Protein AF-0000000075776744 (afdb_homodimer)

Sequence (678 aa):
MLNFLFLLFTVSKISVAIAEDSKHYKISMVSSNDNPDKPAIFNHAESPVWDPRSQSLYFVDVHLQNVHRLDYTSGKIYTKHIGYGQVNVVSLVSGSRRLLVAVRSALYLLDWDVEGDNALRLITTLDEGLPDNVINEGKPDAEGRFWVGTKGYQIFEDVLNDKATLYSIDQNNFRNPVIHLRPISISNGLVWALNNSVMYYIDSPTMKIEAFDFDIQKGEISGRRTIIDISNYGYEDAIPDGMTIDDGGHLWVAIMFGGTVLHIDPDAKLIIHSYKLPTSRVTSVAWGGPNLDELFITTAQDKVKINAEPLEGAIFTIRDTGRRGVSPNYFQFDKANTYMLNFLFLLFTVSKISVAIAEDSKHYKISMVSSNDNPDKPAIFNHAESPVWDPRSQSLYFVDVHLQNVHRLDYTSGKIYTKHIGYGQVNVVSLVSGSRRLLVAVRSALYLLDWDVEGDNALRLITTLDEGLPDNVINEGKPDAEGRFWVGTKGYQIFEDVLNDKATLYSIDQNNFRNPVIHLRPISISNGLVWALNNSVMYYIDSPTMKIEAFDFDIQKGEISGRRTIIDISNYGYEDAIPDGMTIDDGGHLWVAIMFGGTVLHIDPDAKLIIHSYKLPTSRVTSVAWGGPNLDELFITTAQDKVKINAEPLEGAIFTIRDTGRRGVSPNYFQFDKANTY

Foldseek 3Di:
DPPPPPPQQFQLWDWDDDDDDPQDKTKTFQAAPVDSNHFDFAAFKAAWDADLVQQWIWIFRFQQQWIWIQRGRNSDIDIAHEDPHGWAYWFFAPPDPWIWTWGFQFIWTADPPDHYCVRTHTQEGPPPVQRQKGWHDWAADQVQKIKTKIAAHDDQHDTDFFSMFIWIDAQVQSHPTHTADGRAHHWAAWDAFPVRQKIWTFRWVQQFIWIWGADPVVGHTHDIDTLDRCCVVVLVVWTWHYWAAFPVRWIWIWIAQQQWIWTADSVVSDTPDIHHHQDRGWHYWAFGDNQSQKIKTAFHARPPDGCPTVCGRIIMIMGSSPTGHDDGHHNYHPCSVVD/DPPPPPPQQFQLWDWDPDDDDPQDKTKTFQAAPVDSNHFDFAAFKAAWDADLVQQWIWIFRFQQQWIWIQRGRNSDIDIAHEDPHGWAYWFFAPPDPWIWTWGFQFIWTADPPDHYCVRTHTQEGPPPVQRQKGWHDWAADQVQKIKTKIAAHDDQHDTDFFSMFIWIDAQVQSHPIHTADGRAHHWAAWDAFPVRQKIWTFRWVQQFIWIWGADPVVGHTHDIDTLDRCCVVVLVVWTWHYWAAFPVRWIWIWIAQQQWIWTADSVVSDTPDIHHHQDRGWHYWAFGDNQSQKIKTAFHARPVDGCPTVCGRIIMIMGSSPTGHDDGHHRYHPCSVVD

Organism: Galleria mellonella (NCBI:txid7137)

Secondary structure (DSSP, 8-state):
------------EEE------SS--EEEEEBPSS-TTSB-B-SBEEEEEEETTTTEEEEEETTTTEEEEEETTT--EEEEE-SSS-EEEEEEBTT-S-EEEEETTEEEEE-TTS-GGGGEEEEEE-STT-TT-EEEEEEE-TTS-EEEEEE--EETTEE-TT-EEEEEE-TTTTTSPEEEEEEESBEEEEEE-TTSSEEEEEEGGG-EEEEEEEETTTTEEEEEEEEEEGGGGT-TT-EEEEEEE-TTS-EEEEEETTTEEEEEETTTTEEEEEEE-SSSBEEEEEEESTTS-EEEEEEB--SSSTTSSTTTTBEEEEE-SS----PPP-B--TTTTT-/------------EEE------SS--EEEEEBPSS-TTSB-B-SBEEEEEEETTTTEEEEEETTTTEEEEEETTT--EEEEE-SSS-EEEEEEBTT-S-EEEEETTEEEEE-TTS-GGGGEEEEEE-STT-TT-EEEEEEE-TTS-EEEEEE--EETTEE-TT-EEEEEE-TTTTTSPEEEEEEESBEEEEEE-TTSSEEEEEEGGG-EEEEEEEETTTTEEEEEEEEEEGGGGT-TT-EEEEEEE-TTS-EEEEEETTTEEEEEETTTTEEEEEEE-SSSBEEEEEEESTTS-EEEEEEB--SSSTTSSTTTTBEEEEE-SS----PPP-B--TTTTT-

Structure (mmCIF, N/CA/C/O backbone):
data_AF-0000000075776744-model_v1
#
loop_
_entity.id
_entity.type
_entity.pdbx_description
1 polymer 'Regucalcin-like isoform X1'
#
loop_
_atom_site.group_PDB
_atom_site.id
_atom_site.type_symbol
_atom_site.label_atom_id
_atom_site.label_alt_id
_atom_site.label_comp_id
_atom_site.label_asym_id
_atom_site.label_entity_id
_atom_site.label_seq_id
_atom_site.pdbx_PDB_ins_code
_atom_site.Cartn_x
_atom_site.Cartn_y
_atom_site.Cartn_z
_atom_site.occupancy
_atom_site.B_iso_or_equiv
_atom_site.auth_seq_id
_atom_site.auth_comp_id
_atom_site.auth_asym_id
_atom_site.auth_atom_id
_atom_site.pdbx_PDB_model_num
ATOM 1 N N . MET A 1 1 ? -42.594 39.469 -4.859 1 28.34 1 MET A N 1
ATOM 2 C CA . MET A 1 1 ? -41.219 39.812 -4.496 1 28.34 1 MET A CA 1
ATOM 3 C C . MET A 1 1 ? -40.781 39.062 -3.256 1 28.34 1 MET A C 1
ATOM 5 O O . MET A 1 1 ? -41.062 39.469 -2.131 1 28.34 1 MET A O 1
ATOM 9 N N . LEU A 1 2 ? -40.844 37.688 -3.24 1 33.09 2 LEU A N 1
ATOM 10 C CA . LEU A 1 2 ? -40.594 36.75 -2.178 1 33.09 2 LEU A CA 1
ATOM 11 C C . LEU A 1 2 ? -39.125 36.812 -1.729 1 33.09 2 LEU A C 1
ATOM 13 O O . LEU A 1 2 ? -38.219 36.594 -2.527 1 33.09 2 LEU A O 1
ATOM 17 N N . ASN A 1 3 ? -38.812 37.656 -0.712 1 29.34 3 ASN A N 1
ATOM 18 C CA . ASN A 1 3 ? -37.5 37.812 -0.042 1 29.34 3 ASN A CA 1
ATOM 19 C C . ASN A 1 3 ? -37.031 36.469 0.521 1 29.34 3 ASN A C 1
ATOM 21 O O . ASN A 1 3 ? -37.625 35.906 1.425 1 29.34 3 ASN A O 1
ATOM 25 N N . PHE A 1 4 ? -36.406 35.594 -0.255 1 32.25 4 PHE A N 1
ATOM 26 C CA . PHE A 1 4 ? -35.719 34.438 0.233 1 32.25 4 PHE A CA 1
ATOM 27 C C . PHE A 1 4 ? -34.625 34.812 1.23 1 32.25 4 PHE A C 1
ATOM 29 O O . PHE A 1 4 ? -33.688 35.531 0.881 1 32.25 4 PHE A O 1
ATOM 36 N N . LEU A 1 5 ? -34.938 35.031 2.5 1 27.7 5 LEU A N 1
ATOM 37 C CA . LEU A 1 5 ? -33.969 35.094 3.58 1 27.7 5 LEU A CA 1
ATOM 38 C C . LEU A 1 5 ? -33.062 33.875 3.576 1 27.7 5 LEU A C 1
ATOM 40 O O . LEU A 1 5 ? -33.531 32.75 3.787 1 27.7 5 LEU A O 1
ATOM 44 N N . PHE A 1 6 ? -31.984 33.906 2.807 1 30.33 6 PHE A N 1
ATOM 45 C CA . PHE A 1 6 ? -30.891 32.938 2.934 1 30.33 6 PHE A CA 1
ATOM 46 C C . PHE A 1 6 ? -30.406 32.844 4.375 1 30.33 6 PHE A C 1
ATOM 48 O O . PHE A 1 6 ? -29.734 33.781 4.855 1 30.33 6 PHE A O 1
ATOM 55 N N . LEU A 1 7 ? -31.141 32.25 5.266 1 28.7 7 LEU A N 1
ATOM 56 C CA . LEU A 1 7 ? -30.547 31.922 6.555 1 28.7 7 LEU A CA 1
ATOM 57 C C . LEU A 1 7 ? -29.25 31.141 6.363 1 28.7 7 LEU A C 1
ATOM 59 O O . LEU A 1 7 ? -29.25 30.031 5.848 1 28.7 7 LEU A O 1
ATOM 63 N N . LEU A 1 8 ? -28.141 31.844 6.258 1 31.22 8 LEU A N 1
ATOM 64 C CA . LEU A 1 8 ? -26.797 31.297 6.359 1 31.22 8 LEU A CA 1
ATOM 65 C C . LEU A 1 8 ? -26.672 30.359 7.559 1 31.22 8 LEU A C 1
ATOM 67 O O . LEU A 1 8 ? -26.734 30.812 8.711 1 31.22 8 LEU A O 1
ATOM 71 N N . PHE A 1 9 ? -27.109 29.203 7.488 1 36.75 9 PHE A N 1
ATOM 72 C CA . PHE A 1 9 ? -26.938 28.141 8.477 1 36.75 9 PHE A CA 1
ATOM 73 C C . PHE A 1 9 ? -25.469 27.891 8.75 1 36.75 9 PHE A C 1
ATOM 75 O O . PHE A 1 9 ? -24.734 27.438 7.871 1 36.75 9 PHE A O 1
ATOM 82 N N . THR A 1 10 ? -24.812 28.688 9.711 1 36.03 10 THR A N 1
ATOM 83 C CA . THR A 1 10 ? -23.453 28.594 10.258 1 36.03 10 THR A CA 1
ATOM 84 C C . THR A 1 10 ? -23.25 27.266 10.961 1 36.03 10 THR A C 1
ATOM 86 O O . THR A 1 10 ? -24.203 26.641 11.422 1 36.03 10 THR A O 1
ATOM 89 N N . VAL A 1 11 ? -22.188 26.703 10.82 1 45.16 11 VAL A N 1
ATOM 90 C CA . VAL A 1 11 ? -21.672 25.578 11.602 1 45.16 11 VAL A CA 1
ATOM 91 C C . VAL A 1 11 ? -22.062 25.75 13.07 1 45.16 11 VAL A C 1
ATOM 93 O O . VAL A 1 11 ? -21.875 26.828 13.641 1 45.16 11 VAL A O 1
ATOM 96 N N . SER A 1 12 ? -22.938 24.938 13.531 1 42.44 12 SER A N 1
ATOM 97 C CA . SER A 1 12 ? -23.234 24.969 14.961 1 42.44 12 SER A CA 1
ATOM 98 C C . SER A 1 12 ? -21.953 24.938 15.789 1 42.44 12 SER A C 1
ATOM 100 O O . SER A 1 12 ? -21.141 24.016 15.641 1 42.44 12 SER A O 1
ATOM 102 N N . LYS A 1 13 ? -21.469 26.016 16.172 1 51.53 13 LYS A N 1
ATOM 103 C CA . LYS A 1 13 ? -20.297 26.234 17 1 51.53 13 LYS A CA 1
ATOM 104 C C . LYS A 1 13 ? -20.688 26.453 18.469 1 51.53 13 LYS A C 1
ATOM 106 O O . LYS A 1 13 ? -21.688 27.109 18.766 1 51.53 13 LYS A O 1
ATOM 111 N N . ILE A 1 14 ? -20.062 25.594 19.344 1 43.12 14 ILE A N 1
ATOM 112 C CA . ILE A 1 14 ? -20.141 25.859 20.781 1 43.12 14 ILE A CA 1
ATOM 113 C C . ILE A 1 14 ? -19.062 26.875 21.172 1 43.12 14 ILE A C 1
ATOM 115 O O . ILE A 1 14 ? -17.875 26.656 20.922 1 43.12 14 ILE A O 1
ATOM 119 N N . SER A 1 15 ? -19.422 28.016 21.516 1 42.34 15 SER A N 1
ATOM 120 C CA . SER A 1 15 ? -18.484 29.062 21.906 1 42.34 15 SER A CA 1
ATOM 121 C C . SER A 1 15 ? -18.047 28.906 23.359 1 42.34 15 SER A C 1
ATOM 123 O O . SER A 1 15 ? -18.891 28.656 24.234 1 42.34 15 SER A O 1
ATOM 125 N N . VAL A 1 16 ? -16.812 28.547 23.641 1 41.38 16 VAL A N 1
ATOM 126 C CA . VAL A 1 16 ? -16.281 28.672 25 1 41.38 16 VAL A CA 1
ATOM 127 C C . VAL A 1 16 ? -15.516 30 25.125 1 41.38 16 VAL A C 1
ATOM 129 O O . VAL A 1 16 ? -14.609 30.281 24.328 1 41.38 16 VAL A O 1
ATOM 132 N N . ALA A 1 17 ? -16.031 31.016 25.828 1 40.53 17 ALA A N 1
ATOM 133 C CA . ALA A 1 17 ? -15.398 32.312 26.125 1 40.53 17 ALA A CA 1
ATOM 134 C C . ALA A 1 17 ? -14.141 32.094 26.969 1 40.53 17 ALA A C 1
ATOM 136 O O . ALA A 1 17 ? -14.211 31.656 28.109 1 40.53 17 ALA A O 1
ATOM 137 N N . ILE A 1 18 ? -12.938 31.734 26.453 1 40.81 18 ILE A N 1
ATOM 138 C CA . ILE A 1 18 ? -11.719 31.828 27.25 1 40.81 18 ILE A CA 1
ATOM 139 C C . ILE A 1 18 ? -11.352 33.281 27.453 1 40.81 18 ILE A C 1
ATOM 141 O O . ILE A 1 18 ? -11.672 34.156 26.609 1 40.81 18 ILE A O 1
ATOM 145 N N . ALA A 1 19 ? -10.492 33.688 28.531 1 41.38 19 ALA A N 1
ATOM 146 C CA . ALA A 1 19 ? -10.117 34.969 29.109 1 41.38 19 ALA A CA 1
ATOM 147 C C . ALA A 1 19 ? -9.672 35.938 28.031 1 41.38 19 ALA A C 1
ATOM 149 O O . ALA A 1 19 ? -8.836 35.625 27.188 1 41.38 19 ALA A O 1
ATOM 150 N N . GLU A 1 20 ? -10.422 37 27.719 1 38.69 20 GLU A N 1
ATOM 151 C CA . GLU A 1 20 ? -10.406 38.125 26.812 1 38.69 20 GLU A CA 1
ATOM 152 C C . GLU A 1 20 ? -9.117 38.938 26.953 1 38.69 20 GLU A C 1
ATOM 154 O O . GLU A 1 20 ? -8.938 39.688 27.922 1 38.69 20 GLU A O 1
ATOM 159 N N . ASP A 1 21 ? -7.91 38.531 26.812 1 39.97 21 ASP A N 1
ATOM 160 C CA . ASP A 1 21 ? -7.051 39.719 26.625 1 39.97 21 ASP A CA 1
ATOM 161 C C . ASP A 1 21 ? -7.66 40.688 25.609 1 39.97 21 ASP A C 1
ATOM 163 O O . ASP A 1 21 ? -8.578 40.312 24.875 1 39.97 21 ASP A O 1
ATOM 167 N N . SER A 1 22 ? -7.219 42.031 25.438 1 45.44 22 SER A N 1
ATOM 168 C CA . SER A 1 22 ? -7.699 43.188 24.703 1 45.44 22 SER A CA 1
ATOM 169 C C . SER A 1 22 ? -8.148 42.812 23.297 1 45.44 22 SER A C 1
ATOM 171 O O . SER A 1 22 ? -8.891 43.562 22.656 1 45.44 22 SER A O 1
ATOM 173 N N . LYS A 1 23 ? -7.406 42.031 22.531 1 56.03 23 LYS A N 1
ATOM 174 C CA . LYS A 1 23 ? -7.754 41.781 21.125 1 56.03 23 LYS A CA 1
ATOM 175 C C . LYS A 1 23 ? -8.844 40.719 21.016 1 56.03 23 LYS A C 1
ATOM 177 O O . LYS A 1 23 ? -8.758 39.656 21.641 1 56.03 23 LYS A O 1
ATOM 182 N N . HIS A 1 24 ? -10.055 41.062 20.656 1 74 24 HIS A N 1
ATOM 183 C CA . HIS A 1 24 ? -11.352 40.406 20.672 1 74 24 HIS A CA 1
ATOM 184 C C . HIS A 1 24 ? -11.398 39.25 19.672 1 74 24 HIS A C 1
ATOM 186 O O . HIS A 1 24 ? -11.422 39.469 18.469 1 74 24 HIS A O 1
ATOM 192 N N . TYR A 1 25 ? -10.734 38.125 19.875 1 82.94 25 TYR A N 1
ATOM 193 C CA . TYR A 1 25 ? -10.977 36.938 19.047 1 82.94 25 TYR A CA 1
ATOM 194 C C . TYR A 1 25 ? -11.93 35.969 19.75 1 82.94 25 TYR A C 1
ATOM 196 O O . TYR A 1 25 ? -12.219 36.125 20.938 1 82.94 25 TYR A O 1
ATOM 204 N N . LYS A 1 26 ? -12.562 35.125 18.906 1 87.06 26 LYS A N 1
ATOM 205 C CA . LYS A 1 26 ? -13.531 34.125 19.391 1 87.06 26 LYS A CA 1
ATOM 206 C C . LYS A 1 26 ? -13.055 32.719 19.109 1 87.06 26 LYS A C 1
ATOM 208 O O . LYS A 1 26 ? -12.633 32.406 18 1 87.06 26 LYS A O 1
ATOM 213 N N . ILE A 1 27 ? -13.031 31.891 20.156 1 87.94 27 ILE A N 1
ATOM 214 C CA . ILE A 1 27 ? -12.711 30.469 20.016 1 87.94 27 ILE A CA 1
ATOM 215 C C . ILE A 1 27 ? -13.992 29.641 20.109 1 87.94 27 ILE A C 1
ATOM 217 O O . ILE A 1 27 ? -14.812 29.859 21.016 1 87.94 27 ILE A O 1
ATOM 221 N N . SER A 1 28 ? -14.234 28.781 19.125 1 90.19 28 SER A N 1
ATOM 222 C CA . SER A 1 28 ? -15.359 27.859 19.109 1 90.19 28 SER A CA 1
ATOM 223 C C . SER A 1 28 ? -14.898 26.453 18.75 1 90.19 28 SER A C 1
ATOM 225 O O . SER A 1 28 ? -13.711 26.219 18.531 1 90.19 28 SER A O 1
ATOM 227 N N . MET A 1 29 ? -15.844 25.531 18.875 1 91.06 29 MET A N 1
ATOM 228 C CA . MET A 1 29 ? -15.578 24.141 18.516 1 91.06 29 MET A CA 1
ATOM 229 C C . MET A 1 29 ? -16.609 23.625 17.516 1 91.06 29 MET A C 1
ATOM 231 O O . MET A 1 29 ? -17.75 24.094 17.5 1 91.06 29 MET A O 1
ATOM 235 N N . VAL A 1 30 ? -16.188 22.688 16.766 1 90.69 30 VAL A N 1
ATOM 236 C CA . VAL A 1 30 ? -17.094 22.016 15.844 1 90.69 30 VAL A CA 1
ATOM 237 C C . VAL A 1 30 ? -18 21.047 16.609 1 90.69 30 VAL A C 1
ATOM 239 O O . VAL A 1 30 ? -17.516 20.281 17.453 1 90.69 30 VAL A O 1
ATOM 242 N N . SER A 1 31 ? -19.266 21.047 16.281 1 87.12 31 SER A N 1
ATOM 243 C CA . SER A 1 31 ? -20.234 20.219 16.984 1 87.12 31 SER A CA 1
ATOM 244 C C . SER A 1 31 ? -20.281 18.812 16.406 1 87.12 31 SER A C 1
ATOM 246 O O . SER A 1 31 ? -19.969 18.609 15.234 1 87.12 31 SER A O 1
ATOM 248 N N . SER A 1 32 ? -20.766 17.922 17.25 1 88.31 32 SER A N 1
ATOM 249 C CA . SER A 1 32 ? -20.938 16.531 16.812 1 88.31 32 SER A CA 1
ATOM 250 C C . SER A 1 32 ? -22.219 16.391 15.984 1 88.31 32 SER A C 1
ATOM 252 O O . SER A 1 32 ? -23.172 17.156 16.156 1 88.31 32 SER A O 1
ATOM 254 N N . ASN A 1 33 ? -22.188 15.445 15.078 1 87.62 33 ASN A N 1
ATOM 255 C CA . ASN A 1 33 ? -23.359 15.156 14.273 1 87.62 33 ASN A CA 1
ATOM 256 C C . ASN A 1 33 ? -24.562 14.773 15.148 1 87.62 33 ASN A C 1
ATOM 258 O O . ASN A 1 33 ? -25.688 15.172 14.875 1 87.62 33 ASN A O 1
ATOM 262 N N . ASP A 1 34 ? -24.234 14.008 16.156 1 87.75 34 ASP A N 1
ATOM 263 C CA . ASP A 1 34 ? -25.281 13.375 16.969 1 87.75 34 ASP A CA 1
ATOM 264 C C . ASP A 1 34 ? -25.875 14.367 17.969 1 87.75 34 ASP A C 1
ATOM 266 O O . ASP A 1 34 ? -27.031 14.25 18.344 1 87.75 34 ASP A O 1
ATOM 270 N N . ASN A 1 35 ? -25 15.25 18.531 1 87.12 35 ASN A N 1
ATOM 271 C CA . ASN A 1 35 ? -25.422 16.203 19.547 1 87.12 35 ASN A CA 1
ATOM 272 C C . ASN A 1 35 ? -24.812 17.578 19.297 1 87.12 35 ASN A C 1
ATOM 274 O O . ASN A 1 35 ? -23.656 17.828 19.656 1 87.12 35 ASN A O 1
ATOM 278 N N . PRO A 1 36 ? -25.578 18.438 18.875 1 86.25 36 PRO A N 1
ATOM 279 C CA . PRO A 1 36 ? -25.062 19.766 18.516 1 86.25 36 PRO A CA 1
ATOM 280 C C . PRO A 1 36 ? -24.531 20.531 19.719 1 86.25 36 PRO A C 1
ATOM 282 O O . PRO A 1 36 ? -23.812 21.516 19.562 1 86.25 36 PRO A O 1
ATOM 285 N N . ASP A 1 37 ? -24.812 20.094 20.891 1 88.88 37 ASP A N 1
ATOM 286 C CA . ASP A 1 37 ? -24.375 20.797 22.078 1 88.88 37 ASP A CA 1
ATOM 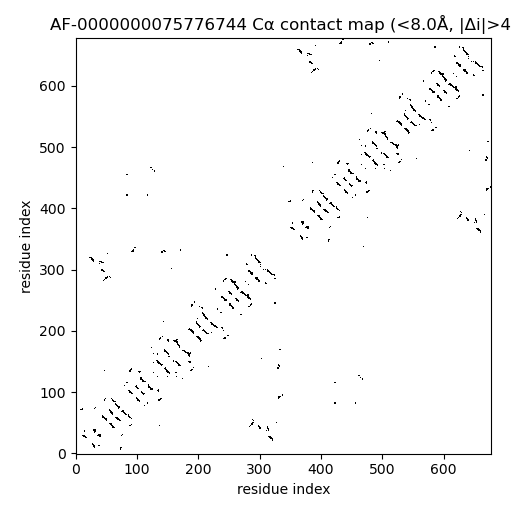287 C C . ASP A 1 37 ? -23.047 20.25 22.594 1 88.88 37 ASP A C 1
ATOM 289 O O . ASP A 1 37 ? -22.531 20.719 23.609 1 88.88 37 ASP A O 1
ATOM 293 N N . LYS A 1 38 ? -22.547 19.328 21.906 1 92.5 38 LYS A N 1
ATOM 294 C CA . LYS A 1 38 ? -21.266 18.734 22.281 1 92.5 38 LYS A CA 1
ATOM 295 C C . LYS A 1 38 ? -20.266 18.828 21.141 1 92.5 38 LYS A C 1
ATOM 297 O O . LYS A 1 38 ? -20.641 18.734 19.969 1 92.5 38 LYS A O 1
ATOM 302 N N . PRO A 1 39 ? -19.078 18.984 21.516 1 94.94 39 PRO A N 1
ATOM 303 C CA . PRO A 1 39 ? -18.062 19 20.453 1 94.94 39 PRO A CA 1
ATOM 304 C C . PRO A 1 39 ? -17.844 17.641 19.828 1 94.94 39 PRO A C 1
ATOM 306 O O . PRO A 1 39 ? -17.969 16.609 20.484 1 94.94 39 PRO A O 1
ATOM 309 N N . ALA A 1 40 ? -17.578 17.641 18.531 1 96.69 40 ALA A N 1
ATOM 310 C CA . ALA A 1 40 ? -17.047 16.438 17.906 1 96.69 40 ALA A CA 1
ATOM 311 C C . ALA A 1 40 ? -15.641 16.125 18.391 1 96.69 40 ALA A C 1
ATOM 313 O O . ALA A 1 40 ? -14.773 17 18.391 1 96.69 40 ALA A O 1
ATOM 314 N N . ILE A 1 41 ? -15.414 14.914 18.797 1 95.81 41 ILE A N 1
ATOM 315 C CA . ILE A 1 41 ? -14.125 14.539 19.359 1 95.81 41 ILE A CA 1
ATOM 316 C C . ILE A 1 41 ? -13.477 13.453 18.516 1 95.81 41 ILE A C 1
ATOM 318 O O . ILE A 1 41 ? -14.133 12.5 18.094 1 95.81 41 ILE A O 1
ATOM 322 N N . PHE A 1 42 ? -12.242 13.648 18.281 1 96.94 42 PHE A N 1
ATOM 323 C CA . PHE A 1 42 ? -11.438 12.719 17.484 1 96.94 42 PHE A CA 1
ATOM 324 C C . PHE A 1 42 ? -10.227 12.242 18.281 1 96.94 42 PHE A C 1
ATOM 326 O O . PHE A 1 42 ? -9.891 12.812 19.312 1 96.94 42 PHE A O 1
ATOM 333 N N . ASN A 1 43 ? -9.672 11.195 17.797 1 96.69 43 ASN A N 1
ATOM 334 C CA . ASN A 1 43 ? -8.523 10.625 18.5 1 96.69 43 ASN A CA 1
ATOM 335 C C . ASN A 1 43 ? -7.25 11.43 18.25 1 96.69 43 ASN A C 1
ATOM 337 O O . ASN A 1 43 ? -6.609 11.906 19.172 1 96.69 43 ASN A O 1
ATOM 341 N N . HIS A 1 44 ? -6.906 11.57 17.062 1 97.38 44 HIS A N 1
ATOM 342 C CA . HIS A 1 44 ? -5.738 12.328 16.641 1 97.38 44 HIS A CA 1
ATOM 343 C C . HIS A 1 44 ? -5.992 13.031 15.312 1 97.38 44 HIS A C 1
ATOM 345 O O . HIS A 1 44 ? -5.547 12.562 14.258 1 97.38 44 HIS A O 1
ATOM 351 N N . ALA A 1 45 ? -6.562 14.211 15.367 1 98.62 45 ALA A N 1
ATOM 352 C CA . ALA A 1 45 ? -6.895 14.945 14.156 1 98.62 45 ALA A CA 1
ATOM 353 C C . ALA A 1 45 ? -5.676 15.695 13.617 1 98.62 45 ALA A C 1
ATOM 355 O O . ALA A 1 45 ? -4.902 16.266 14.391 1 98.62 45 ALA A O 1
ATOM 356 N N . GLU A 1 46 ? -5.496 15.617 12.297 1 98.5 46 GLU A N 1
ATOM 357 C CA . GLU A 1 46 ? -4.367 16.25 11.609 1 98.5 46 GLU A CA 1
ATOM 358 C C . GLU A 1 46 ? -4.762 16.703 10.211 1 98.5 46 GLU A C 1
ATOM 360 O O . GLU A 1 46 ? -5.867 16.422 9.742 1 98.5 46 GLU A O 1
ATOM 365 N N . SER A 1 47 ? -3.943 17.422 9.609 1 98.81 47 SER A N 1
ATOM 366 C CA . SER A 1 47 ? -3.938 17.75 8.188 1 98.81 47 SER A CA 1
ATOM 367 C C . SER A 1 47 ? -5.23 18.438 7.773 1 98.81 47 SER A C 1
ATOM 369 O O . SER A 1 47 ? -5.895 18.016 6.824 1 98.81 47 SER A O 1
ATOM 371 N N . PRO A 1 48 ? -5.648 19.438 8.492 1 98.88 48 PRO A N 1
ATOM 372 C CA . PRO A 1 48 ? -6.789 20.203 7.992 1 98.88 48 PRO A CA 1
ATOM 373 C C . PRO A 1 48 ? -6.488 20.922 6.676 1 98.88 48 PRO A C 1
ATOM 375 O O . PRO A 1 48 ? -5.418 21.516 6.523 1 98.88 48 PRO A O 1
ATOM 378 N N . VAL A 1 49 ? -7.426 20.844 5.77 1 98.81 49 VAL A N 1
ATOM 379 C CA . VAL A 1 49 ? -7.336 21.547 4.492 1 98.81 49 VAL A CA 1
ATOM 380 C C . VAL A 1 49 ? -8.719 22.031 4.074 1 98.81 49 VAL A C 1
ATOM 382 O O . VAL A 1 49 ? -9.688 21.266 4.09 1 98.81 49 VAL A O 1
ATOM 385 N N . TRP A 1 50 ? -8.812 23.266 3.729 1 98.75 50 TRP A N 1
ATOM 386 C CA . TRP A 1 50 ? -10.07 23.875 3.301 1 98.75 50 TRP A CA 1
ATOM 387 C C . TRP A 1 50 ? -10.242 23.766 1.791 1 98.75 50 TRP A C 1
ATOM 389 O O . TRP A 1 50 ? -9.352 24.125 1.026 1 98.75 50 TRP A O 1
ATOM 399 N N . ASP A 1 51 ? -11.297 23.266 1.392 1 98.62 51 ASP A N 1
ATOM 400 C CA . ASP A 1 51 ? -11.672 23.25 -0.021 1 98.62 51 ASP A CA 1
ATOM 401 C C . ASP A 1 51 ? -12.703 24.328 -0.331 1 98.62 51 ASP A C 1
ATOM 403 O O . ASP A 1 51 ? -13.883 24.172 -0.034 1 98.62 51 ASP A O 1
ATOM 407 N N . PRO A 1 52 ? -12.266 25.359 -0.984 1 97.75 52 PRO A N 1
ATOM 408 C CA . PRO A 1 52 ? -13.211 26.438 -1.267 1 97.75 52 PRO A CA 1
ATOM 409 C C . PRO A 1 52 ? -14.297 26.031 -2.262 1 97.75 52 PRO A C 1
ATOM 411 O O . PRO A 1 52 ? -15.367 26.641 -2.299 1 97.75 52 PRO A O 1
ATOM 414 N N . ARG A 1 53 ? -14.031 25.016 -3.064 1 96.31 53 ARG A N 1
ATOM 415 C CA . ARG A 1 53 ? -15 24.578 -4.07 1 96.31 53 ARG A CA 1
ATOM 416 C C . ARG A 1 53 ? -16.219 23.938 -3.42 1 96.31 53 ARG A C 1
ATOM 418 O O . ARG A 1 53 ? -17.359 24.203 -3.812 1 96.31 53 ARG A O 1
ATOM 425 N N . SER A 1 54 ? -15.961 23.141 -2.422 1 96.38 54 SER A N 1
ATOM 426 C CA . SER A 1 54 ? -17.047 22.438 -1.763 1 96.38 54 SER A CA 1
ATOM 427 C C . SER A 1 54 ? -17.422 23.109 -0.44 1 96.38 54 SER A C 1
ATOM 429 O O . SER A 1 54 ? -18.344 22.672 0.242 1 96.38 54 SER A O 1
ATOM 431 N N . GLN A 1 55 ? -16.688 24.156 -0.068 1 97.75 55 GLN A N 1
ATOM 432 C CA . GLN A 1 55 ? -16.891 24.812 1.222 1 97.75 55 GLN A CA 1
ATOM 433 C C . GLN A 1 55 ? -16.859 23.797 2.361 1 97.75 55 GLN A C 1
ATOM 435 O O . GLN A 1 55 ? -17.812 23.734 3.156 1 97.75 55 GLN A O 1
ATOM 440 N N . SER A 1 56 ? -15.766 23.109 2.377 1 98.38 56 SER A N 1
ATOM 441 C CA . SER A 1 56 ? -15.617 22.031 3.34 1 98.38 56 SER A CA 1
ATOM 442 C C . SER A 1 56 ? -14.203 21.984 3.912 1 98.38 56 SER A C 1
ATOM 444 O O . SER A 1 56 ? -13.25 22.391 3.252 1 98.38 56 SER A O 1
ATOM 446 N N . LEU A 1 57 ? -14.164 21.516 5.125 1 98.75 57 LEU A N 1
ATOM 447 C CA . LEU A 1 57 ? -12.883 21.203 5.738 1 98.75 57 LEU A CA 1
ATOM 448 C C . LEU A 1 57 ? -12.609 19.703 5.695 1 98.75 57 LEU A C 1
ATOM 450 O O . LEU A 1 57 ? -13.406 18.922 6.195 1 98.75 57 LEU A O 1
ATOM 454 N N . TYR A 1 58 ? -11.531 19.328 5.074 1 98.88 58 TYR A N 1
ATOM 455 C CA . TYR A 1 58 ? -11.039 17.969 5.191 1 98.88 58 TYR A CA 1
ATOM 456 C C . TYR A 1 58 ? -10 17.859 6.297 1 98.88 58 TYR A C 1
ATOM 458 O O . TYR A 1 58 ? -9.234 18.797 6.531 1 98.88 58 TYR A O 1
ATOM 466 N N . PHE A 1 59 ? -9.992 16.75 6.953 1 98.94 59 PHE A N 1
ATOM 467 C CA . PHE A 1 59 ? -8.961 16.406 7.922 1 98.94 59 PHE A CA 1
ATOM 468 C C . PHE A 1 59 ? -8.93 14.906 8.172 1 98.94 59 PHE A C 1
ATOM 470 O O . PHE A 1 59 ? -9.781 14.172 7.66 1 98.94 59 PHE A O 1
ATOM 477 N N . VAL A 1 60 ? -7.922 14.453 8.914 1 98.88 60 VAL A N 1
ATOM 478 C CA . VAL A 1 60 ? -7.797 13.016 9.141 1 98.88 60 VAL A CA 1
ATOM 479 C C . VAL A 1 60 ? -7.844 12.719 10.641 1 98.88 60 VAL A C 1
ATOM 481 O O . VAL A 1 60 ? -7.68 13.625 11.461 1 98.88 60 VAL A O 1
ATOM 484 N N . ASP A 1 61 ? -8.219 11.586 10.992 1 98.69 61 ASP A N 1
ATOM 485 C CA . ASP A 1 61 ? -7.996 10.961 12.289 1 98.69 61 ASP A CA 1
ATOM 486 C C . ASP A 1 61 ? -6.984 9.82 12.188 1 98.69 61 ASP A C 1
ATOM 488 O O . ASP A 1 61 ? -7.34 8.703 11.805 1 98.69 61 ASP A O 1
ATOM 492 N N . VAL A 1 62 ? -5.797 10.086 12.523 1 97.69 62 VAL A N 1
ATOM 493 C CA . VAL A 1 62 ? -4.621 9.32 12.125 1 97.69 62 VAL A CA 1
ATOM 494 C C . VAL A 1 62 ? -4.762 7.875 12.602 1 97.69 62 VAL A C 1
ATOM 496 O O . VAL A 1 62 ? -4.77 6.941 11.797 1 97.69 62 VAL A O 1
ATOM 499 N N . HIS A 1 63 ? -5.035 7.664 13.875 1 94.56 63 HIS A N 1
ATOM 500 C CA . HIS A 1 63 ? -4.996 6.336 14.477 1 94.56 63 HIS A CA 1
ATOM 501 C C . HIS A 1 63 ? -6.266 5.551 14.164 1 94.56 63 HIS A C 1
ATOM 503 O O . HIS A 1 63 ? -6.234 4.32 14.07 1 94.56 63 HIS A O 1
ATOM 509 N N . LEU A 1 64 ? -7.32 6.332 13.992 1 97.19 64 LEU A N 1
ATOM 510 C CA . LEU A 1 64 ? -8.578 5.66 13.664 1 97.19 64 LEU A CA 1
ATOM 511 C C . LEU A 1 64 ? -8.695 5.441 12.164 1 97.19 64 LEU A C 1
ATOM 513 O O . LEU A 1 64 ? -9.664 4.836 11.695 1 97.19 64 LEU A O 1
ATOM 517 N N . GLN A 1 65 ? -7.777 5.945 11.438 1 98 65 GLN A N 1
ATOM 518 C CA . GLN A 1 65 ? -7.629 5.672 10.008 1 98 65 GLN A CA 1
ATOM 519 C C . GLN A 1 65 ? -8.82 6.207 9.219 1 98 65 GLN A C 1
ATOM 521 O O . GLN A 1 65 ? -9.398 5.492 8.398 1 98 65 GLN A O 1
ATOM 526 N N . ASN A 1 66 ? -9.125 7.453 9.5 1 98.69 66 ASN A N 1
ATOM 527 C CA . ASN A 1 66 ? -10.273 8.078 8.852 1 98.69 66 ASN A CA 1
ATOM 528 C C . ASN A 1 66 ? -9.883 9.375 8.141 1 98.69 66 ASN A C 1
ATOM 530 O O . ASN A 1 66 ? -9.047 10.125 8.641 1 98.69 66 ASN A O 1
ATOM 534 N N . VAL A 1 67 ? -10.531 9.617 7.027 1 98.88 67 VAL A N 1
ATOM 535 C CA . VAL A 1 67 ? -10.617 10.938 6.414 1 98.88 67 VAL A CA 1
ATOM 536 C C . VAL A 1 67 ? -12 11.539 6.668 1 98.88 67 VAL A C 1
ATOM 538 O O . VAL A 1 67 ? -13.016 10.875 6.445 1 98.88 67 VAL A O 1
ATOM 541 N N . HIS A 1 68 ? -12 12.766 7.145 1 98.81 68 HIS A N 1
ATOM 542 C CA . HIS A 1 68 ? -13.258 13.43 7.449 1 98.81 68 HIS A CA 1
ATOM 543 C C . HIS A 1 68 ? -13.469 14.641 6.543 1 98.81 68 HIS A C 1
ATOM 545 O O . HIS A 1 68 ? -12.5 15.281 6.121 1 98.81 68 HIS A O 1
ATOM 551 N N . ARG A 1 69 ? -14.688 14.875 6.293 1 98.69 69 ARG A N 1
ATOM 552 C CA . ARG A 1 69 ? -15.125 16.078 5.598 1 98.69 69 ARG A CA 1
ATOM 553 C C . ARG A 1 69 ? -16.219 16.797 6.387 1 98.69 69 ARG A C 1
ATOM 555 O O . ARG A 1 69 ? -17.297 16.25 6.605 1 98.69 69 ARG A O 1
ATOM 562 N N . LEU A 1 70 ? -15.922 17.922 6.852 1 98.44 70 LEU A N 1
ATOM 563 C CA . LEU A 1 70 ? -16.906 18.812 7.488 1 98.44 70 LEU A CA 1
ATOM 564 C C . LEU A 1 70 ? -17.547 19.734 6.469 1 98.44 70 LEU A C 1
ATOM 566 O O . LEU A 1 70 ? -16.859 20.578 5.875 1 98.44 70 LEU A O 1
ATOM 570 N N . ASP A 1 71 ? -18.781 19.562 6.277 1 97.69 71 ASP A N 1
ATOM 571 C CA . ASP A 1 71 ? -19.547 20.5 5.453 1 97.69 71 ASP A CA 1
ATOM 572 C C . ASP A 1 71 ? -19.844 21.797 6.219 1 97.69 71 ASP A C 1
ATOM 574 O O . ASP A 1 71 ? -20.531 21.766 7.23 1 97.69 71 ASP A O 1
ATOM 578 N N . TYR A 1 72 ? -19.328 22.828 5.699 1 96.62 72 TYR A N 1
ATOM 579 C CA . TYR A 1 72 ? -19.359 24.078 6.445 1 96.62 72 TYR A CA 1
ATOM 580 C C . TYR A 1 72 ? -20.797 24.578 6.613 1 96.62 72 TYR A C 1
ATOM 582 O O . TYR A 1 72 ? -21.141 25.141 7.652 1 96.62 72 TYR A O 1
ATOM 590 N N . THR A 1 73 ? -21.625 24.391 5.688 1 94.5 73 THR A N 1
ATOM 591 C CA . THR A 1 73 ? -22.984 24.922 5.68 1 94.5 73 THR A CA 1
ATOM 592 C C . THR A 1 73 ? -23.891 24.109 6.617 1 94.5 73 THR A C 1
ATOM 594 O O . THR A 1 73 ? -24.547 24.672 7.488 1 94.5 73 THR A O 1
ATOM 597 N N . SER A 1 74 ? -23.812 22.812 6.52 1 94.25 74 SER A N 1
ATOM 598 C CA . SER A 1 74 ? -24.719 21.969 7.289 1 94.25 74 SER A CA 1
ATOM 599 C C . SER A 1 74 ? -24.125 21.609 8.648 1 94.25 74 SER A C 1
ATOM 601 O O . SER A 1 74 ? -24.859 21.203 9.562 1 94.25 74 SER A O 1
ATOM 603 N N . GLY A 1 75 ? -22.828 21.688 8.695 1 94.56 75 GLY A N 1
ATOM 604 C CA . GLY A 1 75 ? -22.156 21.25 9.906 1 94.56 75 GLY A CA 1
ATOM 605 C C . GLY A 1 75 ? -21.984 19.75 10 1 94.56 75 GLY A C 1
ATOM 606 O O . GLY A 1 75 ? -21.438 19.234 10.969 1 94.56 75 GLY A O 1
ATOM 607 N N . LYS A 1 76 ? -22.375 19.078 9.039 1 96.62 76 LYS A N 1
ATOM 608 C CA . LYS A 1 76 ? -22.297 17.625 9.055 1 96.62 76 LYS A CA 1
ATOM 609 C C . LYS A 1 76 ? -20.875 17.141 8.781 1 96.62 76 LYS A C 1
ATOM 611 O O . LYS A 1 76 ? -20.172 17.703 7.934 1 96.62 76 LYS A O 1
ATOM 616 N N . ILE A 1 77 ? -20.484 16.094 9.5 1 98.25 77 ILE A N 1
ATOM 617 C CA . ILE A 1 77 ? -19.172 15.477 9.312 1 98.25 77 ILE A CA 1
ATOM 618 C C . ILE A 1 77 ? -19.344 14.117 8.648 1 98.25 77 ILE A C 1
ATOM 620 O O . ILE A 1 77 ? -20 13.227 9.195 1 98.25 77 ILE A O 1
ATOM 624 N N . TYR A 1 78 ? -18.766 13.984 7.496 1 98.12 78 TYR A N 1
ATOM 625 C CA . TYR A 1 78 ? -18.703 12.711 6.789 1 98.12 78 TYR A CA 1
ATOM 626 C C . TYR A 1 78 ? -17.375 12.016 7.027 1 98.12 78 TYR A C 1
ATOM 628 O O . TYR A 1 78 ? -16.344 12.664 7.246 1 98.12 78 TYR A O 1
ATOM 636 N N . THR A 1 79 ? -17.422 10.656 7 1 98.31 79 THR A N 1
ATOM 637 C CA . THR A 1 79 ? -16.219 9.891 7.332 1 98.31 79 THR A CA 1
ATOM 638 C C . THR A 1 79 ? -15.961 8.82 6.277 1 98.31 79 THR A C 1
ATOM 640 O O . THR A 1 79 ? -16.891 8.148 5.82 1 98.31 79 THR A O 1
ATOM 643 N N . LYS A 1 80 ? -14.766 8.734 5.844 1 98.31 80 LYS A N 1
ATOM 644 C CA . LYS A 1 80 ? -14.242 7.645 5.023 1 98.31 80 LYS A CA 1
ATOM 645 C C . LYS A 1 80 ? -13.164 6.867 5.77 1 98.31 80 LYS A C 1
ATOM 647 O O . LYS A 1 80 ? -12.094 7.402 6.062 1 98.31 80 LYS A O 1
ATOM 652 N N . HIS A 1 81 ? -13.406 5.613 6.039 1 98.06 81 HIS A N 1
ATOM 653 C CA . HIS A 1 81 ? -12.445 4.773 6.746 1 98.06 81 HIS A CA 1
ATOM 654 C C . HIS A 1 81 ? -11.469 4.121 5.77 1 98.06 81 HIS A C 1
ATOM 656 O O . HIS A 1 81 ? -11.875 3.658 4.699 1 98.06 81 HIS A O 1
ATOM 662 N N . ILE A 1 82 ? -10.266 4.027 6.117 1 97.81 82 ILE A N 1
ATOM 663 C CA . ILE A 1 82 ? -9.219 3.322 5.395 1 97.81 82 ILE A CA 1
ATOM 664 C C . ILE A 1 82 ? -8.766 2.107 6.199 1 97.81 82 ILE A C 1
ATOM 666 O O . ILE A 1 82 ? -8.297 2.246 7.332 1 97.81 82 ILE A O 1
ATOM 670 N N . GLY A 1 83 ? -8.773 0.963 5.688 1 96.12 83 GLY A N 1
ATOM 671 C CA . GLY A 1 83 ? -8.438 -0.261 6.398 1 96.12 83 GLY A CA 1
ATOM 672 C C . GLY A 1 83 ? -6.945 -0.533 6.441 1 96.12 83 GLY A C 1
ATOM 673 O O . GLY A 1 83 ? -6.441 -1.086 7.422 1 96.12 83 GLY A O 1
ATOM 674 N N . TYR A 1 84 ? -6.215 -0.13 5.535 1 97.81 84 TYR A N 1
ATOM 675 C CA . TYR A 1 84 ? -4.832 -0.52 5.281 1 97.81 84 TYR A CA 1
ATOM 676 C C . TYR A 1 84 ? -3.91 -0 6.379 1 97.81 84 TYR A C 1
ATOM 678 O O . TYR A 1 84 ? -2.969 -0.686 6.781 1 97.81 84 TYR A O 1
ATOM 686 N N . GLY A 1 85 ? -4.219 1.275 6.816 1 97.19 85 GLY A N 1
ATOM 687 C CA . GLY A 1 85 ? -3.342 1.838 7.832 1 97.19 85 GLY A CA 1
ATOM 688 C C . GLY A 1 85 ? -3.652 3.289 8.148 1 97.19 85 GLY A C 1
ATOM 689 O O . GLY A 1 85 ? -4.672 3.822 7.707 1 97.19 85 GLY A O 1
ATOM 690 N N . GLN A 1 86 ? -2.709 3.848 8.891 1 96.69 86 GLN A N 1
ATOM 691 C CA . GLN A 1 86 ? -2.891 5.215 9.367 1 96.69 86 GLN A CA 1
ATOM 692 C C . GLN A 1 86 ? -2.932 6.203 8.203 1 96.69 86 GLN A C 1
ATOM 694 O O . GLN A 1 86 ? -2.166 6.07 7.246 1 96.69 86 GLN A O 1
ATOM 699 N N . VAL A 1 87 ? -3.76 7.137 8.305 1 98.44 87 VAL A N 1
ATOM 700 C CA . VAL A 1 87 ? -3.883 8.234 7.352 1 98.44 87 VAL A CA 1
ATOM 701 C C . VAL A 1 87 ? -3.455 9.547 8.008 1 98.44 87 VAL A C 1
ATOM 703 O O . VAL A 1 87 ? -4.098 10.008 8.953 1 98.44 87 VAL A O 1
ATOM 706 N N . ASN A 1 88 ? -2.447 10.148 7.445 1 98.56 88 ASN A N 1
ATOM 707 C CA . ASN A 1 88 ? -1.885 11.289 8.148 1 98.56 88 ASN A CA 1
ATOM 708 C C . ASN A 1 88 ? -2.072 12.586 7.363 1 98.56 88 ASN A C 1
ATOM 710 O O . ASN A 1 88 ? -1.937 13.68 7.914 1 98.56 88 ASN A O 1
ATOM 714 N N . VAL A 1 89 ? -2.311 12.453 6.078 1 98.81 89 VAL A N 1
ATOM 715 C CA . VAL A 1 89 ? -2.363 13.625 5.219 1 98.81 89 VAL A CA 1
ATOM 716 C C . VAL A 1 89 ? -3.574 13.539 4.289 1 98.81 89 VAL A C 1
ATOM 718 O O . VAL A 1 89 ? -3.881 12.469 3.764 1 98.81 89 VAL A O 1
ATOM 721 N N . VAL A 1 90 ? -4.246 14.578 4.094 1 98.94 90 VAL A N 1
ATOM 722 C CA . VAL A 1 90 ? -5.219 14.766 3.02 1 98.94 90 VAL A CA 1
ATOM 723 C C . VAL A 1 90 ? -4.965 16.109 2.324 1 98.94 90 VAL A C 1
ATOM 725 O O . VAL A 1 90 ? -4.656 17.094 2.979 1 98.94 90 VAL A O 1
ATOM 728 N N . SER A 1 91 ? -5.078 16.125 1.034 1 98.88 91 SER A N 1
ATOM 729 C CA . SER A 1 91 ? -4.844 17.328 0.237 1 98.88 91 SER A CA 1
ATOM 730 C C . SER A 1 91 ? -5.746 17.359 -0.991 1 98.88 91 SER A C 1
ATOM 732 O O . SER A 1 91 ? -6.316 16.344 -1.377 1 98.88 91 SER A O 1
ATOM 734 N N . LEU A 1 92 ? -5.859 18.516 -1.554 1 98.88 92 LEU A N 1
ATOM 735 C CA . LEU A 1 92 ? -6.715 18.734 -2.717 1 98.88 92 LEU A CA 1
ATOM 736 C C . LEU A 1 92 ? -5.945 18.484 -4.008 1 98.88 92 LEU A C 1
ATOM 738 O O . LEU A 1 92 ? -4.73 18.703 -4.062 1 98.88 92 LEU A O 1
ATOM 742 N N . VAL A 1 93 ? -6.672 18.062 -5.02 1 98.88 93 VAL A N 1
ATOM 743 C CA . VAL A 1 93 ? -6.113 17.812 -6.344 1 98.88 93 VAL A CA 1
ATOM 744 C C . VAL A 1 93 ? -6.762 18.75 -7.363 1 98.88 93 VAL A C 1
ATOM 746 O O . VAL A 1 93 ? -7.988 18.859 -7.414 1 98.88 93 VAL A O 1
ATOM 749 N N . SER A 1 94 ? -5.887 19.375 -8.141 1 98.38 94 SER A N 1
ATOM 750 C CA . SER A 1 94 ? -6.375 20.344 -9.125 1 98.38 94 SER A CA 1
ATOM 751 C C . SER A 1 94 ? -7.262 19.672 -10.164 1 98.38 94 SER A C 1
ATOM 753 O O . SER A 1 94 ? -6.883 18.656 -10.75 1 98.38 94 SER A O 1
ATOM 755 N N . GLY A 1 95 ? -8.438 20.234 -10.344 1 97.19 95 GLY A N 1
ATOM 756 C CA . GLY A 1 95 ? -9.312 19.781 -11.414 1 97.19 95 GLY A CA 1
ATOM 757 C C . GLY A 1 95 ? -9.945 18.438 -11.141 1 97.19 95 GLY A C 1
ATOM 758 O O . GLY A 1 95 ? -10.453 17.781 -12.055 1 97.19 95 GLY A O 1
ATOM 759 N N . SER A 1 96 ? -9.922 17.984 -9.969 1 98.19 96 SER A N 1
ATOM 760 C CA . SER A 1 96 ? -10.469 16.672 -9.641 1 98.19 96 SER A CA 1
ATOM 761 C C . SER A 1 96 ? -11.211 16.688 -8.312 1 98.19 96 SER A C 1
ATOM 763 O O . SER A 1 96 ? -10.898 17.5 -7.434 1 98.19 96 SER A O 1
ATOM 765 N N . ARG A 1 97 ? -12.148 15.789 -8.172 1 96.06 97 ARG A N 1
ATOM 766 C CA . ARG A 1 97 ? -12.828 15.602 -6.891 1 96.06 97 ARG A CA 1
ATOM 767 C C . ARG A 1 97 ? -12.102 14.57 -6.031 1 96.06 97 ARG A C 1
ATOM 769 O O . ARG A 1 97 ? -12.43 14.398 -4.855 1 96.06 97 ARG A O 1
ATOM 776 N N . ARG A 1 98 ? -11.203 13.867 -6.668 1 98.44 98 ARG A N 1
ATOM 777 C CA . ARG A 1 98 ? -10.375 12.969 -5.871 1 98.44 98 ARG A CA 1
ATOM 778 C C . ARG A 1 98 ? -9.445 13.758 -4.953 1 98.44 98 ARG A C 1
ATOM 780 O O . ARG A 1 98 ? -9.07 14.891 -5.266 1 98.44 98 ARG A O 1
ATOM 787 N N . LEU A 1 99 ? -9.125 13.156 -3.887 1 98.88 99 LEU A N 1
ATOM 788 C CA . LEU A 1 99 ? -8.188 13.727 -2.926 1 98.88 99 LEU A CA 1
ATOM 789 C C . LEU A 1 99 ? -6.84 13.016 -2.986 1 98.88 99 LEU A C 1
ATOM 791 O O . LEU A 1 99 ? -6.746 11.898 -3.49 1 98.88 99 LEU A O 1
ATOM 795 N N . LEU A 1 100 ? -5.812 13.703 -2.625 1 98.94 100 LEU A N 1
ATOM 796 C CA . LEU A 1 100 ? -4.535 13.062 -2.324 1 98.94 100 LEU A CA 1
ATOM 797 C C . LEU A 1 100 ? -4.43 12.727 -0.84 1 98.94 100 LEU A C 1
ATOM 799 O O . LEU A 1 100 ? -4.66 13.586 0.013 1 98.94 100 LEU A O 1
ATOM 803 N N . VAL A 1 101 ? -4.125 11.477 -0.501 1 98.94 101 VAL A N 1
ATOM 804 C CA . VAL A 1 101 ? -4.004 11.094 0.9 1 98.94 101 VAL A CA 1
ATOM 805 C C . VAL A 1 101 ? -2.717 10.297 1.11 1 98.94 101 VAL A C 1
ATOM 807 O O . VAL A 1 101 ? -2.201 9.68 0.176 1 98.94 101 VAL A O 1
ATOM 810 N N . ALA A 1 102 ? -2.215 10.414 2.266 1 98.88 102 ALA A N 1
ATOM 811 C CA . ALA A 1 102 ? -1.087 9.586 2.674 1 98.88 102 ALA A CA 1
ATOM 812 C C . ALA A 1 102 ? -1.542 8.461 3.602 1 98.88 102 ALA A C 1
ATOM 814 O O . ALA A 1 102 ? -2.158 8.711 4.641 1 98.88 102 ALA A O 1
ATOM 815 N N . VAL A 1 103 ? -1.323 7.27 3.248 1 98.62 103 VAL A N 1
ATOM 816 C CA . VAL A 1 103 ? -1.556 6.082 4.062 1 98.62 103 VAL A CA 1
ATOM 817 C C . VAL A 1 103 ? -0.235 5.359 4.309 1 98.62 103 VAL A C 1
ATOM 819 O O . VAL A 1 103 ? 0.441 4.949 3.361 1 98.62 103 VAL A O 1
ATOM 822 N N . ARG A 1 104 ? 0.096 5.262 5.617 1 98.19 104 ARG A N 1
ATOM 823 C CA . ARG A 1 104 ? 1.432 4.777 5.949 1 98.19 104 ARG A CA 1
ATOM 824 C C . ARG A 1 104 ? 2.506 5.602 5.25 1 98.19 104 ARG A C 1
ATOM 826 O O . ARG A 1 104 ? 2.551 6.824 5.398 1 98.19 104 ARG A O 1
ATOM 833 N N . SER A 1 105 ? 3.381 5.027 4.488 1 98.06 105 SER A N 1
ATOM 834 C CA . SER A 1 105 ? 4.438 5.773 3.809 1 98.06 105 SER A CA 1
ATOM 835 C C . SER A 1 105 ? 4.184 5.844 2.307 1 98.06 105 SER A C 1
ATOM 837 O O . SER A 1 105 ? 5.117 5.738 1.51 1 98.06 105 SER A O 1
ATOM 839 N N . ALA A 1 106 ? 2.924 6.047 1.963 1 98.62 106 ALA A N 1
ATOM 840 C CA . ALA A 1 106 ? 2.562 6.082 0.548 1 98.62 106 ALA A CA 1
ATOM 841 C C . ALA A 1 106 ? 1.514 7.156 0.277 1 98.62 106 ALA A C 1
ATOM 843 O O . ALA A 1 106 ? 0.732 7.508 1.163 1 98.62 106 ALA A O 1
ATOM 844 N N . LEU A 1 107 ? 1.55 7.645 -0.976 1 98.81 107 LEU A N 1
ATOM 845 C CA . LEU A 1 107 ? 0.546 8.594 -1.44 1 98.81 107 LEU A CA 1
ATOM 846 C C . LEU A 1 107 ? -0.449 7.922 -2.379 1 98.81 107 LEU A C 1
ATOM 848 O O . LEU A 1 107 ? -0.059 7.129 -3.24 1 98.81 107 LEU A O 1
ATOM 852 N N . TYR A 1 108 ? -1.699 8.266 -2.168 1 98.81 108 TYR A N 1
ATOM 853 C CA . TYR A 1 108 ? -2.791 7.723 -2.967 1 98.81 108 TYR A CA 1
ATOM 854 C C . TYR A 1 108 ? -3.715 8.828 -3.455 1 98.81 108 TYR A C 1
ATOM 856 O O . TYR A 1 108 ? -3.91 9.836 -2.762 1 98.81 108 TYR A O 1
ATOM 864 N N . LEU A 1 109 ? -4.277 8.586 -4.625 1 98.81 109 LEU A N 1
ATOM 865 C CA . LEU A 1 109 ? -5.547 9.25 -4.891 1 98.81 109 LEU A CA 1
ATOM 866 C C . LEU A 1 109 ? -6.695 8.531 -4.191 1 98.81 109 LEU A C 1
ATOM 868 O O . LEU A 1 109 ? -6.73 7.301 -4.156 1 98.81 109 LEU A O 1
ATOM 872 N N . LEU A 1 110 ? -7.605 9.258 -3.662 1 98.81 110 LEU A N 1
ATOM 873 C CA . LEU A 1 110 ? -8.766 8.719 -2.959 1 98.81 110 LEU A CA 1
ATOM 874 C C . LEU A 1 110 ? -10.062 9.18 -3.617 1 98.81 110 LEU A C 1
ATOM 876 O O . LEU A 1 110 ? -10.297 10.383 -3.75 1 98.81 110 LEU A O 1
ATOM 880 N N . ASP A 1 111 ? -10.836 8.266 -4.008 1 98.19 111 ASP A N 1
ATOM 881 C CA . ASP A 1 111 ? -12.188 8.539 -4.496 1 98.19 111 ASP A CA 1
ATOM 882 C C . ASP A 1 111 ? -13.211 8.414 -3.375 1 98.19 111 ASP A C 1
ATOM 884 O O . ASP A 1 111 ? -13.531 7.309 -2.939 1 98.19 111 ASP A O 1
ATOM 888 N N . TRP A 1 112 ? -13.758 9.477 -3.035 1 96.94 112 TRP A N 1
ATOM 889 C CA . TRP A 1 112 ? -14.656 9.531 -1.884 1 96.94 112 TRP A CA 1
ATOM 890 C C . TRP A 1 112 ? -15.867 8.625 -2.086 1 96.94 112 TRP A C 1
ATOM 892 O O . TRP A 1 112 ? -16.406 8.07 -1.122 1 96.94 112 TRP A O 1
ATOM 902 N N . ASP A 1 113 ? -16.25 8.367 -3.266 1 95.75 113 ASP A N 1
ATOM 903 C CA . ASP A 1 113 ? -17.516 7.695 -3.557 1 95.75 113 ASP A CA 1
ATOM 904 C C . ASP A 1 113 ? -17.312 6.188 -3.689 1 95.75 113 ASP A C 1
ATOM 906 O O . ASP A 1 113 ? -18.281 5.434 -3.801 1 95.75 113 ASP A O 1
ATOM 910 N N . VAL A 1 114 ? -16.094 5.762 -3.717 1 96.44 114 VAL A N 1
ATOM 911 C CA . VAL A 1 114 ? -15.797 4.336 -3.834 1 96.44 114 VAL A CA 1
ATOM 912 C C . VAL A 1 114 ? -15.641 3.727 -2.445 1 96.44 114 VAL A C 1
ATOM 914 O O . VAL A 1 114 ? -15.008 4.32 -1.567 1 96.44 114 VAL A O 1
ATOM 917 N N . GLU A 1 115 ? -16.156 2.586 -2.232 1 93.56 115 GLU A N 1
ATOM 918 C CA . GLU A 1 115 ? -16.203 1.973 -0.91 1 93.56 115 GLU A CA 1
ATOM 919 C C . GLU A 1 115 ? -14.859 1.383 -0.517 1 93.56 115 GLU A C 1
ATOM 921 O O . GLU A 1 115 ? -14.172 0.779 -1.346 1 93.56 115 GLU A O 1
ATOM 926 N N . GLY A 1 116 ? -14.547 1.569 0.72 1 93.5 116 GLY A N 1
ATOM 927 C CA . GLY A 1 116 ? -13.391 0.903 1.306 1 93.5 116 GLY A CA 1
ATOM 928 C C . GLY A 1 116 ? -12.086 1.269 0.63 1 93.5 116 GLY A C 1
ATOM 929 O O . GLY A 1 116 ? -11.945 2.365 0.086 1 93.5 116 GLY A O 1
ATOM 930 N N . ASP A 1 117 ? -11.164 0.352 0.75 1 97.12 117 ASP A N 1
ATOM 931 C CA . ASP A 1 117 ? -9.82 0.637 0.255 1 97.12 117 ASP A CA 1
ATOM 932 C C . ASP A 1 117 ? -9.758 0.504 -1.265 1 97.12 117 ASP A C 1
ATOM 934 O O . ASP A 1 117 ? -8.75 0.864 -1.882 1 97.12 117 ASP A O 1
ATOM 938 N N . ASN A 1 118 ? -10.867 0.05 -1.926 1 95.31 118 ASN A N 1
ATOM 939 C CA . ASN A 1 118 ? -10.961 0.134 -3.379 1 95.31 118 ASN A CA 1
ATOM 940 C C . ASN A 1 118 ? -10.883 1.58 -3.863 1 95.31 118 ASN A C 1
ATOM 942 O O . ASN A 1 118 ? -10.617 1.832 -5.039 1 95.31 118 ASN A O 1
ATOM 946 N N . ALA A 1 119 ? -11.094 2.473 -2.951 1 97.62 119 ALA A N 1
ATOM 947 C CA . ALA A 1 119 ? -11.07 3.902 -3.248 1 97.62 119 ALA A CA 1
ATOM 948 C C . ALA A 1 119 ? -9.641 4.402 -3.414 1 97.62 119 ALA A C 1
ATOM 950 O O . ALA A 1 119 ? -9.414 5.516 -3.896 1 97.62 119 ALA A O 1
ATOM 951 N N . LEU A 1 120 ? -8.672 3.631 -2.971 1 98.44 120 LEU A N 1
ATOM 952 C CA . LEU A 1 120 ? -7.277 4.059 -2.969 1 98.44 120 LEU A CA 1
ATOM 953 C C . LEU A 1 120 ? -6.594 3.689 -4.281 1 98.44 120 LEU A C 1
ATOM 955 O O . LEU A 1 120 ? -6.605 2.525 -4.684 1 98.44 120 LEU A O 1
ATOM 959 N N . ARG A 1 121 ? -6.02 4.621 -4.926 1 98.38 121 ARG A N 1
ATOM 960 C CA . ARG A 1 121 ? -5.199 4.41 -6.113 1 98.38 121 ARG A CA 1
ATOM 961 C C . ARG A 1 121 ? -3.768 4.879 -5.883 1 98.38 121 ARG A C 1
ATOM 963 O O . ARG A 1 121 ? -3.516 6.078 -5.738 1 98.38 121 ARG A O 1
ATOM 970 N N . LEU A 1 122 ? -2.795 3.982 -5.867 1 98.5 122 LEU A N 1
ATOM 971 C CA . LEU A 1 122 ? -1.419 4.246 -5.461 1 98.5 122 LEU A CA 1
ATOM 972 C C . LEU A 1 122 ? -0.724 5.164 -6.461 1 98.5 122 LEU A C 1
ATOM 974 O O . LEU A 1 122 ? -0.777 4.926 -7.672 1 98.5 122 LEU A O 1
ATOM 978 N N . ILE A 1 123 ? -0.11 6.156 -5.965 1 98.44 123 ILE A N 1
ATOM 979 C CA . ILE A 1 123 ? 0.729 7.035 -6.773 1 98.44 123 ILE A CA 1
ATOM 980 C C . ILE A 1 123 ? 2.197 6.652 -6.598 1 98.44 123 ILE A C 1
ATOM 982 O O . ILE A 1 123 ? 2.881 6.328 -7.57 1 98.44 123 ILE A O 1
ATOM 986 N N . THR A 1 124 ? 2.629 6.617 -5.301 1 97.94 124 THR A N 1
ATOM 987 C CA . THR A 1 124 ? 4.031 6.32 -5.031 1 97.94 124 THR A CA 1
ATOM 988 C C . THR A 1 124 ? 4.227 5.91 -3.572 1 97.94 124 THR A C 1
ATOM 990 O O . THR A 1 124 ? 3.35 6.137 -2.736 1 97.94 124 THR A O 1
ATOM 993 N N . THR A 1 125 ? 5.32 5.285 -3.271 1 98.06 125 THR A N 1
ATOM 994 C CA . THR A 1 125 ? 5.754 4.969 -1.914 1 98.06 125 THR A CA 1
ATOM 995 C C . THR A 1 125 ? 7.035 5.719 -1.566 1 98.06 125 THR A C 1
ATOM 997 O O . THR A 1 125 ? 7.809 6.082 -2.455 1 98.06 125 THR A O 1
ATOM 1000 N N . LEU A 1 126 ? 7.191 5.961 -0.305 1 97.88 126 LEU A N 1
ATOM 1001 C CA . LEU A 1 126 ? 8.383 6.625 0.211 1 97.88 126 LEU A CA 1
ATOM 1002 C C . LEU A 1 126 ? 9.086 5.754 1.241 1 97.88 126 LEU A C 1
ATOM 1004 O O . LEU A 1 126 ? 8.469 4.867 1.837 1 97.88 126 LEU A O 1
ATOM 1008 N N . ASP A 1 127 ? 10.406 6.035 1.434 1 96.69 127 ASP A N 1
ATOM 1009 C CA . ASP A 1 127 ? 11.227 5.391 2.455 1 96.69 127 ASP A CA 1
ATOM 1010 C C . ASP A 1 127 ? 11.18 3.871 2.322 1 96.69 127 ASP A C 1
ATOM 1012 O O . ASP A 1 127 ? 10.984 3.16 3.311 1 96.69 127 ASP A O 1
ATOM 1016 N N . GLU A 1 128 ? 11.242 3.387 1.105 1 92.62 128 GLU A N 1
ATOM 1017 C CA . GLU A 1 128 ? 11.297 1.939 0.912 1 92.62 128 GLU A CA 1
ATOM 1018 C C . GLU A 1 128 ? 12.453 1.318 1.68 1 92.62 128 GLU A C 1
ATOM 1020 O O . GLU A 1 128 ? 13.578 1.826 1.635 1 92.62 128 GLU A O 1
ATOM 1025 N N . GLY A 1 129 ? 12.172 0.267 2.387 1 94.38 129 GLY A N 1
ATOM 1026 C CA . GLY A 1 129 ? 13.156 -0.363 3.25 1 94.38 129 GLY A CA 1
ATOM 1027 C C . GLY A 1 129 ? 12.984 -0.003 4.715 1 94.38 129 GLY A C 1
ATOM 1028 O O . GLY A 1 129 ? 13.617 -0.606 5.586 1 94.38 129 GLY A O 1
ATOM 1029 N N . LEU A 1 130 ? 12.141 0.963 4.957 1 95.06 130 LEU A N 1
ATOM 1030 C CA . LEU A 1 130 ? 11.789 1.379 6.312 1 95.06 130 LEU A CA 1
ATOM 1031 C C . LEU A 1 130 ? 10.281 1.268 6.539 1 95.06 130 LEU A C 1
ATOM 1033 O O . LEU A 1 130 ? 9.578 2.279 6.574 1 95.06 130 LEU A O 1
ATOM 1037 N N . PRO A 1 131 ? 9.789 0.095 6.832 1 94.69 131 PRO A N 1
ATOM 1038 C CA . PRO A 1 131 ? 8.344 -0.159 6.797 1 94.69 131 PRO A CA 1
ATOM 1039 C C . PRO A 1 131 ? 7.605 0.487 7.965 1 94.69 131 PRO A C 1
ATOM 1041 O O . PRO A 1 131 ? 6.375 0.563 7.953 1 94.69 131 PRO A O 1
ATOM 1044 N N . ASP A 1 132 ? 8.336 0.933 8.961 1 95.69 132 ASP A N 1
ATOM 1045 C CA . ASP A 1 132 ? 7.672 1.537 10.109 1 95.69 132 ASP A CA 1
ATOM 1046 C C . ASP A 1 132 ? 7.551 3.049 9.938 1 95.69 132 ASP A C 1
ATOM 1048 O O . ASP A 1 132 ? 6.883 3.717 10.734 1 95.69 132 ASP A O 1
ATOM 1052 N N . ASN A 1 133 ? 8.227 3.607 8.961 1 97.81 133 ASN A N 1
ATOM 1053 C CA . ASN A 1 133 ? 8.039 5.027 8.672 1 97.81 133 ASN A CA 1
ATOM 1054 C C . ASN A 1 133 ? 6.637 5.309 8.141 1 97.81 133 ASN A C 1
ATOM 1056 O O . ASN A 1 133 ? 6.016 4.445 7.52 1 97.81 133 ASN A O 1
ATOM 1060 N N . VAL A 1 134 ? 6.172 6.469 8.406 1 98.25 134 VAL A N 1
ATOM 1061 C CA . VAL A 1 134 ? 4.918 6.945 7.836 1 98.25 134 VAL A CA 1
ATOM 1062 C C . VAL A 1 134 ? 5.098 8.359 7.293 1 98.25 134 VAL A C 1
ATOM 1064 O O . VAL A 1 134 ? 6.004 9.086 7.715 1 98.25 134 VAL A O 1
ATOM 1067 N N . ILE A 1 135 ? 4.305 8.711 6.34 1 98.69 135 ILE A N 1
ATOM 1068 C CA . ILE A 1 135 ? 4.211 10.109 5.953 1 98.69 135 ILE A CA 1
ATOM 1069 C C . ILE A 1 135 ? 3.504 10.906 7.047 1 98.69 135 ILE A C 1
ATOM 1071 O O . ILE A 1 135 ? 2.43 10.516 7.512 1 98.69 135 ILE A O 1
ATOM 1075 N N . ASN A 1 136 ? 4.082 11.961 7.41 1 98.69 136 ASN A N 1
ATOM 1076 C CA . ASN A 1 136 ? 3.543 12.703 8.547 1 98.69 136 ASN A CA 1
ATOM 1077 C C . ASN A 1 136 ? 2.875 14 8.102 1 98.69 136 ASN A C 1
ATOM 1079 O O . ASN A 1 136 ? 1.926 14.461 8.734 1 98.69 136 ASN A O 1
ATOM 1083 N N . GLU A 1 137 ? 3.383 14.578 7.086 1 98.56 137 GLU A N 1
ATOM 1084 C CA . GLU A 1 137 ? 2.904 15.883 6.637 1 98.56 137 GLU A CA 1
ATOM 1085 C C . GLU A 1 137 ? 3.137 16.062 5.137 1 98.56 137 GLU A C 1
ATOM 1087 O O . GLU A 1 137 ? 4.035 15.445 4.562 1 98.56 137 GLU A O 1
ATOM 1092 N N . GLY A 1 138 ? 2.332 16.922 4.551 1 98.81 138 GLY A N 1
ATOM 1093 C CA . GLY A 1 138 ? 2.545 17.281 3.16 1 98.81 138 GLY A CA 1
ATOM 1094 C C . GLY A 1 138 ? 1.683 18.438 2.707 1 98.81 138 GLY A C 1
ATOM 1095 O O . GLY A 1 138 ? 0.636 18.719 3.299 1 98.81 138 GLY A O 1
ATOM 1096 N N . LYS A 1 139 ? 2.119 19.078 1.713 1 98.81 139 LYS A N 1
ATOM 1097 C CA . LYS A 1 139 ? 1.429 20.234 1.168 1 98.81 139 LYS A CA 1
ATOM 1098 C C . LYS A 1 139 ? 1.875 20.531 -0.263 1 98.81 139 LYS A C 1
ATOM 1100 O O . LYS A 1 139 ? 3.062 20.422 -0.579 1 98.81 139 LYS A O 1
ATOM 1105 N N . PRO A 1 140 ? 0.976 20.922 -1.123 1 98.88 140 PRO A N 1
ATOM 1106 C CA . PRO A 1 140 ? 1.381 21.312 -2.479 1 98.88 140 PRO A CA 1
ATOM 1107 C C . PRO A 1 140 ? 1.946 22.719 -2.547 1 98.88 140 PRO A C 1
ATOM 1109 O O . PRO A 1 140 ? 1.474 23.609 -1.839 1 98.88 140 PRO A O 1
ATOM 1112 N N . ASP A 1 141 ? 2.92 22.922 -3.434 1 98.81 141 ASP A N 1
ATOM 1113 C CA . ASP A 1 141 ? 3.365 24.281 -3.719 1 98.81 141 ASP A CA 1
ATOM 1114 C C . ASP A 1 141 ? 2.539 24.906 -4.84 1 98.81 141 ASP A C 1
ATOM 1116 O O . ASP A 1 141 ? 1.597 24.281 -5.344 1 98.81 141 ASP A O 1
ATOM 1120 N N . ALA A 1 142 ? 2.916 26.078 -5.195 1 98.69 142 ALA A N 1
ATOM 1121 C CA . ALA A 1 142 ? 2.09 26.844 -6.117 1 98.69 142 ALA A CA 1
ATOM 1122 C C . ALA A 1 142 ? 2.184 26.297 -7.535 1 98.69 142 ALA A C 1
ATOM 1124 O O . ALA A 1 142 ? 1.35 26.609 -8.391 1 98.69 142 ALA A O 1
ATOM 1125 N N . GLU A 1 143 ? 3.205 25.5 -7.805 1 98.44 143 GLU A N 1
ATOM 1126 C CA . GLU A 1 143 ? 3.367 24.906 -9.133 1 98.44 143 GLU A CA 1
ATOM 1127 C C . GLU A 1 143 ? 2.723 23.531 -9.211 1 98.44 143 GLU A C 1
ATOM 1129 O O . GLU A 1 143 ? 2.789 22.859 -10.25 1 98.44 143 GLU A O 1
ATOM 1134 N N . GLY A 1 144 ? 2.184 23.094 -8.125 1 98.69 144 GLY A N 1
ATOM 1135 C CA . GLY A 1 144 ? 1.435 21.844 -8.148 1 98.69 144 GLY A CA 1
ATOM 1136 C C . GLY A 1 144 ? 2.248 20.656 -7.691 1 98.69 144 GLY A C 1
ATOM 1137 O O . GLY A 1 144 ? 1.769 19.516 -7.73 1 98.69 144 GLY A O 1
ATOM 1138 N N . ARG A 1 145 ? 3.479 20.859 -7.293 1 98.81 145 ARG A N 1
ATOM 1139 C CA . ARG A 1 145 ? 4.254 19.781 -6.668 1 98.81 145 ARG A CA 1
ATOM 1140 C C . ARG A 1 145 ? 3.719 19.469 -5.277 1 98.81 145 ARG A C 1
ATOM 1142 O O . ARG A 1 145 ? 3.219 20.359 -4.578 1 98.81 145 ARG A O 1
ATOM 1149 N N . PHE A 1 146 ? 3.852 18.25 -4.953 1 98.94 146 PHE A N 1
ATOM 1150 C CA . PHE A 1 146 ? 3.502 17.875 -3.586 1 98.94 146 PHE A CA 1
ATOM 1151 C C . PHE A 1 146 ? 4.754 17.625 -2.758 1 98.94 146 PHE A C 1
ATOM 1153 O O . PHE A 1 146 ? 5.527 16.703 -3.057 1 98.94 146 PHE A O 1
ATOM 1160 N N . TRP A 1 147 ? 4.953 18.438 -1.785 1 98.94 147 TRP A N 1
ATOM 1161 C CA . TRP A 1 147 ? 6.016 18.25 -0.802 1 98.94 147 TRP A CA 1
ATOM 1162 C C . TRP A 1 147 ? 5.527 17.391 0.361 1 98.94 147 TRP A C 1
ATOM 1164 O O . TRP A 1 147 ? 4.441 17.625 0.895 1 98.94 147 TRP A O 1
ATOM 1174 N N . VAL A 1 148 ? 6.328 16.422 0.722 1 98.88 148 VAL A N 1
ATOM 1175 C CA . VAL A 1 148 ? 5.84 15.422 1.666 1 98.88 148 VAL A CA 1
ATOM 1176 C C . VAL A 1 148 ? 6.992 14.938 2.543 1 98.88 148 VAL A C 1
ATOM 1178 O O . VAL A 1 148 ? 8.07 14.609 2.039 1 98.88 148 VAL A O 1
ATOM 1181 N N . GLY A 1 149 ? 6.742 14.953 3.846 1 98.88 149 GLY A N 1
ATOM 1182 C CA . GLY A 1 149 ? 7.758 14.531 4.797 1 98.88 149 GLY A CA 1
ATOM 1183 C C . GLY A 1 149 ? 7.332 13.352 5.648 1 98.88 149 GLY A C 1
ATOM 1184 O O . GLY A 1 149 ? 6.16 13.242 6.016 1 98.88 149 GLY A O 1
ATOM 1185 N N . THR A 1 150 ? 8.344 12.508 6.016 1 98.75 150 THR A N 1
ATOM 1186 C CA . THR A 1 150 ? 8.07 11.289 6.77 1 98.75 150 THR A CA 1
ATOM 1187 C C . THR A 1 150 ? 8.5 11.445 8.227 1 98.75 150 THR A C 1
ATOM 1189 O O . THR A 1 150 ? 8.992 12.5 8.625 1 98.75 150 THR A O 1
ATOM 1192 N N . LYS A 1 151 ? 8.156 10.508 9.031 1 98.12 151 LYS A N 1
ATOM 1193 C CA . LYS A 1 151 ? 8.648 10.336 10.398 1 98.12 151 LYS A CA 1
ATOM 1194 C C . LYS A 1 151 ? 9 8.883 10.688 1 98.12 151 LYS A C 1
ATOM 1196 O O . LYS A 1 151 ? 8.398 7.969 10.109 1 98.12 151 LYS A O 1
ATOM 1201 N N . GLY A 1 152 ? 9.938 8.719 11.547 1 95.19 152 GLY A N 1
ATOM 1202 C CA . GLY A 1 152 ? 10.391 7.379 11.891 1 95.19 152 GLY A CA 1
ATOM 1203 C C . GLY A 1 152 ? 9.453 6.652 12.836 1 95.19 152 GLY A C 1
ATOM 1204 O O . GLY A 1 152 ? 8.406 7.188 13.211 1 95.19 152 GLY A O 1
ATOM 1205 N N . TYR A 1 153 ? 9.898 5.52 13.18 1 93.81 153 TYR A N 1
ATOM 1206 C CA . TYR A 1 153 ? 9.117 4.648 14.047 1 93.81 153 TYR A CA 1
ATOM 1207 C C . TYR A 1 153 ? 8.82 5.324 15.383 1 93.81 153 TYR A C 1
ATOM 1209 O O . TYR A 1 153 ? 9.711 5.922 15.992 1 93.81 153 TYR A O 1
ATOM 1217 N N . GLN A 1 154 ? 7.559 5.188 15.719 1 91.25 154 GLN A N 1
ATOM 1218 C CA . GLN A 1 154 ? 7.105 5.824 16.953 1 91.25 154 GLN A CA 1
ATOM 1219 C C . GLN A 1 154 ? 6.656 4.785 17.984 1 91.25 154 GLN A C 1
ATOM 1221 O O . GLN A 1 154 ? 5.895 3.875 17.656 1 91.25 154 GLN A O 1
ATOM 1226 N N . ILE A 1 155 ? 7.129 4.891 19.156 1 86.38 155 ILE A N 1
ATOM 1227 C CA . ILE A 1 155 ? 6.672 4.129 20.328 1 86.38 155 ILE A CA 1
ATOM 1228 C C . ILE A 1 155 ? 6.098 5.078 21.375 1 86.38 155 ILE A C 1
ATOM 1230 O O . ILE A 1 155 ? 6.836 5.852 21.984 1 86.38 155 ILE A O 1
ATOM 1234 N N . PHE A 1 156 ? 4.859 5.098 21.516 1 81.44 156 PHE A N 1
ATOM 1235 C CA . PHE A 1 156 ? 4.16 6.051 22.359 1 81.44 156 PHE A CA 1
ATOM 1236 C C . PHE A 1 156 ? 4.406 7.48 21.891 1 81.44 156 PHE A C 1
ATOM 1238 O O . PHE A 1 156 ? 4.035 7.844 20.766 1 81.44 156 PHE A O 1
ATOM 1245 N N . GLU A 1 157 ? 5.168 8.18 22.703 1 81.31 157 GLU A N 1
ATOM 1246 C CA . GLU A 1 157 ? 5.387 9.57 22.328 1 81.31 157 GLU A CA 1
ATOM 1247 C C . GLU A 1 157 ? 6.789 9.773 21.766 1 81.31 157 GLU A C 1
ATOM 1249 O O . GLU A 1 157 ? 7.133 10.867 21.312 1 81.31 157 GLU A O 1
ATOM 1254 N N . ASP A 1 158 ? 7.48 8.68 21.625 1 88.56 158 ASP A N 1
ATOM 1255 C CA . ASP A 1 158 ? 8.867 8.781 21.188 1 88.56 158 ASP A CA 1
ATOM 1256 C C . ASP A 1 158 ? 9.016 8.344 19.734 1 88.56 158 ASP A C 1
ATOM 1258 O O . ASP A 1 158 ? 8.516 7.289 19.344 1 88.56 158 ASP A O 1
ATOM 1262 N N . VAL A 1 159 ? 9.664 9.219 19.016 1 93.94 159 VAL A N 1
ATOM 1263 C CA . VAL A 1 159 ? 9.961 8.93 17.609 1 93.94 159 VAL A CA 1
ATOM 1264 C C . VAL A 1 159 ? 11.469 8.758 17.438 1 93.94 159 VAL A C 1
ATOM 1266 O O . VAL A 1 159 ? 12.258 9.547 17.953 1 93.94 159 VAL A O 1
ATOM 1269 N N . LEU A 1 160 ? 11.867 7.691 16.703 1 93.94 160 LEU A N 1
ATOM 1270 C CA . LEU A 1 160 ? 13.281 7.5 16.406 1 93.94 160 LEU A CA 1
ATOM 1271 C C . LEU A 1 160 ? 13.82 8.656 15.578 1 93.94 160 LEU A C 1
ATOM 1273 O O . LEU A 1 160 ? 13.289 8.961 14.508 1 93.94 160 LEU A O 1
ATOM 1277 N N . ASN A 1 161 ? 14.914 9.234 16 1 95.38 161 ASN A N 1
ATOM 1278 C CA . ASN A 1 161 ? 15.453 10.422 15.352 1 95.38 161 ASN A CA 1
ATOM 1279 C C . ASN A 1 161 ? 16.203 10.07 14.07 1 95.38 161 ASN A C 1
ATOM 1281 O O . ASN A 1 161 ? 16.75 8.969 13.945 1 95.38 161 ASN A O 1
ATOM 1285 N N . ASP A 1 162 ? 16.156 10.938 13.156 1 97 162 ASP A N 1
ATOM 1286 C CA . ASP A 1 162 ? 17.031 10.961 11.977 1 97 162 ASP A CA 1
ATOM 1287 C C . ASP A 1 162 ? 16.734 9.773 11.062 1 97 162 ASP A C 1
ATOM 1289 O O . ASP A 1 162 ? 17.656 9.188 10.484 1 97 162 ASP A O 1
ATOM 1293 N N . LYS A 1 163 ? 15.461 9.422 10.984 1 97.19 163 LYS A N 1
ATOM 1294 C CA . LYS A 1 163 ? 15.086 8.297 10.141 1 97.19 163 LYS A CA 1
ATOM 1295 C C . LYS A 1 163 ? 14.117 8.727 9.039 1 97.19 163 LYS A C 1
ATOM 1297 O O . LYS A 1 163 ? 13.617 7.891 8.289 1 97.19 163 LYS A O 1
ATOM 1302 N N . ALA A 1 164 ? 13.93 10.016 8.945 1 98.38 164 ALA A N 1
ATOM 1303 C CA . ALA A 1 164 ? 12.906 10.516 8.031 1 98.38 164 ALA A CA 1
ATOM 1304 C C . ALA A 1 164 ? 13.516 11.367 6.926 1 98.38 164 ALA A C 1
ATOM 1306 O O . ALA A 1 164 ? 14.734 11.57 6.891 1 98.38 164 ALA A O 1
ATOM 1307 N N . THR A 1 165 ? 12.711 11.688 5.977 1 98.69 165 THR A N 1
ATOM 1308 C CA . THR A 1 165 ? 13.133 12.414 4.785 1 98.69 165 THR A CA 1
ATOM 1309 C C . THR A 1 165 ? 12.039 13.359 4.309 1 98.69 165 THR A C 1
ATOM 1311 O O . THR A 1 165 ? 10.852 13.055 4.438 1 98.69 165 THR A O 1
ATOM 1314 N N . LEU A 1 166 ? 12.422 14.523 3.818 1 98.88 166 LEU A N 1
ATOM 1315 C CA . LEU A 1 166 ? 11.523 15.414 3.092 1 98.88 166 LEU A CA 1
ATOM 1316 C C . LEU A 1 166 ? 11.664 15.219 1.586 1 98.88 166 LEU A C 1
ATOM 1318 O O . LEU A 1 166 ? 12.758 15.375 1.038 1 98.88 166 LEU A O 1
ATOM 1322 N N . TYR A 1 167 ? 10.523 14.93 0.932 1 98.88 167 TYR A N 1
ATOM 1323 C CA . TYR A 1 167 ? 10.477 14.672 -0.503 1 98.88 167 TYR A CA 1
ATOM 1324 C C . TYR A 1 167 ? 9.594 15.688 -1.212 1 98.88 167 TYR A C 1
ATOM 1326 O O . TYR A 1 167 ? 8.859 16.438 -0.565 1 98.88 167 TYR A O 1
ATOM 1334 N N . SER A 1 168 ? 9.727 15.719 -2.502 1 98.88 168 SER A N 1
ATOM 1335 C CA . SER A 1 168 ? 8.672 16.25 -3.355 1 98.88 168 SER A CA 1
ATOM 1336 C C . SER A 1 168 ? 8.422 15.352 -4.559 1 98.88 168 SER A C 1
ATOM 1338 O O . SER A 1 168 ? 9.312 14.609 -4.98 1 98.88 168 SER A O 1
ATOM 1340 N N . ILE A 1 169 ? 7.168 15.391 -5.016 1 98.62 169 ILE A N 1
ATOM 1341 C CA . ILE A 1 169 ? 6.797 14.719 -6.258 1 98.62 169 ILE A CA 1
ATOM 1342 C C . ILE A 1 169 ? 5.977 15.656 -7.133 1 98.62 169 ILE A C 1
ATOM 1344 O O . ILE A 1 169 ? 5.402 16.625 -6.641 1 98.62 169 ILE A O 1
ATOM 1348 N N . ASP A 1 170 ? 5.918 15.391 -8.414 1 98.12 170 ASP A N 1
ATOM 1349 C CA . ASP A 1 170 ? 4.984 15.992 -9.359 1 98.12 170 ASP A CA 1
ATOM 1350 C C . ASP A 1 170 ? 4.465 14.961 -10.352 1 98.12 170 ASP A C 1
ATOM 1352 O O . ASP A 1 170 ? 4.773 13.773 -10.234 1 98.12 170 ASP A O 1
ATOM 1356 N N . GLN A 1 171 ? 3.611 15.398 -11.242 1 96.75 171 GLN A N 1
ATOM 1357 C CA . GLN A 1 171 ? 2.939 14.453 -12.133 1 96.75 171 GLN A CA 1
ATOM 1358 C C . GLN A 1 171 ? 3.926 13.812 -13.102 1 96.75 171 GLN A C 1
ATOM 1360 O O . GLN A 1 171 ? 3.639 12.766 -13.688 1 96.75 171 GLN A O 1
ATOM 1365 N N . ASN A 1 172 ? 5.133 14.359 -13.203 1 95.75 172 ASN A N 1
ATOM 1366 C CA . ASN A 1 172 ? 6.105 13.844 -14.164 1 95.75 172 ASN A CA 1
ATOM 1367 C C . ASN A 1 172 ? 7.148 12.961 -13.484 1 95.75 172 ASN A C 1
ATOM 1369 O O . ASN A 1 172 ? 7.832 12.18 -14.148 1 95.75 172 ASN A O 1
ATOM 1373 N N . ASN A 1 173 ? 7.227 13.055 -12.18 1 95.31 173 ASN A N 1
ATOM 1374 C CA . ASN A 1 173 ? 8.32 12.336 -11.531 1 95.31 173 ASN A CA 1
ATOM 1375 C C . ASN A 1 173 ? 7.832 11.547 -10.32 1 95.31 173 ASN A C 1
ATOM 1377 O O . ASN A 1 173 ? 8.633 11.172 -9.461 1 95.31 173 ASN A O 1
ATOM 1381 N N . PHE A 1 174 ? 6.598 11.312 -10.18 1 95.62 174 PHE A N 1
ATOM 1382 C CA . PHE A 1 174 ? 6.035 10.703 -8.984 1 95.62 174 PHE A CA 1
ATOM 1383 C C . PHE A 1 174 ? 6.598 9.305 -8.773 1 95.62 174 PHE A C 1
ATOM 1385 O O . PHE A 1 174 ? 6.527 8.75 -7.676 1 95.62 174 PHE A O 1
ATOM 1392 N N . ARG A 1 175 ? 7.234 8.68 -9.711 1 93.38 175 ARG A N 1
ATOM 1393 C CA . ARG A 1 175 ? 7.84 7.359 -9.586 1 93.38 175 ARG A CA 1
ATOM 1394 C C . ARG A 1 175 ? 9.242 7.457 -8.984 1 93.38 175 ARG A C 1
ATOM 1396 O O . ARG A 1 175 ? 9.828 6.449 -8.586 1 93.38 175 ARG A O 1
ATOM 1403 N N . ASN A 1 176 ? 9.758 8.656 -9.047 1 94.94 176 ASN A N 1
ATOM 1404 C CA . ASN A 1 176 ? 11.086 8.945 -8.516 1 94.94 176 ASN A CA 1
ATOM 1405 C C . ASN A 1 176 ? 11.078 10.188 -7.633 1 94.94 176 ASN A C 1
ATOM 1407 O O . ASN A 1 176 ? 11.648 11.219 -8 1 94.94 176 ASN A O 1
ATOM 1411 N N . PRO A 1 177 ? 10.555 10.062 -6.445 1 97.75 177 PRO A N 1
ATOM 1412 C CA . PRO A 1 177 ? 10.461 11.227 -5.559 1 97.75 177 PRO A CA 1
ATOM 1413 C C . PRO A 1 177 ? 11.805 11.898 -5.32 1 97.75 177 PRO A C 1
ATOM 1415 O O . PRO A 1 177 ? 12.828 11.219 -5.18 1 97.75 177 PRO A O 1
ATOM 1418 N N . VAL A 1 178 ? 11.82 13.211 -5.262 1 98.5 178 VAL A N 1
ATOM 1419 C CA . VAL A 1 178 ? 13.039 13.992 -5.086 1 98.5 178 VAL A CA 1
ATOM 1420 C C . VAL A 1 178 ? 13.312 14.203 -3.598 1 98.5 178 VAL A C 1
ATOM 1422 O O . VAL A 1 178 ? 12.422 14.609 -2.848 1 98.5 178 VAL A O 1
ATOM 1425 N N . ILE A 1 179 ? 14.508 13.938 -3.184 1 98.56 179 ILE A N 1
ATOM 1426 C CA . ILE A 1 179 ? 14.914 14.141 -1.799 1 98.56 179 ILE A CA 1
ATOM 1427 C C . ILE A 1 179 ? 15.43 15.57 -1.62 1 98.56 179 ILE A C 1
ATOM 1429 O O . ILE A 1 179 ? 16.312 16.016 -2.363 1 98.56 179 ILE A O 1
ATOM 1433 N N . HIS A 1 180 ? 14.945 16.219 -0.608 1 98.81 180 HIS A N 1
ATOM 1434 C CA . HIS A 1 180 ? 15.375 17.594 -0.36 1 98.81 180 HIS A CA 1
ATOM 1435 C C . HIS A 1 180 ? 16.172 17.688 0.937 1 98.81 180 HIS A C 1
ATOM 1437 O O . HIS A 1 180 ? 17.125 18.453 1.02 1 98.81 180 HIS A O 1
ATOM 1443 N N . LEU A 1 181 ? 15.695 17.016 2.004 1 98.5 181 LEU A N 1
ATOM 1444 C CA . LEU A 1 181 ? 16.344 17.031 3.309 1 98.5 181 LEU A CA 1
ATOM 1445 C C . LEU A 1 181 ? 16.406 15.617 3.896 1 98.5 181 LEU A C 1
ATOM 1447 O O . LEU A 1 181 ? 15.398 14.922 3.965 1 98.5 181 LEU A O 1
ATOM 1451 N N . ARG A 1 182 ? 17.531 15.219 4.297 1 97.06 182 ARG A N 1
ATOM 1452 C CA . ARG A 1 182 ? 17.797 14.008 5.059 1 97.06 182 ARG A CA 1
ATOM 1453 C C . ARG A 1 182 ? 19.188 14.047 5.695 1 97.06 182 ARG A C 1
ATOM 1455 O O . ARG A 1 182 ? 20.125 14.602 5.117 1 97.06 182 ARG A O 1
ATOM 1462 N N . PRO A 1 183 ? 19.219 13.617 6.93 1 96.62 183 PRO A N 1
ATOM 1463 C CA . PRO A 1 183 ? 18.125 13.031 7.727 1 96.62 183 PRO A CA 1
ATOM 1464 C C . PRO A 1 183 ? 17.297 14.086 8.453 1 96.62 183 PRO A C 1
ATOM 1466 O O . PRO A 1 183 ? 17.781 15.188 8.727 1 96.62 183 PRO A O 1
ATOM 1469 N N . ILE A 1 184 ? 16.125 13.844 8.633 1 97.56 184 ILE A N 1
ATOM 1470 C CA . ILE A 1 184 ? 15.25 14.57 9.562 1 97.56 184 ILE A CA 1
ATOM 1471 C C . ILE A 1 184 ? 14.539 13.578 10.477 1 97.56 184 ILE A C 1
ATOM 1473 O O . ILE A 1 184 ? 14.742 12.367 10.375 1 97.56 184 ILE A O 1
ATOM 1477 N N . SER A 1 185 ? 13.75 14.148 11.453 1 97.38 185 SER A N 1
ATOM 1478 C CA . SER A 1 185 ? 13.18 13.258 12.453 1 97.38 185 SER A CA 1
ATOM 1479 C C . SER A 1 185 ? 11.656 13.195 12.336 1 97.38 185 SER A C 1
ATOM 1481 O O . SER A 1 185 ? 11.094 12.125 12.094 1 97.38 185 SER A O 1
ATOM 1483 N N . ILE A 1 186 ? 11.008 14.242 12.523 1 98.25 186 ILE A N 1
ATOM 1484 C CA . ILE A 1 186 ? 9.555 14.344 12.391 1 98.25 186 ILE A CA 1
ATOM 1485 C C . ILE A 1 186 ? 9.211 15.508 11.461 1 98.25 186 ILE A C 1
ATOM 1487 O O . ILE A 1 186 ? 9.078 16.656 11.914 1 98.25 186 ILE A O 1
ATOM 1491 N N . SER A 1 187 ? 9.109 15.156 10.195 1 98.69 187 SER A N 1
ATOM 1492 C CA . SER A 1 187 ? 8.711 16.188 9.25 1 98.69 187 SER A CA 1
ATOM 1493 C C . SER A 1 187 ? 7.301 16.703 9.531 1 98.69 187 SER A C 1
ATOM 1495 O O . SER A 1 187 ? 6.352 15.914 9.586 1 98.69 187 SER A O 1
ATOM 1497 N N . ASN A 1 188 ? 7.168 17.938 9.672 1 98.38 188 ASN A N 1
ATOM 1498 C CA . ASN A 1 188 ? 5.867 18.516 10.016 1 98.38 188 ASN A CA 1
ATOM 1499 C C . ASN A 1 188 ? 5.562 19.75 9.18 1 98.38 188 ASN A C 1
ATOM 1501 O O . ASN A 1 188 ? 5.691 19.734 7.957 1 98.38 188 ASN A O 1
ATOM 1505 N N . GLY A 1 189 ? 5.109 20.828 9.727 1 98.62 189 GLY A N 1
ATOM 1506 C CA . GLY A 1 189 ? 4.543 21.969 9.031 1 98.62 189 GLY A CA 1
ATOM 1507 C C . GLY A 1 189 ? 5.449 22.516 7.938 1 98.62 189 GLY A C 1
ATOM 1508 O O . GLY A 1 189 ? 6.664 22.625 8.133 1 98.62 189 GLY A O 1
ATOM 1509 N N . LEU A 1 190 ? 4.859 22.828 6.84 1 98.5 190 LEU A N 1
ATOM 1510 C CA . LEU A 1 190 ? 5.555 23.562 5.777 1 98.5 190 LEU A CA 1
ATOM 1511 C C . LEU A 1 190 ? 4.598 24.484 5.039 1 98.5 190 LEU A C 1
ATOM 1513 O O . LEU A 1 190 ? 3.418 24.172 4.871 1 98.5 190 LEU A O 1
ATOM 1517 N N . VAL A 1 191 ? 5.051 25.578 4.652 1 98.81 191 VAL A N 1
ATOM 1518 C CA . VAL A 1 191 ? 4.32 26.578 3.871 1 98.81 191 VAL A CA 1
ATOM 1519 C C . VAL A 1 191 ? 5.301 27.469 3.119 1 98.81 191 VAL A C 1
ATOM 1521 O O . VAL A 1 191 ? 6.5 27.469 3.414 1 98.81 191 VAL A O 1
ATOM 1524 N N . TRP A 1 192 ? 4.797 28.188 2.18 1 98.88 192 TRP A N 1
ATOM 1525 C CA . TRP A 1 192 ? 5.625 29.078 1.376 1 98.88 192 TRP A CA 1
ATOM 1526 C C . TRP A 1 192 ? 5.219 30.531 1.595 1 98.88 192 TRP A C 1
ATOM 1528 O O . TRP A 1 192 ? 4.047 30.828 1.843 1 98.88 192 TRP A O 1
ATOM 1538 N N . ALA A 1 193 ? 6.211 31.375 1.455 1 98.81 193 ALA A N 1
ATOM 1539 C CA . ALA A 1 193 ? 5.906 32.812 1.427 1 98.81 193 ALA A CA 1
ATOM 1540 C C . ALA A 1 193 ? 4.949 33.125 0.286 1 98.81 193 ALA A C 1
ATOM 1542 O O . ALA A 1 193 ? 4.875 32.406 -0.705 1 98.81 193 ALA A O 1
ATOM 1543 N N . LEU A 1 194 ? 4.266 34.25 0.427 1 98.5 194 LEU A N 1
ATOM 1544 C CA . LEU A 1 194 ? 3.23 34.625 -0.527 1 98.5 194 LEU A CA 1
ATOM 1545 C C . LEU A 1 194 ? 3.814 34.781 -1.926 1 98.5 194 LEU A C 1
ATOM 1547 O O . LEU A 1 194 ? 3.139 34.531 -2.922 1 98.5 194 LEU A O 1
ATOM 1551 N N . ASN A 1 195 ? 5.066 35.25 -2.025 1 98.25 195 ASN A N 1
ATOM 1552 C CA . ASN A 1 195 ? 5.707 35.438 -3.322 1 98.25 195 ASN A CA 1
ATOM 1553 C C . ASN A 1 195 ? 6.461 34.188 -3.77 1 98.25 195 ASN A C 1
ATOM 1555 O O . ASN A 1 195 ? 7.176 34.219 -4.773 1 98.25 195 ASN A O 1
ATOM 1559 N N . ASN A 1 196 ? 6.461 33.125 -2.941 1 98.62 196 ASN A N 1
ATOM 1560 C CA . ASN A 1 196 ? 7.023 31.828 -3.23 1 98.62 196 ASN A CA 1
ATOM 1561 C C . ASN A 1 196 ? 8.547 31.859 -3.25 1 98.62 196 ASN A C 1
ATOM 1563 O O . ASN A 1 196 ? 9.188 31.047 -3.926 1 98.62 196 ASN A O 1
ATOM 1567 N N . SER A 1 197 ? 9.141 32.75 -2.58 1 98.62 197 SER A N 1
ATOM 1568 C CA . SER A 1 197 ? 10.594 32.875 -2.588 1 98.62 197 SER A CA 1
ATOM 1569 C C . SER A 1 197 ? 11.211 32.156 -1.386 1 98.62 197 SER A C 1
ATOM 1571 O O . SER A 1 197 ? 12.422 31.922 -1.347 1 98.62 197 SER A O 1
ATOM 1573 N N . VAL A 1 198 ? 10.375 31.875 -0.41 1 98.88 198 VAL A N 1
ATOM 1574 C CA . VAL A 1 198 ? 10.836 31.234 0.822 1 98.88 198 VAL A CA 1
ATOM 1575 C C . VAL A 1 198 ? 9.93 30.062 1.166 1 98.88 198 VAL A C 1
ATOM 1577 O O . VAL A 1 198 ? 8.711 30.156 1.047 1 98.88 198 VAL A O 1
ATOM 1580 N N . MET A 1 199 ? 10.516 28.938 1.567 1 98.94 199 MET A N 1
ATOM 1581 C CA . MET A 1 199 ? 9.797 27.844 2.197 1 98.94 199 MET A CA 1
ATOM 1582 C C . MET A 1 199 ? 10.07 27.797 3.699 1 98.94 199 MET A C 1
ATOM 1584 O O . MET A 1 199 ? 11.219 27.797 4.125 1 98.94 199 MET A O 1
ATOM 1588 N N . TYR A 1 200 ? 9.062 27.859 4.461 1 98.94 200 TYR A N 1
ATOM 1589 C CA . TYR A 1 200 ? 9.156 27.641 5.898 1 98.94 200 TYR A CA 1
ATOM 1590 C C . TYR A 1 200 ? 8.906 26.172 6.246 1 98.94 200 TYR A C 1
ATOM 1592 O O . TYR A 1 200 ? 8.055 25.516 5.633 1 98.94 200 TYR A O 1
ATOM 1600 N N . TYR A 1 201 ? 9.672 25.672 7.246 1 98.94 201 TYR A N 1
ATOM 1601 C CA . TYR A 1 201 ? 9.648 24.234 7.48 1 98.94 201 TYR A CA 1
ATOM 1602 C C . TYR A 1 201 ? 9.93 23.922 8.938 1 98.94 201 TYR A C 1
ATOM 1604 O O . TYR A 1 201 ? 10.742 24.594 9.586 1 98.94 201 TYR A O 1
ATOM 1612 N N . ILE A 1 202 ? 9.273 22.875 9.383 1 98.88 202 ILE A N 1
ATOM 1613 C CA . ILE A 1 202 ? 9.438 22.438 10.766 1 98.88 202 ILE A CA 1
ATOM 1614 C C . ILE A 1 202 ? 9.859 20.969 10.797 1 98.88 202 ILE A C 1
ATOM 1616 O O . ILE A 1 202 ? 9.188 20.109 10.211 1 98.88 202 ILE A O 1
ATOM 1620 N N . ASP A 1 203 ? 10.938 20.641 11.375 1 98.75 203 ASP A N 1
ATOM 1621 C CA . ASP A 1 203 ? 11.289 19.344 11.938 1 98.75 203 ASP A CA 1
ATOM 1622 C C . ASP A 1 203 ? 11.117 19.328 13.461 1 98.75 203 ASP A C 1
ATOM 1624 O O . ASP A 1 203 ? 11.977 19.828 14.188 1 98.75 203 ASP A O 1
ATOM 1628 N N . SER A 1 204 ? 10.125 18.766 13.953 1 98.19 204 SER A N 1
ATOM 1629 C CA . SER A 1 204 ? 9.492 19.078 15.227 1 98.19 204 SER A CA 1
ATOM 1630 C C . SER A 1 204 ? 10.5 19 16.375 1 98.19 204 SER A C 1
ATOM 1632 O O . SER A 1 204 ? 10.555 19.891 17.234 1 98.19 204 SER A O 1
ATOM 1634 N N . PRO A 1 205 ? 11.32 17.953 16.422 1 97.25 205 PRO A N 1
ATOM 1635 C CA . PRO A 1 205 ? 12.172 17.828 17.609 1 97.25 205 PRO A CA 1
ATOM 1636 C C . PRO A 1 205 ? 13.242 18.906 17.688 1 97.25 205 PRO A C 1
ATOM 1638 O O . PRO A 1 205 ? 13.883 19.078 18.734 1 97.25 205 PRO A O 1
ATOM 1641 N N . THR A 1 206 ? 13.477 19.625 16.594 1 97.75 206 THR A N 1
ATOM 1642 C CA . THR A 1 206 ? 14.438 20.734 16.625 1 97.75 206 THR A CA 1
ATOM 1643 C C . THR A 1 206 ? 13.875 21.922 17.391 1 97.75 206 THR A C 1
ATOM 1645 O O . THR A 1 206 ? 14.625 22.828 17.781 1 97.75 206 THR A O 1
ATOM 1648 N N . MET A 1 207 ? 12.523 22.031 17.484 1 98.56 207 MET A N 1
ATOM 1649 C CA . MET A 1 207 ? 11.789 23.094 18.172 1 98.56 207 MET A CA 1
ATOM 1650 C C . MET A 1 207 ? 11.922 24.422 17.422 1 98.56 207 MET A C 1
ATOM 1652 O O . MET A 1 207 ? 11.695 25.484 17.984 1 98.56 207 MET A O 1
ATOM 1656 N N . LYS A 1 208 ? 12.328 24.297 16.203 1 98.69 208 LYS A N 1
ATOM 1657 C CA . LYS A 1 208 ? 12.609 25.5 15.414 1 98.69 208 LYS A CA 1
ATOM 1658 C C . LYS A 1 208 ? 11.672 25.594 14.211 1 98.69 208 LYS A C 1
ATOM 1660 O O . LYS A 1 208 ? 11.273 24.578 13.641 1 98.69 208 LYS A O 1
ATOM 1665 N N . ILE A 1 209 ? 11.352 26.781 13.859 1 98.81 209 ILE A N 1
ATOM 1666 C CA . ILE A 1 209 ? 10.812 27.125 12.539 1 98.81 209 ILE A CA 1
ATOM 1667 C C . ILE A 1 209 ? 11.945 27.609 11.641 1 98.81 209 ILE A C 1
ATOM 1669 O O . ILE A 1 209 ? 12.594 28.609 11.93 1 98.81 209 ILE A O 1
ATOM 1673 N N . GLU A 1 210 ? 12.125 26.859 10.57 1 98.88 210 GLU A N 1
ATOM 1674 C CA . GLU A 1 210 ? 13.219 27.141 9.648 1 98.88 210 GLU A CA 1
ATOM 1675 C C . GLU A 1 210 ? 12.703 27.781 8.367 1 98.88 210 GLU A C 1
ATOM 1677 O O . GLU A 1 210 ? 11.523 27.656 8.023 1 98.88 210 GLU A O 1
ATOM 1682 N N . ALA A 1 211 ? 13.625 28.484 7.707 1 98.88 211 ALA A N 1
ATOM 1683 C CA . ALA A 1 211 ? 13.359 29.031 6.379 1 98.88 211 ALA A CA 1
ATOM 1684 C C . ALA A 1 211 ? 14.422 28.594 5.379 1 98.88 211 ALA A C 1
ATOM 1686 O O . ALA A 1 211 ? 15.594 28.469 5.73 1 98.88 211 ALA A O 1
ATOM 1687 N N . PHE A 1 212 ? 14.016 28.422 4.203 1 98.94 212 PHE A N 1
ATOM 1688 C CA . PHE A 1 212 ? 14.875 28.156 3.053 1 98.94 212 PHE A CA 1
ATOM 1689 C C . PHE A 1 212 ? 14.555 29.109 1.904 1 98.94 212 PHE A C 1
ATOM 1691 O O . PHE A 1 212 ? 13.391 29.422 1.657 1 98.94 212 PHE A O 1
ATOM 1698 N N . ASP A 1 213 ? 15.609 29.547 1.182 1 98.88 213 ASP A N 1
ATOM 1699 C CA . ASP A 1 213 ? 15.328 30.078 -0.147 1 98.88 213 ASP A CA 1
ATOM 1700 C C . ASP A 1 213 ? 14.68 29.016 -1.039 1 98.88 213 ASP A C 1
ATOM 1702 O O . ASP A 1 213 ? 15.086 27.859 -1.033 1 98.88 213 ASP A O 1
ATOM 1706 N N . PHE A 1 214 ? 13.641 29.469 -1.782 1 98.88 214 PHE A N 1
ATOM 1707 C CA . PHE A 1 214 ? 12.883 28.531 -2.59 1 98.88 214 PHE A CA 1
ATOM 1708 C C . PHE A 1 214 ? 12.883 28.938 -4.055 1 98.88 214 PHE A C 1
ATOM 1710 O O . PHE A 1 214 ? 12.492 30.062 -4.387 1 98.88 214 PHE A O 1
ATOM 1717 N N . ASP A 1 215 ? 13.367 28.094 -4.91 1 98.81 215 ASP A N 1
ATOM 1718 C CA . ASP A 1 215 ? 13.234 28.25 -6.355 1 98.81 215 ASP A CA 1
ATOM 1719 C C . ASP A 1 215 ? 11.977 27.547 -6.871 1 98.81 215 ASP A C 1
ATOM 1721 O O . ASP A 1 215 ? 11.969 26.344 -7.078 1 98.81 215 ASP A O 1
ATOM 1725 N N . ILE A 1 216 ? 10.953 28.266 -7.098 1 98.12 216 ILE A N 1
ATOM 1726 C CA . ILE A 1 216 ? 9.641 27.703 -7.414 1 98.12 216 ILE A CA 1
ATOM 1727 C C . ILE A 1 216 ? 9.688 27.016 -8.773 1 98.12 216 ILE A C 1
ATOM 1729 O O . ILE A 1 216 ? 8.945 26.047 -9.016 1 98.12 216 ILE A O 1
ATOM 1733 N N . GLN A 1 217 ? 10.516 27.453 -9.664 1 97.75 217 GLN A N 1
ATOM 1734 C CA . GLN A 1 217 ? 10.602 26.844 -10.992 1 97.75 217 GLN A CA 1
ATOM 1735 C C . GLN A 1 217 ? 11.289 25.484 -10.93 1 97.75 217 GLN A C 1
ATOM 1737 O O . GLN A 1 217 ? 10.82 24.516 -11.531 1 97.75 217 GLN A O 1
ATOM 1742 N N . LYS A 1 218 ? 12.305 25.391 -10.117 1 97.81 218 LYS A N 1
ATOM 1743 C CA . LYS A 1 218 ? 13.086 24.156 -10.047 1 97.81 218 LYS A CA 1
ATOM 1744 C C . LYS A 1 218 ? 12.57 23.25 -8.93 1 97.81 218 LYS A C 1
ATOM 1746 O O . LYS A 1 218 ? 12.883 22.062 -8.906 1 97.81 218 LYS A O 1
ATOM 1751 N N . GLY A 1 219 ? 11.844 23.812 -7.984 1 98.38 219 GLY A N 1
ATOM 1752 C CA . GLY A 1 219 ? 11.43 23.062 -6.812 1 98.38 219 GLY A CA 1
ATOM 1753 C C . GLY A 1 219 ? 12.578 22.719 -5.879 1 98.38 219 GLY A C 1
ATOM 1754 O O . GLY A 1 219 ? 12.656 21.609 -5.363 1 98.38 219 GLY A O 1
ATOM 1755 N N . GLU A 1 220 ? 13.461 23.656 -5.68 1 98.69 220 GLU A N 1
ATOM 1756 C CA . GLU A 1 220 ? 14.656 23.406 -4.875 1 98.69 220 GLU A CA 1
ATOM 1757 C C . GLU A 1 220 ? 14.742 24.391 -3.707 1 98.69 220 GLU A C 1
ATOM 1759 O O . GLU A 1 220 ? 14.219 25.5 -3.783 1 98.69 220 GLU A O 1
ATOM 1764 N N . ILE A 1 221 ? 15.383 23.953 -2.676 1 98.88 221 ILE A N 1
ATOM 1765 C CA . ILE A 1 221 ? 15.555 24.797 -1.503 1 98.88 221 ILE A CA 1
ATOM 1766 C C . ILE A 1 221 ? 17.047 24.969 -1.205 1 98.88 221 ILE A C 1
ATOM 1768 O O . ILE A 1 221 ? 17.844 24.094 -1.498 1 98.88 221 ILE A O 1
ATOM 1772 N N . SER A 1 222 ? 17.391 26.125 -0.671 1 98.69 222 SER A N 1
ATOM 1773 C CA . SER A 1 222 ? 18.75 26.453 -0.231 1 98.69 222 SER A CA 1
ATOM 1774 C C . SER A 1 222 ? 18.734 27.516 0.855 1 98.69 222 SER A C 1
ATOM 1776 O O . SER A 1 222 ? 17.672 28.016 1.235 1 98.69 222 SER A O 1
ATOM 1778 N N . GLY A 1 223 ? 19.797 27.734 1.516 1 98.5 223 GLY A N 1
ATOM 1779 C CA . GLY A 1 223 ? 19.953 28.844 2.439 1 98.5 223 GLY A CA 1
ATOM 1780 C C . GLY A 1 223 ? 19.156 28.672 3.725 1 98.5 223 GLY A C 1
ATOM 1781 O O . GLY A 1 223 ? 18.406 29.562 4.129 1 98.5 223 GLY A O 1
ATOM 1782 N N . ARG A 1 224 ? 19.344 27.656 4.379 1 98.44 224 ARG A N 1
ATOM 1783 C CA . ARG A 1 224 ? 18.641 27.375 5.625 1 98.44 224 ARG A CA 1
ATOM 1784 C C . ARG A 1 224 ? 18.953 28.438 6.676 1 98.44 224 ARG A C 1
ATOM 1786 O O . ARG A 1 224 ? 20.109 28.844 6.828 1 98.44 224 ARG A O 1
ATOM 1793 N N . ARG A 1 225 ? 17.953 28.906 7.371 1 98.62 225 ARG A N 1
ATOM 1794 C CA . ARG A 1 225 ? 18.125 29.812 8.5 1 98.62 225 ARG A CA 1
ATOM 1795 C C . ARG A 1 225 ? 16.984 29.656 9.508 1 98.62 225 ARG A C 1
ATOM 1797 O O . ARG A 1 225 ? 15.844 29.359 9.117 1 98.62 225 ARG A O 1
ATOM 1804 N N . THR A 1 226 ? 17.266 29.875 10.758 1 98.62 226 THR A N 1
ATOM 1805 C CA . THR A 1 226 ? 16.266 29.766 11.82 1 98.62 226 THR A CA 1
ATOM 1806 C C . THR A 1 226 ? 15.461 31.062 11.938 1 98.62 226 THR A C 1
ATOM 1808 O O . THR A 1 226 ? 16.031 32.156 12.047 1 98.62 226 THR A O 1
ATOM 1811 N N . ILE A 1 227 ? 14.195 30.953 11.938 1 98.31 227 ILE A N 1
ATOM 1812 C CA . ILE A 1 227 ? 13.297 32.094 12.133 1 98.31 227 ILE A CA 1
ATOM 1813 C C . ILE A 1 227 ? 12.961 32.219 13.617 1 98.31 227 ILE A C 1
ATOM 1815 O O . ILE A 1 227 ? 13.125 33.312 14.195 1 98.31 227 ILE A O 1
ATOM 1819 N N . ILE A 1 228 ? 12.516 31.156 14.188 1 98.19 228 ILE A N 1
ATOM 1820 C CA . ILE A 1 228 ? 12.133 31.125 15.594 1 98.19 228 ILE A CA 1
ATOM 1821 C C . ILE A 1 228 ? 12.586 29.812 16.234 1 98.19 228 ILE A C 1
ATOM 1823 O O . ILE A 1 228 ? 12.445 28.75 15.625 1 98.19 228 ILE A O 1
ATOM 1827 N N . ASP A 1 229 ? 13.125 29.859 17.375 1 98.62 229 ASP A N 1
ATOM 1828 C CA . ASP A 1 229 ? 13.289 28.75 18.297 1 98.62 229 ASP A CA 1
ATOM 1829 C C . ASP A 1 229 ? 12.305 28.859 19.469 1 98.62 229 ASP A C 1
ATOM 1831 O O . ASP A 1 229 ? 12.469 29.688 20.344 1 98.62 229 ASP A O 1
ATOM 1835 N N . ILE A 1 230 ? 11.391 28 19.531 1 98.25 230 ILE A N 1
ATOM 1836 C CA . ILE A 1 230 ? 10.266 28.188 20.438 1 98.25 230 ILE A CA 1
ATOM 1837 C C . ILE A 1 230 ? 10.711 27.906 21.875 1 98.25 230 ILE A C 1
ATOM 1839 O O . ILE A 1 230 ? 10.023 28.281 22.828 1 98.25 230 ILE A O 1
ATOM 1843 N N . SER A 1 231 ? 11.781 27.172 22.031 1 97.31 231 SER A N 1
ATOM 1844 C CA . SER A 1 231 ? 12.273 26.891 23.375 1 97.31 231 SER A CA 1
ATOM 1845 C C . SER A 1 231 ? 12.664 28.172 24.094 1 97.31 231 SER A C 1
ATOM 1847 O O . SER A 1 231 ? 12.742 28.203 25.328 1 97.31 231 SER A O 1
ATOM 1849 N N . ASN A 1 232 ? 12.898 29.203 23.359 1 96.75 232 ASN A N 1
ATOM 1850 C CA . ASN A 1 232 ? 13.266 30.5 23.938 1 96.75 232 ASN A CA 1
ATOM 1851 C C . ASN A 1 232 ? 12.031 31.281 24.375 1 96.75 232 ASN A C 1
ATOM 1853 O O . ASN A 1 232 ? 12.156 32.375 24.922 1 96.75 232 ASN A O 1
ATOM 1857 N N . TYR A 1 233 ? 10.93 30.766 24.156 1 96 233 TYR A N 1
ATOM 1858 C CA . TYR A 1 233 ? 9.695 31.5 24.438 1 96 233 TYR A CA 1
ATOM 1859 C C . TYR A 1 233 ? 8.82 30.734 25.422 1 96 233 TYR A C 1
ATOM 1861 O O . TYR A 1 233 ? 7.594 30.906 25.422 1 96 233 TYR A O 1
ATOM 1869 N N . GLY A 1 234 ? 9.383 29.781 26.156 1 95.56 234 GLY A N 1
ATOM 1870 C CA . GLY A 1 234 ? 8.672 29.094 27.234 1 95.56 234 GLY A CA 1
ATOM 1871 C C . GLY A 1 234 ? 8.055 27.781 26.781 1 95.56 234 GLY A C 1
ATOM 1872 O O . GLY A 1 234 ? 7.234 27.219 27.5 1 95.56 234 GLY A O 1
ATOM 1873 N N . TYR A 1 235 ? 8.445 27.328 25.641 1 97.44 235 TYR A N 1
ATOM 1874 C CA . TYR A 1 235 ? 7.887 26.078 25.109 1 97.44 235 TYR A CA 1
ATOM 1875 C C . TYR A 1 235 ? 8.938 24.969 25.109 1 97.44 235 TYR A C 1
ATOM 1877 O O . TYR A 1 235 ? 9.016 24.203 24.141 1 97.44 235 TYR A O 1
ATOM 1885 N N . GLU A 1 236 ? 9.703 24.812 26.094 1 95.56 236 GLU A N 1
ATOM 1886 C CA . GLU A 1 236 ? 10.828 23.875 26.156 1 95.56 236 GLU A CA 1
ATOM 1887 C C . GLU A 1 236 ? 10.352 22.438 26.188 1 95.56 236 GLU A C 1
ATOM 1889 O O . GLU A 1 236 ? 11.102 21.516 25.859 1 95.56 236 GLU A O 1
ATOM 1894 N N . ASP A 1 237 ? 9.172 22.203 26.609 1 95.69 237 ASP A N 1
ATOM 1895 C CA . ASP A 1 237 ? 8.641 20.844 26.688 1 95.69 237 ASP A CA 1
ATOM 1896 C C . ASP A 1 237 ? 7.633 20.562 25.578 1 95.69 237 ASP A C 1
ATOM 1898 O O . ASP A 1 237 ? 6.895 19.578 25.641 1 95.69 237 ASP A O 1
ATOM 1902 N N . ALA A 1 238 ? 7.539 21.453 24.625 1 97.81 238 ALA A N 1
ATOM 1903 C CA . ALA A 1 238 ? 6.598 21.344 23.5 1 97.81 238 ALA A CA 1
ATOM 1904 C C . ALA A 1 238 ? 7.336 21.234 22.172 1 97.81 238 ALA A C 1
ATOM 1906 O O . ALA A 1 238 ? 8.57 21.25 22.141 1 97.81 238 ALA A O 1
ATOM 1907 N N . ILE A 1 239 ? 6.641 20.953 21.109 1 98 239 ILE A N 1
ATOM 1908 C CA . ILE A 1 239 ? 7.219 20.922 19.766 1 98 239 ILE A CA 1
ATOM 1909 C C . ILE A 1 239 ? 6.281 21.609 18.781 1 98 239 ILE A C 1
ATOM 1911 O O . ILE A 1 239 ? 5.059 21.516 18.922 1 98 239 ILE A O 1
ATOM 1915 N N . PRO A 1 240 ? 6.891 22.359 17.844 1 98.81 240 PRO A N 1
ATOM 1916 C CA . PRO A 1 240 ? 6.039 22.859 16.766 1 98.81 240 PRO A CA 1
ATOM 1917 C C . PRO A 1 240 ? 5.531 21.75 15.852 1 98.81 240 PRO A C 1
ATOM 1919 O O . PRO A 1 240 ? 6.25 20.797 15.578 1 98.81 240 PRO A O 1
ATOM 1922 N N . ASP A 1 241 ? 4.332 21.859 15.391 1 98.56 241 ASP A N 1
ATOM 1923 C CA . ASP A 1 241 ? 3.646 20.844 14.609 1 98.56 241 ASP A CA 1
ATOM 1924 C C . ASP A 1 241 ? 3.129 21.406 13.289 1 98.56 241 ASP A C 1
ATOM 1926 O O . ASP A 1 241 ? 3.91 21.891 12.469 1 98.56 241 ASP A O 1
ATOM 1930 N N . GLY A 1 242 ? 1.834 21.5 12.992 1 98.81 242 GLY A N 1
ATOM 1931 C CA . GLY A 1 242 ? 1.294 22.016 11.75 1 98.81 242 GLY A CA 1
ATOM 1932 C C . GLY A 1 242 ? 1.46 23.516 11.609 1 98.81 242 GLY A C 1
ATOM 1933 O O . GLY A 1 242 ? 1.514 24.234 12.609 1 98.81 242 GLY A O 1
ATOM 1934 N N . MET A 1 243 ? 1.399 24 10.367 1 98.88 243 MET A N 1
ATOM 1935 C CA . MET A 1 243 ? 1.658 25.406 10.086 1 98.88 243 MET A CA 1
ATOM 1936 C C . MET A 1 243 ? 0.875 25.875 8.867 1 98.88 243 MET A C 1
ATOM 1938 O O . MET A 1 243 ? 0.656 25.094 7.934 1 98.88 243 MET A O 1
ATOM 1942 N N . THR A 1 244 ? 0.428 27.078 8.898 1 98.88 244 THR A N 1
ATOM 1943 C CA . THR A 1 244 ? -0.167 27.734 7.742 1 98.88 244 THR A CA 1
ATOM 1944 C C . THR A 1 244 ? 0.26 29.203 7.684 1 98.88 244 THR A C 1
ATOM 1946 O O . THR A 1 244 ? 1.068 29.656 8.5 1 98.88 244 THR A O 1
ATOM 1949 N N . ILE A 1 245 ? -0.207 29.953 6.703 1 98.88 245 ILE A N 1
ATOM 1950 C CA . ILE A 1 245 ? 0.205 31.328 6.477 1 98.88 245 ILE A CA 1
ATOM 1951 C C . ILE A 1 245 ? -1.024 32.188 6.223 1 98.88 245 ILE A C 1
ATOM 1953 O O . ILE A 1 245 ? -2.023 31.734 5.672 1 98.88 245 ILE A O 1
ATOM 1957 N N . ASP A 1 246 ? -0.998 33.438 6.66 1 98.75 246 ASP A N 1
ATOM 1958 C CA . ASP A 1 246 ? -2.098 34.344 6.379 1 98.75 246 ASP A CA 1
ATOM 1959 C C . ASP A 1 246 ? -1.76 35.281 5.211 1 98.75 246 ASP A C 1
ATOM 1961 O O . ASP A 1 246 ? -0.668 35.188 4.645 1 98.75 246 ASP A O 1
ATOM 1965 N N . ASP A 1 247 ? -2.709 36.062 4.812 1 98.25 247 ASP A N 1
ATOM 1966 C CA . ASP A 1 247 ? -2.57 36.906 3.611 1 98.25 247 ASP A CA 1
ATOM 1967 C C . ASP A 1 247 ? -1.633 38.062 3.857 1 98.25 247 ASP A C 1
ATOM 1969 O O . ASP A 1 247 ? -1.35 38.844 2.943 1 98.25 247 ASP A O 1
ATOM 1973 N N . GLY A 1 248 ? -1.147 38.25 5.055 1 98.12 248 GLY A N 1
ATOM 1974 C CA . GLY A 1 248 ? -0.114 39.219 5.375 1 98.12 248 GLY A CA 1
ATOM 1975 C C . GLY A 1 248 ? 1.282 38.625 5.375 1 98.12 248 GLY A C 1
ATOM 1976 O O . GLY A 1 248 ? 2.264 39.344 5.605 1 98.12 248 GLY A O 1
ATOM 1977 N N . GLY A 1 249 ? 1.368 37.375 5.203 1 98.69 249 GLY A N 1
ATOM 1978 C CA . GLY A 1 249 ? 2.654 36.719 5.145 1 98.69 249 GLY A CA 1
ATOM 1979 C C . GLY A 1 249 ? 3.125 36.219 6.5 1 98.69 249 GLY A C 1
ATOM 1980 O O . GLY A 1 249 ? 4.289 35.844 6.66 1 98.69 249 GLY A O 1
ATOM 1981 N N . HIS A 1 250 ? 2.266 36.219 7.441 1 98.88 250 HIS A N 1
ATOM 1982 C CA . HIS A 1 250 ? 2.635 35.75 8.766 1 98.88 250 HIS A CA 1
ATOM 1983 C C . HIS A 1 250 ? 2.34 34.25 8.914 1 98.88 250 HIS A C 1
ATOM 1985 O O . HIS A 1 250 ? 1.441 33.719 8.258 1 98.88 250 HIS A O 1
ATOM 1991 N N . LEU A 1 251 ? 3.082 33.656 9.805 1 98.88 251 LEU A N 1
ATOM 1992 C CA . LEU A 1 251 ? 2.955 32.219 10.039 1 98.88 251 LEU A CA 1
ATOM 1993 C C . LEU A 1 251 ? 2.064 31.938 11.25 1 98.88 251 LEU A C 1
ATOM 1995 O O . LEU A 1 251 ? 2.121 32.656 12.242 1 98.88 251 LEU A O 1
ATOM 1999 N N . TRP A 1 252 ? 1.29 30.922 11.141 1 98.94 252 TRP A N 1
ATOM 2000 C CA . TRP A 1 252 ? 0.492 30.375 12.234 1 98.94 252 TRP A CA 1
ATOM 2001 C C . TRP A 1 252 ? 0.869 28.938 12.516 1 98.94 252 TRP A C 1
ATOM 2003 O O . TRP A 1 252 ? 0.757 28.078 11.633 1 98.94 252 TRP A O 1
ATOM 2013 N N . VAL A 1 253 ? 1.323 28.656 13.742 1 98.94 253 VAL A N 1
ATOM 2014 C CA . VAL A 1 253 ? 1.958 27.375 14.039 1 98.94 253 VAL A CA 1
ATOM 2015 C C . VAL A 1 253 ? 1.281 26.719 15.242 1 98.94 253 VAL A C 1
ATOM 2017 O O . VAL A 1 253 ? 1.153 27.344 16.297 1 98.94 253 VAL A O 1
ATOM 2020 N N . ALA A 1 254 ? 0.863 25.516 15.07 1 98.94 254 ALA A N 1
ATOM 2021 C CA . ALA A 1 254 ? 0.367 24.703 16.188 1 98.94 254 ALA A CA 1
ATOM 2022 C C . ALA A 1 254 ? 1.516 24.219 17.062 1 98.94 254 ALA A C 1
ATOM 2024 O O . ALA A 1 254 ? 2.523 23.719 16.562 1 98.94 254 ALA A O 1
ATOM 2025 N N . ILE A 1 255 ? 1.333 24.328 18.344 1 98.75 255 ILE A N 1
ATOM 2026 C CA . ILE A 1 255 ? 2.354 23.875 19.281 1 98.75 255 ILE A CA 1
ATOM 2027 C C . ILE A 1 255 ? 1.84 22.656 20.062 1 98.75 255 ILE A C 1
ATOM 2029 O O . ILE A 1 255 ? 1.083 22.812 21.031 1 98.75 255 ILE A O 1
ATOM 2033 N N . MET A 1 256 ? 2.311 21.484 19.703 1 97.69 256 MET A N 1
ATOM 2034 C CA . MET A 1 256 ? 1.986 20.234 20.375 1 97.69 256 MET A CA 1
ATOM 2035 C C . MET A 1 256 ? 2.557 20.219 21.781 1 97.69 256 MET A C 1
ATOM 2037 O O . MET A 1 256 ? 3.719 20.562 22 1 97.69 256 MET A O 1
ATOM 2041 N N . PHE A 1 257 ? 1.768 19.859 22.75 1 96.19 257 PHE A N 1
ATOM 2042 C CA . PHE A 1 257 ? 2.086 19.781 24.172 1 96.19 257 PHE A CA 1
ATOM 2043 C C . PHE A 1 257 ? 2.15 21.172 24.797 1 96.19 257 PHE A C 1
ATOM 2045 O O . PHE A 1 257 ? 2.361 21.312 26 1 96.19 257 PHE A O 1
ATOM 2052 N N . GLY A 1 258 ? 1.927 22.188 24.016 1 96.88 258 GLY A N 1
ATOM 2053 C CA . GLY A 1 258 ? 1.952 23.562 24.5 1 96.88 258 GLY A CA 1
ATOM 2054 C C . GLY A 1 258 ? 0.574 24.188 24.578 1 96.88 258 GLY A C 1
ATOM 2055 O O . GLY A 1 258 ? 0.402 25.25 25.188 1 96.88 258 GLY A O 1
ATOM 2056 N N . GLY A 1 259 ? -0.365 23.578 23.922 1 97.19 259 GLY A N 1
ATOM 2057 C CA . GLY A 1 259 ? -1.741 24.047 23.969 1 97.19 259 GLY A CA 1
ATOM 2058 C C . GLY A 1 259 ? -1.925 25.438 23.375 1 97.19 259 GLY A C 1
ATOM 2059 O O . GLY A 1 259 ? -2.658 26.266 23.922 1 97.19 259 GLY A O 1
ATOM 2060 N N . THR A 1 260 ? -1.236 25.703 22.328 1 97.62 260 THR A N 1
ATOM 2061 C CA . THR A 1 260 ? -1.21 27.078 21.828 1 97.62 260 THR A CA 1
ATOM 2062 C C . THR A 1 260 ? -1.042 27.094 20.312 1 97.62 260 THR A C 1
ATOM 2064 O O . THR A 1 260 ? -0.479 26.156 19.734 1 97.62 260 THR A O 1
ATOM 2067 N N . VAL A 1 261 ? -1.598 28.094 19.641 1 98.75 261 VAL A N 1
ATOM 2068 C CA . VAL A 1 261 ? -1.235 28.484 18.281 1 98.75 261 VAL A CA 1
ATOM 2069 C C . VAL A 1 261 ? -0.441 29.781 18.312 1 98.75 261 VAL A C 1
ATOM 2071 O O . VAL A 1 261 ? -0.891 30.781 18.891 1 98.75 261 VAL A O 1
ATOM 2074 N N . LEU A 1 262 ? 0.68 29.766 17.703 1 98.69 262 LEU A N 1
ATOM 2075 C CA . LEU A 1 262 ? 1.512 30.969 17.641 1 98.69 262 LEU A CA 1
ATOM 2076 C C . LEU A 1 262 ? 1.288 31.734 16.344 1 98.69 262 LEU A C 1
ATOM 2078 O O . LEU A 1 262 ? 1.263 31.125 15.266 1 98.69 262 LEU A O 1
ATOM 2082 N N . HIS A 1 263 ? 1.056 33 16.438 1 98.69 263 HIS A N 1
ATOM 2083 C CA . HIS A 1 263 ? 1.092 33.938 15.336 1 98.69 263 HIS A CA 1
ATOM 2084 C C . HIS A 1 263 ? 2.457 34.625 15.227 1 98.69 263 HIS A C 1
ATOM 2086 O O . HIS A 1 263 ? 2.871 35.344 16.141 1 98.69 263 HIS A O 1
ATOM 2092 N N . ILE A 1 264 ? 3.137 34.406 14.07 1 98.75 264 ILE A N 1
ATOM 2093 C CA . ILE A 1 264 ? 4.547 34.75 13.961 1 98.75 264 ILE A CA 1
ATOM 2094 C C . ILE A 1 264 ? 4.754 35.656 12.75 1 98.75 264 ILE A C 1
ATOM 2096 O O . ILE A 1 264 ? 4.215 35.406 11.672 1 98.75 264 ILE A O 1
ATOM 2100 N N . ASP A 1 265 ? 5.477 36.719 12.938 1 98.56 265 ASP A N 1
ATOM 2101 C CA . ASP A 1 265 ? 6.043 37.5 11.844 1 98.56 265 ASP A CA 1
ATOM 2102 C C . ASP A 1 265 ? 7.438 37 11.469 1 98.56 265 ASP A C 1
ATOM 2104 O O . ASP A 1 265 ? 8.406 37.25 12.18 1 98.56 265 ASP A O 1
ATOM 2108 N N . PRO A 1 266 ? 7.52 36.312 10.414 1 98.5 266 PRO A N 1
ATOM 2109 C CA . PRO A 1 266 ? 8.812 35.688 10.117 1 98.5 266 PRO A CA 1
ATOM 2110 C C . PRO A 1 266 ? 9.875 36.719 9.695 1 98.5 266 PRO A C 1
ATOM 2112 O O . PRO A 1 266 ? 11.07 36.469 9.883 1 98.5 266 PRO A O 1
ATOM 2115 N N . ASP A 1 267 ? 9.492 37.781 9.102 1 97.44 267 ASP A N 1
ATOM 2116 C CA . ASP A 1 267 ? 10.453 38.812 8.719 1 97.44 267 ASP A CA 1
ATOM 2117 C C . ASP A 1 267 ? 11.07 39.469 9.945 1 97.44 267 ASP A C 1
ATOM 2119 O O . ASP A 1 267 ? 12.281 39.688 10 1 97.44 267 ASP A O 1
ATOM 2123 N N . ALA A 1 268 ? 10.188 39.719 10.891 1 97.75 268 ALA A N 1
ATOM 2124 C CA . ALA A 1 268 ? 10.672 40.344 12.125 1 97.75 268 ALA A CA 1
ATOM 2125 C C . ALA A 1 268 ? 11.234 39.312 13.086 1 97.75 268 ALA A C 1
ATOM 2127 O O . ALA A 1 268 ? 11.859 39.656 14.086 1 97.75 268 ALA A O 1
ATOM 2128 N N . LYS A 1 269 ? 10.953 38.062 12.805 1 97.69 269 LYS A N 1
ATOM 2129 C CA . LYS A 1 269 ? 11.32 36.969 13.68 1 97.69 269 LYS A CA 1
ATOM 2130 C C . LYS A 1 269 ? 10.75 37.125 15.078 1 97.69 269 LYS A C 1
ATOM 2132 O O . LYS A 1 269 ? 11.477 37.031 16.078 1 97.69 269 LYS A O 1
ATOM 2137 N N . LEU A 1 270 ? 9.445 37.406 15.102 1 96.94 270 LEU A N 1
ATOM 2138 C CA . LEU A 1 270 ? 8.773 37.688 16.359 1 96.94 270 LEU A CA 1
ATOM 2139 C C . LEU A 1 270 ? 7.457 36.938 16.469 1 96.94 270 LEU A C 1
ATOM 2141 O O . LEU A 1 270 ? 6.727 36.812 15.477 1 96.94 270 LEU A O 1
ATOM 2145 N N . ILE A 1 271 ? 7.234 36.5 17.656 1 97.5 271 ILE A N 1
ATOM 2146 C CA . ILE A 1 271 ? 5.891 36.031 17.953 1 97.5 271 ILE A CA 1
ATOM 2147 C C . ILE A 1 271 ? 4.969 37.188 18.25 1 97.5 271 ILE A C 1
ATOM 2149 O O . ILE A 1 271 ? 5.191 37.969 19.188 1 97.5 271 ILE A O 1
ATOM 2153 N N . ILE A 1 272 ? 3.969 37.312 17.469 1 96.88 272 ILE A N 1
ATOM 2154 C CA . ILE A 1 272 ? 3.039 38.438 17.562 1 96.88 272 ILE A CA 1
ATOM 2155 C C . ILE A 1 272 ? 1.989 38.156 18.625 1 96.88 272 ILE A C 1
ATOM 2157 O O . ILE A 1 272 ? 1.589 39.062 19.375 1 96.88 272 ILE A O 1
ATOM 2161 N N . HIS A 1 273 ? 1.491 36.969 18.641 1 96.44 273 HIS A N 1
ATOM 2162 C CA . HIS A 1 273 ? 0.437 36.562 19.578 1 96.44 273 HIS A CA 1
ATOM 2163 C C . HIS A 1 273 ? 0.438 35.062 19.812 1 96.44 273 HIS A C 1
ATOM 2165 O O . HIS A 1 273 ? 0.852 34.281 18.953 1 96.44 273 HIS A O 1
ATOM 2171 N N . SER A 1 274 ? 0.054 34.656 21 1 97.12 274 SER A N 1
ATOM 2172 C CA . SER A 1 274 ? -0.164 33.281 21.375 1 97.12 274 SER A CA 1
ATOM 2173 C C . SER A 1 274 ? -1.631 33.031 21.703 1 97.12 274 SER A C 1
ATOM 2175 O O . SER A 1 274 ? -2.172 33.594 22.656 1 97.12 274 SER A O 1
ATOM 2177 N N . TYR A 1 275 ? -2.258 32.219 20.922 1 97.19 275 TYR A N 1
ATOM 2178 C CA . TYR A 1 275 ? -3.646 31.828 21.156 1 97.19 275 TYR A CA 1
ATOM 2179 C C . TYR A 1 275 ? -3.73 30.547 21.969 1 97.19 275 TYR A C 1
ATOM 2181 O O . TYR A 1 275 ? -3.533 29.453 21.438 1 97.19 275 TYR A O 1
ATOM 2189 N N . LYS A 1 276 ? -4.094 30.641 23.203 1 96.5 276 LYS A N 1
ATOM 2190 C CA . LYS A 1 276 ? -4.145 29.484 24.078 1 96.5 276 LYS A CA 1
ATOM 2191 C C . LYS A 1 276 ? -5.449 28.719 23.891 1 96.5 276 LYS A C 1
ATOM 2193 O O . LYS A 1 276 ? -6.52 29.312 23.766 1 96.5 276 LYS A O 1
ATOM 2198 N N . LEU A 1 277 ? -5.348 27.438 23.859 1 96.19 277 LEU A N 1
ATOM 2199 C CA . LEU A 1 277 ? -6.492 26.547 23.766 1 96.19 277 LEU A CA 1
ATOM 2200 C C . LEU A 1 277 ? -6.633 25.719 25.047 1 96.19 277 LEU A C 1
ATOM 2202 O O . LEU A 1 277 ? -5.656 25.531 25.781 1 96.19 277 LEU A O 1
ATOM 2206 N N . PRO A 1 278 ? -7.82 25.25 25.375 1 94.5 278 PRO A N 1
ATOM 2207 C CA . PRO A 1 278 ? -8.039 24.453 26.578 1 94.5 278 PRO A CA 1
ATOM 2208 C C . PRO A 1 278 ? -7.66 22.984 26.406 1 94.5 278 PRO A C 1
ATOM 2210 O O . PRO A 1 278 ? -8.383 22.094 26.844 1 94.5 278 PRO A O 1
ATOM 2213 N N . THR A 1 279 ? -6.664 22.734 25.672 1 95.38 279 THR A N 1
ATOM 2214 C CA . THR A 1 279 ? -6.062 21.406 25.484 1 95.38 279 THR A CA 1
ATOM 2215 C C . THR A 1 279 ? -4.582 21.531 25.156 1 95.38 279 THR A C 1
ATOM 2217 O O . THR A 1 279 ? -4.168 22.484 24.484 1 95.38 279 THR A O 1
ATOM 2220 N N . SER A 1 280 ? -3.803 20.594 25.531 1 95.69 280 SER A N 1
ATOM 2221 C CA . SER A 1 280 ? -2.35 20.703 25.422 1 95.69 280 SER A CA 1
ATOM 2222 C C . SER A 1 280 ? -1.863 20.234 24.047 1 95.69 280 SER A C 1
ATOM 2224 O O . SER A 1 280 ? -0.779 20.609 23.609 1 95.69 280 SER A O 1
ATOM 2226 N N . ARG A 1 281 ? -2.658 19.406 23.359 1 96.94 281 ARG A N 1
ATOM 2227 C CA . ARG A 1 281 ? -2.164 18.734 22.156 1 96.94 281 ARG A CA 1
ATOM 2228 C C . ARG A 1 281 ? -2.758 19.359 20.891 1 96.94 281 ARG A C 1
ATOM 2230 O O . ARG A 1 281 ? -3.654 18.781 20.281 1 96.94 281 ARG A O 1
ATOM 2237 N N . VAL A 1 282 ? -2.211 20.453 20.562 1 98.44 282 VAL A N 1
ATOM 2238 C CA . VAL A 1 282 ? -2.58 21.188 19.344 1 98.44 282 VAL A CA 1
ATOM 2239 C C . VAL A 1 282 ? -1.743 20.688 18.172 1 98.44 282 VAL A C 1
ATOM 2241 O O . VAL A 1 282 ? -0.514 20.781 18.188 1 98.44 282 VAL A O 1
ATOM 2244 N N . THR A 1 283 ? -2.412 20.156 17.109 1 98.75 283 THR A N 1
ATOM 2245 C CA . THR A 1 283 ? -1.674 19.359 16.125 1 98.75 283 THR A CA 1
ATOM 2246 C C . THR A 1 283 ? -1.459 20.141 14.836 1 98.75 283 THR A C 1
ATOM 2248 O O . THR A 1 283 ? -0.394 20.047 14.227 1 98.75 283 THR A O 1
ATOM 2251 N N . SER A 1 284 ? -2.5 20.844 14.367 1 98.94 284 SER A N 1
ATOM 2252 C CA . SER A 1 284 ? -2.338 21.531 13.094 1 98.94 284 SER A CA 1
ATOM 2253 C C . SER A 1 284 ? -3.348 22.672 12.945 1 98.94 284 SER A C 1
ATOM 2255 O O . SER A 1 284 ? -4.18 22.891 13.828 1 98.94 284 SER A O 1
ATOM 2257 N N . VAL A 1 285 ? -3.199 23.469 11.836 1 98.88 285 VAL A N 1
ATOM 2258 C CA . VAL A 1 285 ? -4.012 24.656 11.594 1 98.88 285 VAL A CA 1
ATOM 2259 C C . VAL A 1 285 ? -4.227 24.844 10.094 1 98.88 285 VAL A C 1
ATOM 2261 O O . VAL A 1 285 ? -3.361 24.5 9.289 1 98.88 285 VAL A O 1
ATOM 2264 N N . ALA A 1 286 ? -5.328 25.391 9.75 1 98.88 286 ALA A N 1
ATOM 2265 C CA . ALA A 1 286 ? -5.637 25.812 8.383 1 98.88 286 ALA A CA 1
ATOM 2266 C C . ALA A 1 286 ? -6.691 26.906 8.367 1 98.88 286 ALA A C 1
ATOM 2268 O O . ALA A 1 286 ? -7.648 26.875 9.148 1 98.88 286 ALA A O 1
ATOM 2269 N N . TRP A 1 287 ? -6.484 27.859 7.543 1 98.81 287 TRP A N 1
ATOM 2270 C CA . TRP A 1 287 ? -7.523 28.859 7.324 1 98.81 287 TRP A CA 1
ATOM 2271 C C . TRP A 1 287 ? -8.672 28.281 6.504 1 98.81 287 TRP A C 1
ATOM 2273 O O . TRP A 1 287 ? -8.445 27.5 5.582 1 98.81 287 TRP A O 1
ATOM 2283 N N . GLY A 1 288 ? -9.852 28.688 6.824 1 98.62 288 GLY A N 1
ATOM 2284 C CA . GLY A 1 288 ? -11.023 28.25 6.098 1 98.62 288 GLY A CA 1
ATOM 2285 C C . GLY A 1 288 ? -12.211 29.188 6.246 1 98.62 288 GLY A C 1
ATOM 2286 O O . GLY A 1 288 ? -12.039 30.359 6.566 1 98.62 288 GLY A O 1
ATOM 2287 N N . GLY A 1 289 ? -13.391 28.672 5.902 1 97.62 289 GLY A N 1
ATOM 2288 C CA . GLY A 1 289 ? -14.578 29.516 5.828 1 97.62 289 GLY A CA 1
ATOM 2289 C C . GLY A 1 289 ? -14.719 30.234 4.5 1 97.62 289 GLY A C 1
ATOM 2290 O O . GLY A 1 289 ? -13.734 30.391 3.773 1 97.62 289 GLY A O 1
ATOM 2291 N N . PRO A 1 290 ? -15.891 30.656 4.254 1 97.12 290 PRO A N 1
ATOM 2292 C CA . PRO A 1 290 ? -16.156 31.266 2.951 1 97.12 290 PRO A CA 1
ATOM 2293 C C . PRO A 1 290 ? -15.25 32.469 2.668 1 97.12 290 PRO A C 1
ATOM 2295 O O . PRO A 1 290 ? -14.945 32.75 1.508 1 97.12 290 PRO A O 1
ATOM 2298 N N . ASN A 1 291 ? -14.836 33.156 3.713 1 97.44 291 ASN A N 1
ATOM 2299 C CA . ASN A 1 291 ? -14.016 34.344 3.543 1 97.44 291 ASN A CA 1
ATOM 2300 C C . ASN A 1 291 ? -12.562 34.094 3.93 1 97.44 291 ASN A C 1
ATOM 2302 O O . ASN A 1 291 ? -11.766 35.031 4.012 1 97.44 291 ASN A O 1
ATOM 2306 N N . LEU A 1 292 ? -12.242 32.906 4.32 1 98.5 292 LEU A N 1
ATOM 2307 C CA . LEU A 1 292 ? -10.914 32.469 4.746 1 98.5 292 LEU A CA 1
ATOM 2308 C C . LEU A 1 292 ? -10.461 33.25 5.984 1 98.5 292 LEU A C 1
ATOM 2310 O O . LEU A 1 292 ? -9.273 33.531 6.137 1 98.5 292 LEU A O 1
ATOM 2314 N N . ASP A 1 293 ? -11.367 33.594 6.816 1 98.12 293 ASP A N 1
ATOM 2315 C CA . ASP A 1 293 ? -11.047 34.375 8.016 1 98.12 293 ASP A CA 1
ATOM 2316 C C . ASP A 1 293 ? -11.344 33.562 9.281 1 98.12 293 ASP A C 1
ATOM 2318 O O . ASP A 1 293 ? -11.5 34.125 10.359 1 98.12 293 ASP A O 1
ATOM 2322 N N . GLU A 1 294 ? -11.492 32.312 9.133 1 98.06 294 GLU A N 1
ATOM 2323 C CA . GLU A 1 294 ? -11.656 31.375 10.234 1 98.06 294 GLU A CA 1
ATOM 2324 C C . GLU A 1 294 ? -10.5 30.391 10.297 1 98.06 294 GLU A C 1
ATOM 2326 O O . GLU A 1 294 ? -10.242 29.672 9.32 1 98.06 294 GLU A O 1
ATOM 2331 N N . LEU A 1 295 ? -9.789 30.375 11.414 1 98.75 295 LEU A N 1
ATOM 2332 C CA . LEU A 1 295 ? -8.68 29.438 11.586 1 98.75 295 LEU A CA 1
ATOM 2333 C C . LEU A 1 295 ? -9.156 28.156 12.234 1 98.75 295 LEU A C 1
ATOM 2335 O O . LEU A 1 295 ? -9.57 28.156 13.398 1 98.75 295 LEU A O 1
ATOM 2339 N N . PHE A 1 296 ? -9.125 27.094 11.5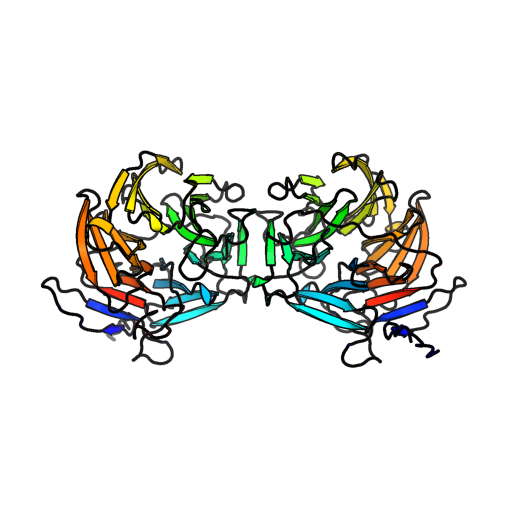 1 98.81 296 PHE A N 1
ATOM 2340 C CA . PHE A 1 296 ? -9.445 25.781 12.047 1 98.81 296 PHE A CA 1
ATOM 2341 C C . PHE A 1 296 ? -8.219 25.141 12.695 1 98.81 296 PHE A C 1
ATOM 2343 O O . PHE A 1 296 ? -7.109 25.25 12.172 1 98.81 296 PHE A O 1
ATOM 2350 N N . ILE A 1 297 ? -8.438 24.469 13.836 1 98.88 297 ILE A N 1
ATOM 2351 C CA . ILE A 1 297 ? -7.367 23.875 14.625 1 98.88 297 ILE A CA 1
ATOM 2352 C C . ILE A 1 297 ? -7.719 22.438 14.961 1 98.88 297 ILE A C 1
ATOM 2354 O O . ILE A 1 297 ? -8.766 22.156 15.555 1 98.88 297 ILE A O 1
ATOM 2358 N N . THR A 1 298 ? -6.863 21.516 14.562 1 98.88 298 THR A N 1
ATOM 2359 C CA . THR A 1 298 ? -7.02 20.125 14.969 1 98.88 298 THR A CA 1
ATOM 2360 C C . THR A 1 298 ? -6.234 19.859 16.25 1 98.88 298 THR A C 1
ATOM 2362 O O . THR A 1 298 ? -5.211 20.5 16.5 1 98.88 298 THR A O 1
ATOM 2365 N N . THR A 1 299 ? -6.73 18.953 17.047 1 98.19 299 THR A N 1
ATOM 2366 C CA . THR A 1 299 ? -6.078 18.547 18.297 1 98.19 299 THR A CA 1
ATOM 2367 C C . THR A 1 299 ? -6.121 17.031 18.438 1 98.19 299 THR A C 1
ATOM 2369 O O . THR A 1 299 ? -6.73 16.328 17.625 1 98.19 299 THR A O 1
ATOM 2372 N N . ALA A 1 300 ? -5.422 16.516 19.453 1 97.12 300 ALA A N 1
ATOM 2373 C CA . ALA A 1 300 ? -5.34 15.078 19.672 1 97.12 300 ALA A CA 1
ATOM 2374 C C . ALA A 1 300 ? -5.602 14.734 21.141 1 97.12 300 ALA A C 1
ATOM 2376 O O . ALA A 1 300 ? -5.422 15.57 22.031 1 97.12 300 ALA A O 1
ATOM 2377 N N . GLN A 1 301 ? -6.035 13.562 21.312 1 94.94 301 GLN A N 1
ATOM 2378 C CA . GLN A 1 301 ? -6.156 13.016 22.656 1 94.94 301 GLN A CA 1
ATOM 2379 C C . GLN A 1 301 ? -4.828 12.445 23.141 1 94.94 301 GLN A C 1
ATOM 2381 O O . GLN A 1 301 ? -3.961 12.102 22.328 1 94.94 301 GLN A O 1
ATOM 2386 N N . ASP A 1 302 ? -4.73 12.406 24.422 1 84.88 302 ASP A N 1
ATOM 2387 C CA . ASP A 1 302 ? -3.584 11.719 25 1 84.88 302 ASP A CA 1
ATOM 2388 C C . ASP A 1 302 ? -3.701 10.203 24.812 1 84.88 302 ASP A C 1
ATOM 2390 O O . ASP A 1 302 ? -4.746 9.617 25.094 1 84.88 302 ASP A O 1
ATOM 2394 N N . LYS A 1 303 ? -2.725 9.562 24.375 1 77.06 303 LYS A N 1
ATOM 2395 C CA . LYS A 1 303 ? -2.74 8.133 24.078 1 77.06 303 LYS A CA 1
ATOM 2396 C C . LYS A 1 303 ? -2.723 7.305 25.359 1 77.06 303 LYS A C 1
ATOM 2398 O O . LYS A 1 303 ? -3.178 6.156 25.359 1 77.06 303 LYS A O 1
ATOM 2403 N N . VAL A 1 304 ? -2.121 7.879 26.359 1 74.81 304 VAL A N 1
ATOM 2404 C CA . VAL A 1 304 ? -1.906 7.141 27.594 1 74.81 304 VAL A CA 1
ATOM 2405 C C . VAL A 1 304 ? -2.998 7.496 28.609 1 74.81 304 VAL A C 1
ATOM 2407 O O . VAL A 1 304 ? -3.662 6.609 29.156 1 74.81 304 VAL A O 1
ATOM 2410 N N . LYS A 1 305 ? -3.176 8.82 28.828 1 74.81 305 LYS A N 1
ATOM 2411 C CA . LYS A 1 305 ? -4.188 9.273 29.781 1 74.81 305 LYS A CA 1
ATOM 2412 C C . LYS A 1 305 ? -5.465 9.695 29.062 1 74.81 305 LYS A C 1
ATOM 2414 O O . LYS A 1 305 ? -5.629 10.867 28.719 1 74.81 305 LYS A O 1
ATOM 2419 N N . ILE A 1 306 ? -6.258 8.82 28.953 1 68.56 306 ILE A N 1
ATOM 2420 C CA . ILE A 1 306 ? -7.5 9.086 28.234 1 68.56 306 ILE A CA 1
ATOM 2421 C C . ILE A 1 306 ? -8.383 10.023 29.047 1 68.56 306 ILE A C 1
ATOM 2423 O O . ILE A 1 306 ? -8.508 9.867 30.266 1 68.56 306 ILE A O 1
ATOM 2427 N N . ASN A 1 307 ? -8.812 11.078 28.438 1 70.44 307 ASN A N 1
ATOM 2428 C CA . ASN A 1 307 ? -9.727 12.055 29 1 70.44 307 ASN A CA 1
ATOM 2429 C C . ASN A 1 307 ? -9.039 12.922 30.062 1 70.44 307 ASN A C 1
ATOM 2431 O O . ASN A 1 307 ? -9.648 13.281 31.062 1 70.44 307 ASN A O 1
ATOM 2435 N N . ALA A 1 308 ? -7.793 13.07 29.797 1 78.75 308 ALA A N 1
ATOM 2436 C CA . ALA A 1 308 ? -7.051 13.906 30.734 1 78.75 308 ALA A CA 1
ATOM 2437 C C . ALA A 1 308 ? -7.516 15.359 30.641 1 78.75 308 ALA A C 1
ATOM 2439 O O . ALA A 1 308 ? -7.57 16.062 31.656 1 78.75 308 ALA A O 1
ATOM 2440 N N . GLU A 1 309 ? -7.867 15.758 29.391 1 89.19 309 GLU A N 1
ATOM 2441 C CA . GLU A 1 309 ? -8.398 17.094 29.156 1 89.19 309 GLU A CA 1
ATOM 2442 C C . GLU A 1 309 ? -9.766 17.031 28.484 1 89.19 309 GLU A C 1
ATOM 2444 O O . GLU A 1 309 ? -9.93 16.391 27.438 1 89.19 309 GLU A O 1
ATOM 2449 N N . PRO A 1 310 ? -10.656 17.688 28.984 1 88.5 310 PRO A N 1
ATOM 2450 C CA . PRO A 1 310 ? -12.055 17.5 28.578 1 88.5 310 PRO A CA 1
ATOM 2451 C C . PRO A 1 310 ? -12.281 17.781 27.094 1 88.5 310 PRO A C 1
ATOM 2453 O O . PRO A 1 310 ? -13.195 17.203 26.484 1 88.5 310 PRO A O 1
ATOM 2456 N N . LEU A 1 311 ? -11.484 18.641 26.484 1 93.19 311 LEU A N 1
ATOM 2457 C CA . LEU A 1 311 ? -11.781 19.047 25.109 1 93.19 311 LEU A CA 1
ATOM 2458 C C . LEU A 1 311 ? -10.703 18.547 24.156 1 93.19 311 LEU A C 1
ATOM 2460 O O . LEU A 1 311 ? -10.648 18.969 23 1 93.19 311 LEU A O 1
ATOM 2464 N N . GLU A 1 312 ? -9.859 17.656 24.641 1 95.5 312 GLU A N 1
ATOM 2465 C CA . GLU A 1 312 ? -8.844 17.078 23.766 1 95.5 312 GLU A CA 1
ATOM 2466 C C . GLU A 1 312 ? -9.477 16.328 22.609 1 95.5 312 GLU A C 1
ATOM 2468 O O . GLU A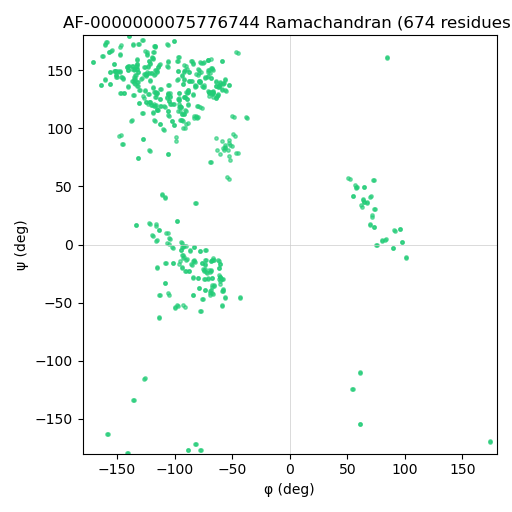 1 312 ? -10.492 15.648 22.781 1 95.5 312 GLU A O 1
ATOM 2473 N N . GLY A 1 313 ? -8.891 16.531 21.422 1 96.88 313 GLY A N 1
ATOM 2474 C CA . GLY A 1 313 ? -9.406 15.859 20.234 1 96.88 313 GLY A CA 1
ATOM 2475 C C . GLY A 1 313 ? -10.477 16.656 19.516 1 96.88 313 GLY A C 1
ATOM 2476 O O . GLY A 1 313 ? -10.93 16.266 18.438 1 96.88 313 GLY A O 1
ATOM 2477 N N . ALA A 1 314 ? -10.867 17.797 20.047 1 97.12 314 ALA A N 1
ATOM 2478 C CA . ALA A 1 314 ? -11.852 18.641 19.391 1 97.12 314 ALA A CA 1
ATOM 2479 C C . ALA A 1 314 ? -11.234 19.375 18.203 1 97.12 314 ALA A C 1
ATOM 2481 O O . ALA A 1 314 ? -10.016 19.484 18.094 1 97.12 314 ALA A O 1
ATOM 2482 N N . ILE A 1 315 ? -12.102 19.75 17.281 1 98.38 315 ILE A N 1
ATOM 2483 C CA . ILE A 1 315 ? -11.727 20.703 16.25 1 98.38 315 ILE A CA 1
ATOM 2484 C C . ILE A 1 315 ? -12.141 22.125 16.672 1 98.38 315 ILE A C 1
ATOM 2486 O O . ILE A 1 315 ? -13.328 22.406 16.797 1 98.38 315 ILE A O 1
ATOM 2490 N N . PHE A 1 316 ? -11.148 22.969 16.875 1 97.88 316 PHE A N 1
ATOM 2491 C CA . PHE A 1 316 ? -11.422 24.344 17.266 1 97.88 316 PHE A CA 1
ATOM 2492 C C . PHE A 1 316 ? -11.422 25.281 16.062 1 97.88 316 PHE A C 1
ATOM 2494 O O . PHE A 1 316 ? -10.891 24.922 15 1 97.88 316 PHE A O 1
ATOM 2501 N N . THR A 1 317 ? -12.008 26.422 16.219 1 97.31 317 THR A N 1
ATOM 2502 C CA . THR A 1 317 ? -11.867 27.531 15.273 1 97.31 317 THR A CA 1
ATOM 2503 C C . THR A 1 317 ? -11.625 28.844 16 1 97.31 317 THR A C 1
ATOM 2505 O O . THR A 1 317 ? -12.148 29.062 17.094 1 97.31 317 THR A O 1
ATOM 2508 N N . ILE A 1 318 ? -10.867 29.656 15.484 1 97.56 318 ILE A N 1
ATOM 2509 C CA . ILE A 1 318 ? -10.664 31.016 15.961 1 97.56 318 ILE A CA 1
ATOM 2510 C C . ILE A 1 318 ? -11.133 32 14.898 1 97.56 318 ILE A C 1
ATOM 2512 O O . ILE A 1 318 ? -10.742 31.906 13.734 1 97.56 318 ILE A O 1
ATOM 2516 N N . ARG A 1 319 ? -11.898 32.938 15.305 1 96.44 319 ARG A N 1
ATOM 2517 C CA . ARG A 1 319 ? -12.391 34 14.445 1 96.44 319 ARG A CA 1
ATOM 2518 C C . ARG A 1 319 ? -12.055 35.375 15.031 1 96.44 319 ARG A C 1
ATOM 2520 O O . ARG A 1 319 ? -11.586 35.469 16.172 1 96.44 319 ARG A O 1
ATOM 2527 N N . ASP A 1 320 ? -12.219 36.375 14.156 1 95.88 320 ASP A N 1
ATOM 2528 C CA . ASP A 1 320 ? -12.07 37.781 14.547 1 95.88 320 ASP A CA 1
ATOM 2529 C C . ASP A 1 320 ? -10.633 38.062 14.977 1 95.88 320 ASP A C 1
ATOM 2531 O O . ASP A 1 320 ? -10.414 38.812 15.938 1 95.88 320 ASP A O 1
ATOM 2535 N N . THR A 1 321 ? -9.68 37.438 14.32 1 95.62 321 THR A N 1
ATOM 2536 C CA . THR A 1 321 ? -8.273 37.688 14.602 1 95.62 321 THR A CA 1
ATOM 2537 C C . THR A 1 321 ? -7.773 38.938 13.859 1 95.62 321 THR A C 1
ATOM 2539 O O . THR A 1 321 ? -6.688 39.438 14.148 1 95.62 321 THR A O 1
ATOM 2542 N N . GLY A 1 322 ? -8.562 39.406 12.891 1 95.5 322 GLY A N 1
ATOM 2543 C CA . GLY A 1 322 ? -8.148 40.469 12 1 95.5 322 GLY A CA 1
ATOM 2544 C C . GLY A 1 322 ? -7.305 40 10.836 1 95.5 322 GLY A C 1
ATOM 2545 O O . GLY A 1 322 ? -6.797 40.812 10.055 1 95.5 322 GLY A O 1
ATOM 2546 N N . ARG A 1 323 ? -7.148 38.688 10.758 1 96.62 323 ARG A N 1
ATOM 2547 C CA . ARG A 1 323 ? -6.348 38.094 9.695 1 96.62 323 ARG A CA 1
ATOM 2548 C C . ARG A 1 323 ? -7.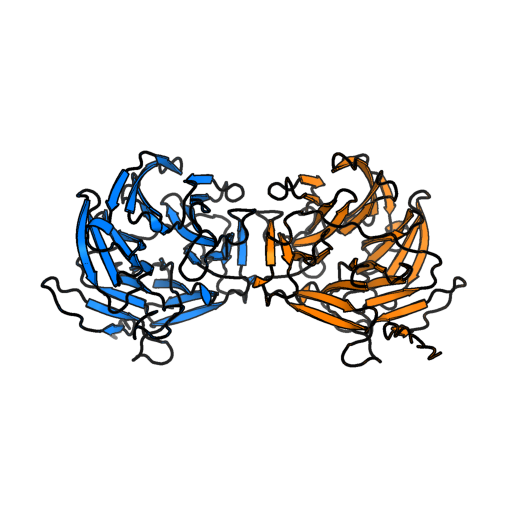188 37.156 8.844 1 96.62 323 ARG A C 1
ATOM 2550 O O . ARG A 1 323 ? -8.281 36.75 9.242 1 96.62 323 ARG A O 1
ATOM 2557 N N . ARG A 1 324 ? -6.668 36.875 7.629 1 98 324 ARG A N 1
ATOM 2558 C CA . ARG A 1 324 ? -7.266 35.938 6.699 1 98 324 ARG A CA 1
ATOM 2559 C C . ARG A 1 324 ? -6.203 35.031 6.062 1 98 324 ARG A C 1
ATOM 2561 O O . ARG A 1 324 ? -5.031 35.406 5.992 1 98 324 ARG A O 1
ATOM 2568 N N . GLY A 1 325 ? -6.707 33.844 5.672 1 98.56 325 GLY A N 1
ATOM 2569 C CA . GLY A 1 325 ? -5.805 32.969 4.941 1 98.56 325 GLY A CA 1
ATOM 2570 C C . GLY A 1 325 ? -5.719 33.312 3.463 1 98.56 325 GLY A C 1
ATOM 2571 O O . GLY A 1 325 ? -6.148 34.375 3.037 1 98.56 325 GLY A O 1
ATOM 2572 N N . VAL A 1 326 ? -5.066 32.469 2.74 1 98.12 326 VAL A N 1
ATOM 2573 C CA . VAL A 1 326 ? -4.961 32.531 1.287 1 98.12 326 VAL A CA 1
ATOM 2574 C C . VAL A 1 326 ? -5.562 31.281 0.654 1 98.12 326 VAL A C 1
ATOM 2576 O O . VAL A 1 326 ? -5.75 30.266 1.328 1 98.12 326 VAL A O 1
ATOM 2579 N N . SER A 1 327 ? -5.895 31.391 -0.605 1 96.56 327 SER A N 1
ATOM 2580 C CA . SER A 1 327 ? -6.414 30.234 -1.315 1 96.56 327 SER A CA 1
ATOM 2581 C C . SER A 1 327 ? -5.426 29.062 -1.268 1 96.56 327 SER A C 1
ATOM 2583 O O . SER A 1 327 ? -4.219 29.266 -1.402 1 96.56 327 SER A O 1
ATOM 2585 N N . PRO A 1 328 ? -5.957 27.891 -1.085 1 97.5 328 PRO A N 1
ATOM 2586 C CA . PRO A 1 328 ? -5.047 26.75 -1.006 1 97.5 328 PRO A CA 1
ATOM 2587 C C . PRO A 1 328 ? -4.402 26.406 -2.35 1 97.5 328 PRO A C 1
ATOM 2589 O O . PRO A 1 328 ? -4.996 26.656 -3.402 1 97.5 328 PRO A O 1
ATOM 2592 N N . ASN A 1 329 ? -3.184 25.859 -2.305 1 98.44 329 ASN A N 1
ATOM 2593 C CA . ASN A 1 329 ? -2.588 25.203 -3.465 1 98.44 329 ASN A CA 1
ATOM 2594 C C . ASN A 1 329 ? -3.15 23.812 -3.666 1 98.44 329 ASN A C 1
ATOM 2596 O O . ASN A 1 329 ? -3.699 23.219 -2.734 1 98.44 329 ASN A O 1
ATOM 2600 N N . TYR A 1 330 ? -3.047 23.344 -4.879 1 98.75 330 TYR A N 1
ATOM 2601 C CA . TYR A 1 330 ? -3.537 22.031 -5.27 1 98.75 330 TYR A CA 1
ATOM 2602 C C . TYR A 1 330 ? -2.412 21.172 -5.84 1 98.75 330 TYR A C 1
ATOM 2604 O O . TYR A 1 330 ? -1.534 21.672 -6.539 1 98.75 330 TYR A O 1
ATOM 2612 N N . PHE A 1 331 ? -2.469 19.922 -5.496 1 98.88 331 PHE A N 1
ATOM 2613 C CA . PHE A 1 331 ? -1.604 19 -6.219 1 98.88 331 PHE A CA 1
ATOM 2614 C C . PHE A 1 331 ? -2.043 18.875 -7.672 1 98.88 331 PHE A C 1
ATOM 2616 O O . PHE A 1 331 ? -3.219 18.625 -7.949 1 98.88 331 PHE A O 1
ATOM 2623 N N . GLN A 1 332 ? -1.081 19.031 -8.562 1 98.81 332 GLN A N 1
ATOM 2624 C CA . GLN A 1 332 ? -1.416 18.922 -9.977 1 98.81 332 GLN A CA 1
ATOM 2625 C C . GLN A 1 332 ? -1.149 17.516 -10.5 1 98.81 332 GLN A C 1
ATOM 2627 O O . GLN A 1 332 ? -0.015 17.031 -10.453 1 98.81 332 GLN A O 1
ATOM 2632 N N . PHE A 1 333 ? -2.158 16.891 -10.953 1 98.44 333 PHE A N 1
ATOM 2633 C CA . PHE A 1 333 ? -2.127 15.578 -11.594 1 98.44 333 PHE A CA 1
ATOM 2634 C C . PHE A 1 333 ? -3.195 15.484 -12.68 1 98.44 333 PHE A C 1
ATOM 2636 O O . PHE A 1 333 ? -4.324 15.062 -12.406 1 98.44 333 PHE A O 1
ATOM 2643 N N . ASP A 1 334 ? -2.842 15.766 -13.875 1 97.56 334 ASP A N 1
ATOM 2644 C CA . ASP A 1 334 ? -3.785 16.016 -14.961 1 97.56 334 ASP A CA 1
ATOM 2645 C C . ASP A 1 334 ? -4.656 14.789 -15.219 1 97.56 334 ASP A C 1
ATOM 2647 O O . ASP A 1 334 ? -5.816 14.914 -15.617 1 97.56 334 ASP A O 1
ATOM 2651 N N . LYS A 1 335 ? -4.137 13.633 -14.969 1 95.44 335 LYS A N 1
ATOM 2652 C CA . LYS A 1 335 ? -4.887 12.414 -15.266 1 95.44 335 LYS A CA 1
ATOM 2653 C C . LYS A 1 335 ? -5.586 11.883 -14.016 1 95.44 335 LYS A C 1
ATOM 2655 O O . LYS A 1 335 ? -5.965 10.711 -13.969 1 95.44 335 LYS A O 1
ATOM 2660 N N . ALA A 1 336 ? -5.773 12.672 -13.055 1 98 336 ALA A N 1
ATOM 2661 C CA . ALA A 1 336 ? -6.27 12.227 -11.758 1 98 336 ALA A CA 1
ATOM 2662 C C . ALA A 1 336 ? -7.621 11.531 -11.891 1 98 336 ALA A C 1
ATOM 2664 O O . ALA A 1 336 ? -7.867 10.516 -11.242 1 98 336 ALA A O 1
ATOM 2665 N N . ASN A 1 337 ? -8.469 12.031 -12.75 1 96.94 337 ASN A N 1
ATOM 2666 C CA . ASN A 1 337 ? -9.828 11.5 -12.859 1 96.94 337 ASN A CA 1
ATOM 2667 C C . ASN A 1 337 ? -9.844 10.148 -13.57 1 96.94 337 ASN A C 1
ATOM 2669 O O . ASN A 1 337 ? -10.781 9.367 -13.398 1 96.94 337 ASN A O 1
ATOM 2673 N N . THR A 1 338 ? -8.789 9.859 -14.391 1 94.75 338 THR A N 1
ATOM 2674 C CA . THR A 1 338 ? -8.766 8.617 -15.164 1 94.75 338 THR A CA 1
ATOM 2675 C C . THR A 1 338 ? -7.621 7.723 -14.711 1 94.75 338 THR A C 1
ATOM 2677 O O . THR A 1 338 ? -7.371 6.672 -15.312 1 94.75 338 THR A O 1
ATOM 2680 N N . TYR A 1 339 ? -7.066 8.25 -13.758 1 94.38 339 TYR A N 1
ATOM 2681 C CA . TYR A 1 339 ? -5.906 7.504 -13.289 1 94.38 339 TYR A CA 1
ATOM 2682 C C . TYR A 1 339 ? -6.309 6.125 -12.789 1 94.38 339 TYR A C 1
ATOM 2684 O O . TYR A 1 339 ? -7.281 5.988 -12.047 1 94.38 339 TYR A O 1
ATOM 2692 N N . MET B 1 1 ? 5.957 -52 27.359 1 27.67 1 MET B N 1
ATOM 2693 C CA . MET B 1 1 ? 6.309 -51.688 25.984 1 27.67 1 MET B CA 1
ATOM 2694 C C . MET B 1 1 ? 5.102 -51.125 25.219 1 27.67 1 MET B C 1
ATOM 2696 O O . MET B 1 1 ? 4.246 -51.906 24.766 1 27.67 1 MET B O 1
ATOM 2700 N N . LEU B 1 2 ? 4.48 -50 25.672 1 32.5 2 LEU B N 1
ATOM 2701 C CA . LEU B 1 2 ? 3.291 -49.312 25.188 1 32.5 2 LEU B CA 1
ATOM 2702 C C . LEU B 1 2 ? 3.471 -48.875 23.75 1 32.5 2 LEU B C 1
ATOM 2704 O O . LEU B 1 2 ? 4.363 -48.062 23.438 1 32.5 2 LEU B O 1
ATOM 2708 N N . ASN B 1 3 ? 3.123 -49.719 22.766 1 29.23 3 ASN B N 1
ATOM 2709 C CA . ASN B 1 3 ? 3.068 -49.469 21.344 1 29.23 3 ASN B CA 1
ATOM 2710 C C . ASN B 1 3 ? 2.219 -48.25 21.016 1 29.23 3 ASN B C 1
ATOM 2712 O O . ASN B 1 3 ? 1.01 -48.219 21.266 1 29.23 3 ASN B O 1
ATOM 2716 N N . PHE B 1 4 ? 2.74 -47.031 21.125 1 32.38 4 PHE B N 1
ATOM 2717 C CA . PHE B 1 4 ? 2.086 -45.812 20.641 1 32.38 4 PHE B CA 1
ATOM 2718 C C . PHE B 1 4 ? 1.778 -45.906 19.156 1 32.38 4 PHE B C 1
ATOM 2720 O O . PHE B 1 4 ? 2.691 -46.031 18.344 1 32.38 4 PHE B O 1
ATOM 2727 N N . LEU B 1 5 ? 0.687 -46.562 18.766 1 27.77 5 LEU B N 1
ATOM 2728 C CA . LEU B 1 5 ? 0.137 -46.438 17.422 1 27.77 5 LEU B CA 1
ATOM 2729 C C . LEU B 1 5 ? -0.047 -45 17 1 27.77 5 LEU B C 1
ATOM 2731 O O . LEU B 1 5 ? -0.854 -44.281 17.594 1 27.77 5 LEU B O 1
ATOM 2735 N N . PHE B 1 6 ? 0.983 -44.344 16.484 1 30.03 6 PHE B N 1
ATOM 2736 C CA . PHE B 1 6 ? 0.845 -43.062 15.797 1 30.03 6 PHE B CA 1
ATOM 2737 C C . PHE B 1 6 ? -0.21 -43.156 14.703 1 30.03 6 PHE B C 1
ATOM 2739 O O . PHE B 1 6 ? 0.015 -43.781 13.664 1 30.03 6 PHE B O 1
ATOM 2746 N N . LEU B 1 7 ? -1.479 -43.156 15.031 1 28.7 7 LEU B N 1
ATOM 2747 C CA . LEU B 1 7 ? -2.498 -42.938 14.016 1 28.7 7 LEU B CA 1
ATOM 2748 C C . LEU B 1 7 ? -2.191 -41.656 13.227 1 28.7 7 LEU B C 1
ATOM 2750 O O . LEU B 1 7 ? -2.215 -40.562 13.781 1 28.7 7 LEU B O 1
ATOM 2754 N N . LEU B 1 8 ? -1.393 -41.75 12.164 1 31.41 8 LEU B N 1
ATOM 2755 C CA . LEU B 1 8 ? -1.229 -40.719 11.148 1 31.41 8 LEU B CA 1
ATOM 2756 C C . LEU B 1 8 ? -2.582 -40.156 10.727 1 31.41 8 LEU B C 1
ATOM 2758 O O . LEU B 1 8 ? -3.377 -40.844 10.086 1 31.41 8 LEU B O 1
ATOM 2762 N N . PHE B 1 9 ? -3.178 -39.312 11.43 1 36.5 9 PHE B N 1
ATOM 2763 C CA . PHE B 1 9 ? -4.383 -38.562 11.117 1 36.5 9 PHE B CA 1
ATOM 2764 C C . PHE B 1 9 ? -4.211 -37.781 9.82 1 36.5 9 PHE B C 1
ATOM 2766 O O . PHE B 1 9 ? -3.398 -36.844 9.75 1 36.5 9 PHE B O 1
ATOM 2773 N N . THR B 1 10 ? -4.434 -38.406 8.594 1 36.16 10 THR B N 1
ATOM 2774 C CA . THR B 1 10 ? -4.477 -37.906 7.23 1 36.16 10 THR B CA 1
ATOM 2775 C C . THR B 1 10 ? -5.555 -36.812 7.09 1 36.16 10 THR B C 1
ATOM 2777 O O . THR B 1 10 ? -6.52 -36.781 7.855 1 36.16 10 THR B O 1
ATOM 2780 N N . VAL B 1 11 ? -5.297 -35.812 6.422 1 44.5 11 VAL B N 1
ATOM 2781 C CA . VAL B 1 11 ? -6.254 -34.844 5.934 1 44.5 11 VAL B CA 1
ATOM 2782 C C . VAL B 1 11 ? -7.547 -35.531 5.52 1 44.5 11 VAL B C 1
ATOM 2784 O O . VAL B 1 11 ? -7.52 -36.531 4.812 1 44.5 11 VAL B O 1
ATOM 2787 N N . SER B 1 12 ? -8.586 -35.344 6.266 1 42.34 12 SER B N 1
ATOM 2788 C CA . SER B 1 12 ? -9.875 -35.875 5.836 1 42.34 12 SER B CA 1
ATOM 2789 C C . SER B 1 12 ? -10.156 -35.531 4.375 1 42.34 12 SER B C 1
ATOM 2791 O O . SER B 1 12 ? -10.156 -34.344 4 1 42.34 12 SER B O 1
ATOM 2793 N N . LYS B 1 13 ? -9.828 -36.375 3.506 1 51.06 13 LYS B N 1
ATOM 2794 C CA . LYS B 1 13 ? -10.047 -36.281 2.064 1 51.06 13 LYS B CA 1
ATOM 2795 C C . LYS B 1 13 ? -11.312 -37.031 1.65 1 51.06 13 LYS B C 1
ATOM 2797 O O . LYS B 1 13 ? -11.625 -38.094 2.186 1 51.06 13 LYS B O 1
ATOM 2802 N N . ILE B 1 14 ? -12.219 -36.281 0.918 1 42.75 14 ILE B N 1
ATOM 2803 C CA . ILE B 1 14 ? -13.336 -36.906 0.24 1 42.75 14 ILE B CA 1
ATOM 2804 C C . ILE B 1 14 ? -12.875 -37.438 -1.114 1 42.75 14 ILE B C 1
ATOM 2806 O O . ILE B 1 14 ? -12.375 -36.688 -1.951 1 42.75 14 ILE B O 1
ATOM 2810 N N . SER B 1 15 ? -12.781 -38.688 -1.243 1 42.5 15 SER B N 1
ATOM 2811 C CA . SER B 1 15 ? -12.359 -39.312 -2.488 1 42.5 15 SER B CA 1
ATOM 2812 C C . SER B 1 15 ? -13.5 -39.375 -3.496 1 42.5 15 SER B C 1
ATOM 2814 O O . SER B 1 15 ? -14.633 -39.719 -3.143 1 42.5 15 SER B O 1
ATOM 2816 N N . VAL B 1 16 ? -13.477 -38.594 -4.59 1 41.88 16 VAL B N 1
ATOM 2817 C CA . VAL B 1 16 ? -14.375 -38.844 -5.711 1 41.88 16 VAL B CA 1
ATOM 2818 C C . VAL B 1 16 ? -13.68 -39.719 -6.754 1 41.88 16 VAL B C 1
ATOM 2820 O O . VAL B 1 16 ? -12.578 -39.406 -7.211 1 41.88 16 VAL B O 1
ATOM 2823 N N . ALA B 1 17 ? -14.047 -41 -6.898 1 40.5 17 ALA B N 1
ATOM 2824 C CA . ALA B 1 17 ? -13.57 -41.938 -7.91 1 40.5 17 ALA B CA 1
ATOM 2825 C C . ALA B 1 17 ? -13.898 -41.438 -9.312 1 40.5 17 ALA B C 1
ATOM 2827 O O . ALA B 1 17 ? -15.078 -41.344 -9.688 1 40.5 17 ALA B O 1
ATOM 2828 N N . ILE B 1 18 ? -13.195 -40.469 -9.961 1 40.88 18 ILE B N 1
ATOM 2829 C CA . ILE B 1 18 ? -13.383 -40.25 -11.391 1 40.88 18 ILE B CA 1
ATOM 2830 C C . ILE B 1 18 ? -12.836 -41.438 -12.18 1 40.88 18 ILE B C 1
ATOM 2832 O O . ILE B 1 18 ? -11.914 -42.125 -11.719 1 40.88 18 ILE B O 1
ATOM 2836 N N . ALA B 1 19 ? -13.305 -41.656 -13.531 1 40.16 19 ALA B N 1
ATOM 2837 C CA . ALA B 1 19 ? -13.109 -42.781 -14.445 1 40.16 19 ALA B CA 1
ATOM 2838 C C . ALA B 1 19 ? -11.641 -43.188 -14.531 1 40.16 19 ALA B C 1
ATOM 2840 O O . ALA B 1 19 ? -10.773 -42.312 -14.703 1 40.16 19 ALA B O 1
ATOM 2841 N N . GLU B 1 20 ? -11.227 -44.312 -14.023 1 38.72 20 GLU B N 1
ATOM 2842 C CA . GLU B 1 20 ? -9.977 -45.062 -13.898 1 38.72 20 GLU B CA 1
ATOM 2843 C C . GLU B 1 20 ? -9.312 -45.25 -15.25 1 38.72 20 GLU B C 1
ATOM 2845 O O . GLU B 1 20 ? -9.742 -46.094 -16.062 1 38.72 20 GLU B O 1
ATOM 2850 N N . ASP B 1 21 ? -8.961 -44.344 -16.094 1 40.56 21 ASP B N 1
ATOM 2851 C CA . ASP B 1 21 ? -8.016 -44.938 -17.047 1 40.56 21 ASP B CA 1
ATOM 2852 C C . ASP B 1 21 ? -6.969 -45.781 -16.328 1 40.56 21 ASP B C 1
ATOM 2854 O O . ASP B 1 21 ? -6.789 -45.656 -15.109 1 40.56 21 ASP B O 1
ATOM 2858 N N . SER B 1 22 ? -6.133 -46.719 -17 1 45.91 22 SER B N 1
ATOM 2859 C CA . SER B 1 22 ? -5.18 -47.75 -16.562 1 45.91 22 SER B CA 1
ATOM 2860 C C . SER B 1 22 ? -4.293 -47.25 -15.438 1 45.91 22 SER B C 1
ATOM 2862 O O . SER B 1 22 ? -3.686 -48.031 -14.711 1 45.91 22 SER B O 1
ATOM 2864 N N . LYS B 1 23 ? -3.729 -46.031 -15.5 1 56.25 23 LYS B N 1
ATOM 2865 C CA . LYS B 1 23 ? -2.771 -45.594 -14.484 1 56.25 23 LYS B CA 1
ATOM 2866 C C . LYS B 1 23 ? -3.484 -45.094 -13.227 1 56.25 23 LYS B C 1
ATOM 2868 O O . LYS B 1 23 ? -4.418 -44.312 -13.305 1 56.25 23 LYS B O 1
ATOM 2873 N N . HIS B 1 24 ? -3.418 -45.812 -12.141 1 73.56 24 HIS B N 1
ATOM 2874 C CA . HIS B 1 24 ? -4.145 -45.812 -10.883 1 73.56 24 HIS B CA 1
ATOM 2875 C C . HIS B 1 24 ? -3.799 -44.562 -10.07 1 73.56 24 HIS B C 1
ATOM 2877 O O . HIS B 1 24 ? -2.686 -44.438 -9.547 1 73.56 24 HIS B O 1
ATOM 2883 N N . TYR B 1 25 ? -4.211 -43.344 -10.43 1 82.31 25 TYR B N 1
ATOM 2884 C CA . TYR B 1 25 ? -4.102 -42.219 -9.531 1 82.31 25 TYR B CA 1
ATOM 2885 C C . TYR B 1 25 ? -5.414 -41.969 -8.797 1 82.31 25 TYR B C 1
ATOM 2887 O O . TYR B 1 25 ? -6.449 -42.531 -9.156 1 82.31 25 TYR B O 1
ATOM 2895 N N . LYS B 1 26 ? -5.273 -41.281 -7.645 1 86.88 26 LYS B N 1
ATOM 2896 C CA . LYS B 1 26 ? -6.422 -40.938 -6.797 1 86.88 26 LYS B CA 1
ATOM 2897 C C . LYS B 1 26 ? -6.629 -39.438 -6.695 1 86.88 26 LYS B C 1
ATOM 2899 O O . LYS B 1 26 ? -5.68 -38.688 -6.43 1 86.88 26 LYS B O 1
ATOM 2904 N N . ILE B 1 27 ? -7.844 -39 -6.992 1 87.88 27 ILE B N 1
ATOM 2905 C CA . ILE B 1 27 ? -8.211 -37.594 -6.816 1 87.88 27 ILE B CA 1
ATOM 2906 C C . ILE B 1 27 ? -9.078 -37.438 -5.57 1 87.88 27 ILE B C 1
ATOM 2908 O O . ILE B 1 27 ? -10.016 -38.219 -5.359 1 87.88 27 ILE B O 1
ATOM 2912 N N . SER B 1 28 ? -8.695 -36.531 -4.676 1 90.19 28 SER B N 1
ATOM 2913 C CA . SER B 1 28 ? -9.445 -36.188 -3.475 1 90.19 28 SER B CA 1
ATOM 2914 C C . SER B 1 28 ? -9.594 -34.688 -3.326 1 90.19 28 SER B C 1
ATOM 2916 O O . SER B 1 28 ? -9.094 -33.906 -4.16 1 90.19 28 SER B O 1
ATOM 2918 N N . MET B 1 29 ? -10.398 -34.312 -2.35 1 90.75 29 MET B N 1
ATOM 2919 C CA . MET B 1 29 ? -10.594 -32.875 -2.043 1 90.75 29 MET B CA 1
ATOM 2920 C C . MET B 1 29 ? -10.328 -32.594 -0.568 1 90.75 29 MET B C 1
ATOM 2922 O O . MET B 1 29 ? -10.5 -33.5 0.276 1 90.75 29 MET B O 1
ATOM 2926 N N . VAL B 1 30 ? -9.93 -31.406 -0.311 1 90.62 30 VAL B N 1
ATOM 2927 C CA . VAL B 1 30 ? -9.75 -30.969 1.069 1 90.62 30 VAL B CA 1
ATOM 2928 C C . VAL B 1 30 ? -11.109 -30.719 1.71 1 90.62 30 VAL B C 1
ATOM 2930 O O . VAL B 1 30 ? -11.977 -30.078 1.109 1 90.62 30 VAL B O 1
ATOM 2933 N N . SER B 1 31 ? -11.266 -31.156 2.928 1 87.38 31 SER B N 1
ATOM 2934 C CA . SER B 1 31 ? -12.539 -31.031 3.625 1 87.38 31 SER B CA 1
ATOM 2935 C C . SER B 1 31 ? -12.664 -29.688 4.309 1 87.38 31 SER B C 1
ATOM 2937 O O . SER B 1 31 ? -11.656 -29.062 4.652 1 87.38 31 SER B O 1
ATOM 2939 N N . SER B 1 32 ? -13.922 -29.328 4.547 1 88.12 32 SER B N 1
ATOM 2940 C CA . SER B 1 32 ? -14.188 -28.094 5.27 1 88.12 32 SER B CA 1
ATOM 2941 C C . SER B 1 32 ? -13.984 -28.266 6.77 1 88.12 32 SER B C 1
ATOM 2943 O O . SER B 1 32 ? -14.117 -29.375 7.293 1 88.12 32 SER B O 1
ATOM 2945 N N . ASN B 1 33 ? -13.609 -27.188 7.41 1 87.5 33 ASN B N 1
ATOM 2946 C CA . ASN B 1 33 ? -13.453 -27.219 8.859 1 87.5 33 ASN B CA 1
ATOM 2947 C C . ASN B 1 33 ? -14.758 -27.625 9.555 1 87.5 33 ASN B C 1
ATOM 2949 O O . ASN B 1 33 ? -14.734 -28.359 10.539 1 87.5 33 ASN B O 1
ATOM 2953 N N . ASP B 1 34 ? -15.812 -27.094 9.016 1 87.69 34 ASP B N 1
ATOM 2954 C CA . ASP B 1 34 ? -17.109 -27.188 9.664 1 87.69 34 ASP B CA 1
ATOM 2955 C C . ASP B 1 34 ? -17.734 -28.562 9.438 1 87.69 34 ASP B C 1
ATOM 2957 O O . ASP B 1 34 ? -18.5 -29.047 10.273 1 87.69 34 ASP B O 1
ATOM 2961 N N . ASN B 1 35 ? -17.531 -29.109 8.219 1 87 35 ASN B N 1
ATOM 2962 C CA . ASN B 1 35 ? -18.125 -30.391 7.836 1 87 35 ASN B CA 1
ATOM 2963 C C . ASN B 1 35 ? -17.141 -31.266 7.082 1 87 35 ASN B C 1
ATOM 2965 O O . ASN B 1 35 ? -16.938 -31.094 5.879 1 87 35 ASN B O 1
ATOM 2969 N N . PRO B 1 36 ? -16.688 -32.219 7.715 1 86.12 36 PRO B N 1
ATOM 2970 C CA . PRO B 1 36 ? -15.648 -33.062 7.098 1 86.12 36 PRO B CA 1
ATOM 2971 C C . PRO B 1 36 ? -16.156 -33.844 5.887 1 86.12 36 PRO B C 1
ATOM 2973 O O . PRO B 1 36 ? -15.367 -34.344 5.094 1 86.12 36 PRO B O 1
ATOM 2976 N N . ASP B 1 37 ? -17.422 -33.875 5.691 1 88.94 37 ASP B N 1
ATOM 2977 C CA . ASP B 1 37 ? -17.984 -34.625 4.578 1 88.94 37 ASP B CA 1
ATOM 2978 C C . ASP B 1 37 ? -18.203 -33.75 3.357 1 88.94 37 ASP B C 1
ATOM 2980 O O . ASP B 1 37 ? -18.672 -34.188 2.318 1 88.94 37 ASP B O 1
ATOM 2984 N N . LYS B 1 38 ? -17.828 -32.531 3.488 1 92.44 38 LYS B N 1
ATOM 2985 C CA . LYS B 1 38 ? -17.953 -31.594 2.387 1 92.44 38 LYS B CA 1
ATOM 2986 C C . LYS B 1 38 ? -16.625 -30.938 2.051 1 92.44 38 LYS B C 1
ATOM 2988 O O . LYS B 1 38 ? -15.789 -30.719 2.936 1 92.44 38 LYS B O 1
ATOM 2993 N N . PRO B 1 39 ? -16.484 -30.672 0.824 1 94.88 39 PRO B N 1
ATOM 2994 C CA . PRO B 1 39 ? -15.227 -29.984 0.465 1 94.88 39 PRO B CA 1
ATOM 2995 C C . PRO B 1 39 ? -15.195 -28.531 0.937 1 94.88 39 PRO B C 1
ATOM 2997 O O . PRO B 1 39 ? -16.234 -27.875 1.015 1 94.88 39 PRO B O 1
ATOM 3000 N N . ALA B 1 40 ? -14.023 -28.094 1.331 1 96.75 40 ALA B N 1
ATOM 3001 C CA . ALA B 1 40 ? -13.812 -26.656 1.509 1 96.75 40 ALA B CA 1
ATOM 3002 C C . ALA B 1 40 ? -13.875 -25.938 0.171 1 96.75 40 ALA B C 1
ATOM 3004 O O . ALA B 1 40 ? -13.211 -26.328 -0.791 1 96.75 40 ALA B O 1
ATOM 3005 N N . ILE B 1 41 ? -14.641 -24.891 0.087 1 95.88 41 ILE B N 1
ATOM 3006 C CA . ILE B 1 41 ? -14.852 -24.172 -1.169 1 95.88 41 ILE B CA 1
ATOM 3007 C C . ILE B 1 41 ? -14.359 -22.734 -1.029 1 95.88 41 ILE B C 1
ATOM 3009 O O . ILE B 1 41 ? -14.648 -22.078 -0.03 1 95.88 41 ILE B O 1
ATOM 3013 N N . PHE B 1 42 ? -13.664 -22.328 -2.01 1 96.94 42 PHE B N 1
ATOM 3014 C CA . PHE B 1 42 ? -13.117 -20.969 -2.064 1 96.94 42 PHE B CA 1
ATOM 3015 C C . PHE B 1 42 ? -13.57 -20.25 -3.33 1 96.94 42 PHE B C 1
ATOM 3017 O O . PHE B 1 42 ? -14.086 -20.891 -4.254 1 96.94 42 PHE B O 1
ATOM 3024 N N . ASN B 1 43 ? -13.422 -18.984 -3.303 1 96.69 43 ASN B N 1
ATOM 3025 C CA . ASN B 1 43 ? -13.875 -18.203 -4.449 1 96.69 43 ASN B CA 1
ATOM 3026 C C . ASN B 1 43 ? -12.883 -18.297 -5.605 1 96.69 43 ASN B C 1
ATOM 3028 O O . ASN B 1 43 ? -13.25 -18.688 -6.715 1 96.69 43 ASN B O 1
ATOM 3032 N N . HIS B 1 44 ? -11.719 -17.953 -5.375 1 97.38 44 HIS B N 1
ATOM 3033 C CA . HIS B 1 44 ? -10.641 -18.016 -6.359 1 97.38 44 HIS B CA 1
ATOM 3034 C C . HIS B 1 44 ? -9.312 -18.375 -5.703 1 97.38 44 HIS B C 1
ATOM 3036 O O . HIS B 1 44 ? -8.477 -17.5 -5.469 1 97.38 44 HIS B O 1
ATOM 3042 N N . ALA B 1 45 ? -9.07 -19.641 -5.559 1 98.62 45 ALA B N 1
ATOM 3043 C CA . ALA B 1 45 ? -7.848 -20.109 -4.902 1 98.62 45 ALA B CA 1
ATOM 3044 C C . ALA B 1 45 ? -6.672 -20.109 -5.871 1 98.62 45 ALA B C 1
ATOM 3046 O O . ALA B 1 45 ? -6.816 -20.484 -7.035 1 98.62 45 ALA B O 1
ATOM 3047 N N . GLU B 1 46 ? -5.523 -19.609 -5.375 1 98.5 46 GLU B N 1
ATOM 3048 C CA . GLU B 1 46 ? -4.297 -19.5 -6.164 1 98.5 46 GLU B CA 1
ATOM 3049 C C . GLU B 1 46 ? -3.061 -19.703 -5.297 1 98.5 46 GLU B C 1
ATOM 3051 O O . GLU B 1 46 ? -3.166 -19.797 -4.07 1 98.5 46 GLU B O 1
ATOM 3056 N N . SER B 1 47 ? -1.978 -19.797 -5.883 1 98.81 47 SER B N 1
ATOM 3057 C CA . SER B 1 47 ? -0.642 -19.703 -5.305 1 98.81 47 SER B CA 1
ATOM 3058 C C . SER B 1 47 ? -0.441 -20.75 -4.203 1 98.81 47 SER B C 1
ATOM 3060 O O . SER B 1 47 ? -0.041 -20.406 -3.088 1 98.81 47 SER B O 1
ATOM 3062 N N . PRO B 1 48 ? -0.768 -21.984 -4.457 1 98.88 48 PRO B N 1
ATOM 3063 C CA . PRO B 1 48 ? -0.412 -23 -3.457 1 98.88 48 PRO B CA 1
ATOM 3064 C C . PRO B 1 48 ? 1.098 -23.141 -3.277 1 98.88 48 PRO B C 1
ATOM 3066 O O . PRO B 1 48 ? 1.841 -23.156 -4.262 1 98.88 48 PRO B O 1
ATOM 3069 N N . VAL B 1 49 ? 1.495 -23.234 -2.041 1 98.81 49 VAL B N 1
ATOM 3070 C CA . VAL B 1 49 ? 2.895 -23.469 -1.7 1 98.81 49 VAL B CA 1
ATOM 3071 C C . VAL B 1 49 ? 2.984 -24.359 -0.468 1 98.81 49 VAL B C 1
ATOM 3073 O O . VAL B 1 49 ? 2.316 -24.109 0.539 1 98.81 49 VAL B O 1
ATOM 3076 N N . TRP B 1 50 ? 3.768 -25.375 -0.556 1 98.75 50 TRP B N 1
ATOM 3077 C CA . TRP B 1 50 ? 3.955 -26.328 0.542 1 98.75 50 TRP B CA 1
ATOM 3078 C C . TRP B 1 50 ? 5.117 -25.891 1.432 1 98.75 50 TRP B C 1
ATOM 3080 O O . TRP B 1 50 ? 6.219 -25.641 0.943 1 98.75 50 TRP B O 1
ATOM 3090 N N . ASP B 1 51 ? 4.883 -25.797 2.646 1 98.56 51 ASP B N 1
ATOM 3091 C CA . ASP B 1 51 ? 5.938 -25.562 3.629 1 98.56 51 ASP B CA 1
ATOM 3092 C C . ASP B 1 51 ? 6.305 -26.859 4.359 1 98.56 51 ASP B C 1
ATOM 3094 O O . ASP B 1 51 ? 5.586 -27.297 5.254 1 98.56 51 ASP B O 1
ATOM 3098 N N . PRO B 1 52 ? 7.441 -27.391 4.02 1 97.75 52 PRO B N 1
ATOM 3099 C CA . PRO B 1 52 ? 7.812 -28.656 4.672 1 97.75 52 PRO B CA 1
ATOM 3100 C C . PRO B 1 52 ? 8.109 -28.484 6.16 1 97.75 52 PRO B C 1
ATOM 3102 O O . PRO B 1 52 ? 8.031 -29.453 6.926 1 97.75 52 PRO B O 1
ATOM 3105 N N . ARG B 1 53 ? 8.438 -27.281 6.574 1 96.5 53 ARG B N 1
ATOM 3106 C CA . ARG B 1 53 ? 8.773 -27.031 7.973 1 96.5 53 ARG B CA 1
ATOM 3107 C C . ARG B 1 53 ? 7.539 -27.172 8.859 1 96.5 53 ARG B C 1
ATOM 3109 O O . ARG B 1 53 ? 7.602 -27.781 9.93 1 96.5 53 ARG B O 1
ATOM 3116 N N . SER B 1 54 ? 6.465 -26.641 8.406 1 96.31 54 SER B N 1
ATOM 3117 C CA . SER B 1 54 ? 5.246 -26.656 9.203 1 96.31 54 SER B CA 1
ATOM 3118 C C . SER B 1 54 ? 4.285 -27.734 8.711 1 96.31 54 SER B C 1
ATOM 3120 O O . SER B 1 54 ? 3.209 -27.922 9.289 1 96.31 54 SER B O 1
ATOM 3122 N N . GLN B 1 55 ? 4.668 -28.453 7.637 1 97.75 55 GLN B N 1
ATOM 3123 C CA . GLN B 1 55 ? 3.793 -29.438 7.016 1 97.75 55 GLN B CA 1
ATOM 3124 C C . GLN B 1 55 ? 2.414 -28.859 6.73 1 97.75 55 GLN B C 1
ATOM 3126 O O . GLN B 1 55 ? 1.398 -29.406 7.16 1 97.75 55 GLN B O 1
ATOM 3131 N N . SER B 1 56 ? 2.484 -27.797 5.973 1 98.38 56 SER B N 1
ATOM 3132 C CA . SER B 1 56 ? 1.267 -27.047 5.68 1 98.38 56 SER B CA 1
ATOM 3133 C C . SER B 1 56 ? 1.249 -26.562 4.234 1 98.38 56 SER B C 1
ATOM 3135 O O . SER B 1 56 ? 2.303 -26.344 3.635 1 98.38 56 SER B O 1
ATOM 3137 N N . LEU B 1 57 ? 0.046 -26.469 3.748 1 98.75 57 LEU B N 1
ATOM 3138 C CA . LEU B 1 57 ? -0.166 -25.828 2.457 1 98.75 57 LEU B CA 1
ATOM 3139 C C . LEU B 1 57 ? -0.669 -24.406 2.643 1 98.75 57 LEU B C 1
ATOM 3141 O O . LEU B 1 57 ? -1.696 -24.172 3.287 1 98.75 57 LEU B O 1
ATOM 3145 N N . TYR B 1 58 ? 0.068 -23.453 2.135 1 98.88 58 TYR B N 1
ATOM 3146 C CA . TYR B 1 58 ? -0.44 -22.094 2.025 1 98.88 58 TYR B CA 1
ATOM 3147 C C . TYR B 1 58 ? -1.063 -21.844 0.656 1 98.88 58 TYR B C 1
ATOM 3149 O O . TYR B 1 58 ? -0.604 -22.406 -0.347 1 98.88 58 TYR B O 1
ATOM 3157 N N . PHE B 1 59 ? -2.08 -21.062 0.626 1 98.94 59 PHE B N 1
ATOM 3158 C CA . PHE B 1 59 ? -2.691 -20.594 -0.608 1 98.94 59 PHE B CA 1
ATOM 3159 C C . PHE B 1 59 ? -3.523 -19.344 -0.351 1 98.94 59 PHE B C 1
ATOM 3161 O O . PHE B 1 59 ? -3.695 -18.922 0.798 1 98.94 59 PHE B O 1
ATOM 3168 N N . VAL B 1 60 ? -4 -18.734 -1.429 1 98.88 60 VAL B N 1
ATOM 3169 C CA . VAL B 1 60 ? -4.754 -17.484 -1.261 1 98.88 60 VAL B CA 1
ATOM 3170 C C . VAL B 1 60 ? -6.156 -17.656 -1.848 1 98.88 60 VAL B C 1
ATOM 3172 O O . VAL B 1 60 ? -6.41 -18.594 -2.611 1 98.88 60 VAL B O 1
ATOM 3175 N N . ASP B 1 61 ? -7.051 -16.906 -1.401 1 98.69 61 ASP B N 1
ATOM 3176 C CA . ASP B 1 61 ? -8.328 -16.609 -2.039 1 98.69 61 ASP B CA 1
ATOM 3177 C C . ASP B 1 61 ? -8.383 -15.172 -2.543 1 98.69 61 ASP B C 1
ATOM 3179 O O . ASP B 1 61 ? -8.648 -14.25 -1.773 1 98.69 61 ASP B O 1
ATOM 3183 N N . VAL B 1 62 ? -8.156 -15 -3.771 1 97.69 62 VAL B N 1
ATOM 3184 C CA . VAL B 1 62 ? -7.75 -13.734 -4.375 1 97.69 62 VAL B CA 1
ATOM 3185 C C . VAL B 1 62 ? -8.805 -12.664 -4.105 1 97.69 62 VAL B C 1
ATOM 3187 O O . VAL B 1 62 ? -8.523 -11.648 -3.479 1 97.69 62 VAL B O 1
ATOM 3190 N N . HIS B 1 63 ? -10.055 -12.938 -4.418 1 94.56 63 HIS B N 1
ATOM 3191 C CA . HIS B 1 63 ? -11.109 -11.93 -4.387 1 94.56 63 HIS B CA 1
ATOM 3192 C C . HIS B 1 63 ? -11.609 -11.695 -2.963 1 94.56 63 HIS B C 1
ATOM 3194 O O . HIS B 1 63 ? -12.047 -10.594 -2.625 1 94.56 63 HIS B O 1
ATOM 3200 N N . LEU B 1 64 ? -11.484 -12.766 -2.195 1 97.19 64 LEU B N 1
ATOM 3201 C CA . LEU B 1 64 ? -11.914 -12.625 -0.81 1 97.19 64 LEU B CA 1
ATOM 3202 C C . LEU B 1 64 ? -10.789 -12.086 0.06 1 97.19 64 LEU B C 1
ATOM 3204 O O . LEU B 1 64 ? -10.977 -11.844 1.254 1 97.19 64 LEU B O 1
ATOM 3208 N N . GLN B 1 65 ? -9.648 -11.938 -0.505 1 98 65 GLN B N 1
ATOM 3209 C CA . GLN B 1 65 ? -8.516 -11.266 0.116 1 98 65 GLN B CA 1
ATOM 3210 C C . GLN B 1 65 ? -8.039 -12.016 1.35 1 98 65 GLN B C 1
ATOM 3212 O O . GLN B 1 65 ? -7.836 -11.422 2.41 1 98 65 GLN B O 1
ATOM 3217 N N . ASN B 1 66 ? -7.848 -13.312 1.146 1 98.69 66 ASN B N 1
ATOM 3218 C CA . ASN B 1 66 ? -7.426 -14.164 2.254 1 98.69 66 ASN B CA 1
ATOM 3219 C C . ASN B 1 66 ? -6.148 -14.93 1.921 1 98.69 66 ASN B C 1
ATOM 3221 O O . ASN B 1 66 ? -5.957 -15.359 0.782 1 98.69 66 ASN B O 1
ATOM 3225 N N . VAL B 1 67 ? -5.34 -15.133 2.932 1 98.88 67 VAL B N 1
ATOM 3226 C CA . VAL B 1 67 ? -4.297 -16.156 2.945 1 98.88 67 VAL B CA 1
ATOM 3227 C C . VAL B 1 67 ? -4.727 -17.312 3.832 1 98.88 67 VAL B C 1
ATOM 3229 O O . VAL B 1 67 ? -5.168 -17.109 4.965 1 98.88 67 VAL B O 1
ATOM 3232 N N . HIS B 1 68 ? -4.609 -18.5 3.281 1 98.81 68 HIS B N 1
ATOM 3233 C CA . HIS B 1 68 ? -5.008 -19.688 4.023 1 98.81 68 HIS B CA 1
ATOM 3234 C C . HIS B 1 68 ? -3.812 -20.578 4.309 1 98.81 68 HIS B C 1
ATOM 3236 O O . HIS B 1 68 ? -2.857 -20.625 3.527 1 98.81 68 HIS B O 1
ATOM 3242 N N . ARG B 1 69 ? -3.918 -21.25 5.402 1 98.69 69 ARG B N 1
ATOM 3243 C CA . ARG B 1 69 ? -2.975 -22.281 5.781 1 98.69 69 ARG B CA 1
ATOM 3244 C C . ARG B 1 69 ? -3.703 -23.578 6.133 1 98.69 69 ARG B C 1
ATOM 3246 O O . ARG B 1 69 ? -4.48 -23.625 7.09 1 98.69 69 ARG B O 1
ATOM 3253 N N . LEU B 1 70 ? -3.516 -24.562 5.363 1 98.44 70 LEU B N 1
ATOM 3254 C CA . LEU B 1 70 ? -4.012 -25.891 5.652 1 98.44 70 LEU B CA 1
ATOM 3255 C C . LEU B 1 70 ? -2.979 -26.703 6.426 1 98.44 70 LEU B C 1
ATOM 3257 O O . LEU B 1 70 ? -1.894 -26.984 5.914 1 98.44 70 LEU B O 1
ATOM 3261 N N . ASP B 1 71 ? -3.324 -27.031 7.605 1 97.69 71 ASP B N 1
ATOM 3262 C CA . ASP B 1 71 ? -2.488 -27.938 8.383 1 97.69 71 ASP B CA 1
ATOM 3263 C C . ASP B 1 71 ? -2.691 -29.391 7.934 1 97.69 71 ASP B C 1
ATOM 3265 O O . ASP B 1 71 ? -3.791 -29.938 8.055 1 97.69 71 ASP B O 1
ATOM 3269 N N . TYR B 1 72 ? -1.648 -29.938 7.484 1 96.56 72 TYR B N 1
ATOM 3270 C CA . TYR B 1 72 ? -1.76 -31.25 6.832 1 96.56 72 TYR B CA 1
ATOM 3271 C C . TYR B 1 72 ? -2.178 -32.312 7.828 1 96.56 72 TYR B C 1
ATOM 3273 O O . TYR B 1 72 ? -2.939 -33.219 7.484 1 96.56 72 TYR B O 1
ATOM 3281 N N . THR B 1 73 ? -1.748 -32.25 9.023 1 94.44 73 THR B N 1
ATOM 3282 C CA . THR B 1 73 ? -1.986 -33.281 10.031 1 94.44 73 THR B CA 1
ATOM 3283 C C . THR B 1 73 ? -3.416 -33.219 10.555 1 94.44 73 THR B C 1
ATOM 3285 O O . THR B 1 73 ? -4.141 -34.219 10.562 1 94.44 73 THR B O 1
ATOM 3288 N N . SER B 1 74 ? -3.857 -32.031 10.883 1 94.19 74 SER B N 1
ATOM 3289 C CA . SER B 1 74 ? -5.172 -31.875 11.508 1 94.19 74 SER B CA 1
ATOM 3290 C C . SER B 1 74 ? -6.258 -31.672 10.453 1 94.19 74 SER B C 1
ATOM 3292 O O . SER B 1 74 ? -7.441 -31.875 10.734 1 94.19 74 SER B O 1
ATOM 3294 N N . GLY B 1 75 ? -5.84 -31.219 9.32 1 94.56 75 GLY B N 1
ATOM 3295 C CA . GLY B 1 75 ? -6.816 -30.891 8.289 1 94.56 75 GLY B CA 1
ATOM 3296 C C . GLY B 1 75 ? -7.469 -29.531 8.5 1 94.56 75 GLY B C 1
ATOM 3297 O O . GLY B 1 75 ? -8.32 -29.109 7.711 1 94.56 75 GLY B O 1
ATOM 3298 N N . LYS B 1 76 ? -7.062 -28.844 9.453 1 96.56 76 LYS B N 1
ATOM 3299 C CA . LYS B 1 76 ? -7.66 -27.562 9.766 1 96.56 76 LYS B CA 1
ATOM 3300 C C . LYS B 1 76 ? -7.148 -26.469 8.82 1 96.56 76 LYS B C 1
ATOM 3302 O O . LYS B 1 76 ? -5.957 -26.438 8.492 1 96.56 76 LYS B O 1
ATOM 3307 N N . ILE B 1 77 ? -8.062 -25.594 8.43 1 98.25 77 ILE B N 1
ATOM 3308 C CA . ILE B 1 77 ? -7.723 -24.453 7.578 1 98.25 77 ILE B CA 1
ATOM 3309 C C . ILE B 1 77 ? -7.793 -23.156 8.391 1 98.25 77 ILE B C 1
ATOM 3311 O O . ILE B 1 77 ? -8.852 -22.812 8.922 1 98.25 77 ILE B O 1
ATOM 3315 N N . TYR B 1 78 ? -6.684 -22.5 8.484 1 98.12 78 TYR B N 1
ATOM 3316 C CA . TYR B 1 78 ? -6.605 -21.172 9.102 1 98.12 78 TYR B CA 1
ATOM 3317 C C . TYR B 1 78 ? -6.652 -20.078 8.055 1 98.12 78 TYR B C 1
ATOM 3319 O O . TYR B 1 78 ? -6.207 -20.281 6.918 1 98.12 78 TYR B O 1
ATOM 3327 N N . THR B 1 79 ? -7.223 -18.922 8.453 1 98.25 79 THR B N 1
ATOM 3328 C CA . THR B 1 79 ? -7.414 -17.828 7.492 1 98.25 79 THR B CA 1
ATOM 3329 C C . THR B 1 79 ? -6.895 -16.516 8.047 1 98.25 79 THR B C 1
ATOM 3331 O O . THR B 1 79 ? -7.113 -16.203 9.219 1 98.25 79 THR B O 1
ATOM 3334 N N . LYS B 1 80 ? -6.164 -15.82 7.277 1 98.31 80 LYS B N 1
ATOM 3335 C CA . LYS B 1 80 ? -5.754 -14.445 7.512 1 98.31 80 LYS B CA 1
ATOM 3336 C C . LYS B 1 80 ? -6.34 -13.508 6.453 1 98.31 80 LYS B C 1
ATOM 3338 O O . LYS B 1 80 ? -5.992 -13.602 5.273 1 98.31 80 LYS B O 1
ATOM 3343 N N . HIS B 1 81 ? -7.176 -12.602 6.859 1 98 81 HIS B N 1
ATOM 3344 C CA . HIS B 1 81 ? -7.793 -11.656 5.934 1 98 81 HIS B CA 1
ATOM 3345 C C . HIS B 1 81 ? -6.922 -10.422 5.75 1 98 81 HIS B C 1
ATOM 3347 O O . HIS B 1 81 ? -6.359 -9.898 6.719 1 98 81 HIS B O 1
ATOM 3353 N N . ILE B 1 82 ? -6.836 -9.922 4.594 1 97.81 82 ILE B N 1
ATOM 3354 C CA . ILE B 1 82 ? -6.168 -8.68 4.242 1 97.81 82 ILE B CA 1
ATOM 3355 C C . ILE B 1 82 ? -7.207 -7.648 3.795 1 97.81 82 ILE B C 1
ATOM 3357 O O . ILE B 1 82 ? -7.938 -7.871 2.826 1 97.81 82 ILE B O 1
ATOM 3361 N N . GLY B 1 83 ? -7.266 -6.52 4.359 1 96.06 83 GLY B N 1
ATOM 3362 C CA . GLY B 1 83 ? -8.266 -5.508 4.059 1 96.06 83 GLY B CA 1
ATOM 3363 C C . GLY B 1 83 ? -7.914 -4.652 2.859 1 96.06 83 GLY B C 1
ATOM 3364 O O . GLY B 1 83 ? -8.797 -4.207 2.123 1 96.06 83 GLY B O 1
ATOM 3365 N N . TYR B 1 84 ? -6.723 -4.461 2.555 1 97.81 84 TYR B N 1
ATOM 3366 C CA . TYR B 1 84 ? -6.203 -3.473 1.617 1 97.81 84 TYR B CA 1
ATOM 3367 C C . TYR B 1 84 ? -6.59 -3.822 0.185 1 97.81 84 TYR B C 1
ATOM 3369 O O . TYR B 1 84 ? -6.898 -2.936 -0.615 1 97.81 84 TYR B O 1
ATOM 3377 N N . GLY B 1 85 ? -6.523 -5.176 -0.109 1 97.06 85 GLY B N 1
ATOM 3378 C CA . GLY B 1 85 ? -6.84 -5.562 -1.475 1 97.06 85 GLY B CA 1
ATOM 3379 C C . GLY B 1 85 ? -6.602 -7.035 -1.747 1 97.06 85 GLY B C 1
ATOM 3380 O O . GLY B 1 85 ? -6.344 -7.809 -0.823 1 97.06 85 GLY B O 1
ATOM 3381 N N . GLN B 1 86 ? -6.68 -7.324 -3.039 1 96.69 86 GLN B N 1
ATOM 3382 C CA . GLN B 1 86 ? -6.562 -8.711 -3.471 1 96.69 86 GLN B CA 1
ATOM 3383 C C . GLN B 1 86 ? -5.184 -9.281 -3.145 1 96.69 86 GLN B C 1
ATOM 3385 O O . GLN B 1 86 ? -4.172 -8.594 -3.307 1 96.69 86 GLN B O 1
ATOM 3390 N N . VAL B 1 87 ? -5.16 -10.469 -2.729 1 98.44 87 VAL B N 1
ATOM 3391 C CA . VAL B 1 87 ? -3.939 -11.219 -2.459 1 98.44 87 VAL B CA 1
ATOM 3392 C C . VAL B 1 87 ? -3.795 -12.352 -3.473 1 98.44 87 VAL B C 1
ATOM 3394 O O . VAL B 1 87 ? -4.609 -13.273 -3.5 1 98.44 87 VAL B O 1
ATOM 3397 N N . ASN B 1 88 ? -2.725 -12.297 -4.207 1 98.56 88 ASN B N 1
ATOM 3398 C CA . ASN B 1 88 ? -2.643 -13.242 -5.316 1 98.56 88 ASN B CA 1
ATOM 3399 C C . ASN B 1 88 ? -1.499 -14.234 -5.125 1 98.56 88 ASN B C 1
ATOM 3401 O O . ASN B 1 88 ? -1.452 -15.266 -5.793 1 98.56 88 ASN B O 1
ATOM 3405 N N . VAL B 1 89 ? -0.558 -13.875 -4.285 1 98.81 89 VAL B N 1
ATOM 3406 C CA . VAL B 1 89 ? 0.643 -14.695 -4.148 1 98.81 89 VAL B CA 1
ATOM 3407 C C . VAL B 1 89 ? 0.975 -14.875 -2.668 1 98.81 89 VAL B C 1
ATOM 3409 O O . VAL B 1 89 ? 0.867 -13.938 -1.879 1 98.81 89 VAL B O 1
ATOM 3412 N N . VAL B 1 90 ? 1.354 -16.016 -2.283 1 98.94 90 VAL B N 1
ATOM 3413 C CA . VAL B 1 90 ? 2.004 -16.297 -1.01 1 98.94 90 VAL B CA 1
ATOM 3414 C C . VAL B 1 90 ? 3.234 -17.172 -1.243 1 98.94 90 VAL B C 1
ATOM 3416 O O . VAL B 1 90 ? 3.209 -18.078 -2.07 1 98.94 90 VAL B O 1
ATOM 3419 N N . SER B 1 91 ? 4.285 -16.906 -0.551 1 98.88 91 SER B N 1
ATOM 3420 C CA . SER B 1 91 ? 5.543 -17.641 -0.688 1 98.88 91 SER B CA 1
ATOM 3421 C C . SER B 1 91 ? 6.281 -17.719 0.643 1 98.88 91 SER B C 1
ATOM 3423 O O . SER B 1 91 ? 5.973 -16.984 1.577 1 98.88 91 SER B O 1
ATOM 3425 N N . LEU B 1 92 ? 7.211 -18.609 0.699 1 98.88 92 LEU B N 1
ATOM 3426 C CA . LEU B 1 92 ? 7.984 -18.844 1.915 1 98.88 92 LEU B CA 1
ATOM 3427 C C . LEU B 1 92 ? 9.234 -17.969 1.938 1 98.88 92 LEU B C 1
ATOM 3429 O O . LEU B 1 92 ? 9.773 -17.625 0.885 1 98.88 92 LEU B O 1
ATOM 3433 N N . VAL B 1 93 ? 9.641 -17.641 3.133 1 98.88 93 VAL B N 1
ATOM 3434 C CA . VAL B 1 93 ? 10.844 -16.844 3.35 1 98.88 93 VAL B CA 1
ATOM 3435 C C . VAL B 1 93 ? 11.875 -17.656 4.129 1 98.88 93 VAL B C 1
ATOM 3437 O O . VAL B 1 93 ? 11.547 -18.25 5.156 1 98.88 93 VAL B O 1
ATOM 3440 N N . SER B 1 94 ? 13.094 -17.641 3.611 1 98.38 94 SER B N 1
ATOM 3441 C CA . SER B 1 94 ? 14.164 -18.422 4.23 1 98.38 94 SER B CA 1
ATOM 3442 C C . SER B 1 94 ? 14.453 -17.938 5.645 1 98.38 94 SER B C 1
ATOM 3444 O O . SER B 1 94 ? 14.641 -16.734 5.867 1 98.38 94 SER B O 1
ATOM 3446 N N . GLY B 1 95 ? 14.445 -18.859 6.555 1 97.25 95 GLY B N 1
ATOM 3447 C CA . GLY B 1 95 ? 14.859 -18.562 7.914 1 97.25 95 GLY B CA 1
ATOM 3448 C C . GLY B 1 95 ? 13.836 -17.734 8.68 1 97.25 95 GLY B C 1
ATOM 3449 O O . GLY B 1 95 ? 14.164 -17.125 9.695 1 97.25 95 GLY B O 1
ATOM 3450 N N . SER B 1 96 ? 12.672 -17.641 8.219 1 98.25 96 SER B N 1
ATOM 3451 C CA . SER B 1 96 ? 11.664 -16.812 8.875 1 98.25 96 SER B CA 1
ATOM 3452 C C . SER B 1 96 ? 10.305 -17.5 8.867 1 98.25 96 SER B C 1
ATOM 3454 O O . SER B 1 96 ? 10.008 -18.297 7.969 1 98.25 96 SER B O 1
ATOM 3456 N N . ARG B 1 97 ? 9.484 -17.156 9.828 1 96.12 97 ARG B N 1
ATOM 3457 C CA . ARG B 1 97 ? 8.102 -17.609 9.844 1 96.12 97 ARG B CA 1
ATOM 3458 C C . ARG B 1 97 ? 7.191 -16.641 9.102 1 96.12 97 ARG B C 1
ATOM 3460 O O . ARG B 1 97 ? 6.016 -16.938 8.875 1 96.12 97 ARG B O 1
ATOM 3467 N N . ARG B 1 98 ? 7.746 -15.484 8.828 1 98.44 98 ARG B N 1
ATOM 3468 C CA . ARG B 1 98 ? 6.977 -14.57 7.996 1 98.44 98 ARG B CA 1
ATOM 3469 C C . ARG B 1 98 ? 6.855 -15.094 6.57 1 98.44 98 ARG B C 1
ATOM 3471 O O . ARG B 1 98 ? 7.727 -15.828 6.098 1 98.44 98 ARG B O 1
ATOM 3478 N N . LEU B 1 99 ? 5.812 -14.719 5.957 1 98.88 99 LEU B N 1
ATOM 3479 C CA . LEU B 1 99 ? 5.559 -15.078 4.562 1 98.88 99 LEU B CA 1
ATOM 3480 C C . LEU B 1 99 ? 5.77 -13.883 3.645 1 98.88 99 LEU B C 1
ATOM 3482 O O . LEU B 1 99 ? 5.758 -12.734 4.098 1 98.88 99 LEU B O 1
ATOM 3486 N N . LEU B 1 100 ? 6.102 -14.133 2.436 1 98.94 100 LEU B N 1
ATOM 3487 C CA . LEU B 1 100 ? 6.02 -13.125 1.386 1 98.94 100 LEU B CA 1
ATOM 3488 C C . LEU B 1 100 ? 4.664 -13.188 0.686 1 98.94 100 LEU B C 1
ATOM 3490 O O . LEU B 1 100 ? 4.23 -14.25 0.248 1 98.94 100 LEU B O 1
ATOM 3494 N N . VAL B 1 101 ? 3.959 -12.055 0.599 1 98.94 101 VAL B N 1
ATOM 3495 C CA . VAL B 1 101 ? 2.656 -12.039 -0.059 1 98.94 101 VAL B CA 1
ATOM 3496 C C . VAL B 1 101 ? 2.584 -10.867 -1.033 1 98.94 101 VAL B C 1
ATOM 3498 O O . VAL B 1 101 ? 3.291 -9.875 -0.869 1 98.94 101 VAL B O 1
ATOM 3501 N N . ALA B 1 102 ? 1.822 -11.055 -2.027 1 98.88 102 ALA B N 1
ATOM 3502 C CA . ALA B 1 102 ? 1.512 -9.969 -2.951 1 98.88 102 ALA B CA 1
ATOM 3503 C C . ALA B 1 102 ? 0.105 -9.43 -2.711 1 98.88 102 ALA B C 1
ATOM 3505 O O . ALA B 1 102 ? -0.87 -10.188 -2.746 1 98.88 102 ALA B O 1
ATOM 3506 N N . VAL B 1 103 ? -0.023 -8.219 -2.414 1 98.62 103 VAL B N 1
ATOM 3507 C CA . VAL B 1 103 ? -1.287 -7.496 -2.295 1 98.62 103 VAL B CA 1
ATOM 3508 C C . VAL B 1 103 ? -1.346 -6.379 -3.332 1 98.62 103 VAL B C 1
ATOM 3510 O O . VAL B 1 103 ? -0.491 -5.488 -3.346 1 98.62 103 VAL B O 1
ATOM 3513 N N . ARG B 1 104 ? -2.377 -6.504 -4.203 1 98.19 104 ARG B N 1
ATOM 3514 C CA . ARG B 1 104 ? -2.404 -5.613 -5.359 1 98.19 104 ARG B CA 1
ATOM 3515 C C . ARG B 1 104 ? -1.102 -5.695 -6.145 1 98.19 104 ARG B C 1
ATOM 3517 O O . ARG B 1 104 ? -0.697 -6.777 -6.578 1 98.19 104 ARG B O 1
ATOM 3524 N N . SER B 1 105 ? -0.404 -4.625 -6.371 1 98.06 105 SER B N 1
ATOM 3525 C CA . SER B 1 105 ? 0.838 -4.652 -7.137 1 98.06 105 SER B CA 1
ATOM 3526 C C . SER B 1 105 ? 2.047 -4.426 -6.234 1 98.06 105 SER B C 1
ATOM 3528 O O . SER B 1 105 ? 2.994 -3.736 -6.621 1 98.06 105 SER B O 1
ATOM 3530 N N . ALA B 1 106 ? 1.992 -5.035 -5.066 1 98.62 106 ALA B N 1
ATOM 3531 C CA . ALA B 1 106 ? 3.076 -4.844 -4.105 1 98.62 106 ALA B CA 1
ATOM 3532 C C . ALA B 1 106 ? 3.396 -6.145 -3.377 1 98.62 106 ALA B C 1
ATOM 3534 O O . ALA B 1 106 ? 2.533 -7.012 -3.23 1 98.62 106 ALA B O 1
ATOM 3535 N N . LEU B 1 107 ? 4.664 -6.227 -2.941 1 98.81 107 LEU B N 1
ATOM 3536 C CA . LEU B 1 107 ? 5.113 -7.352 -2.129 1 98.81 107 LEU B CA 1
ATOM 3537 C C . LEU B 1 107 ? 5.281 -6.934 -0.671 1 98.81 107 LEU B C 1
ATOM 3539 O O . LEU B 1 107 ? 5.801 -5.852 -0.386 1 98.81 107 LEU B O 1
ATOM 3543 N N . TYR B 1 108 ? 4.828 -7.805 0.187 1 98.81 108 TYR B N 1
ATOM 3544 C CA . TYR B 1 108 ? 4.902 -7.582 1.626 1 98.81 108 TYR B CA 1
ATOM 3545 C C . TYR B 1 108 ? 5.461 -8.805 2.34 1 98.81 108 TYR B C 1
ATOM 3547 O O . TYR B 1 108 ? 5.234 -9.938 1.914 1 98.81 108 TYR B O 1
ATOM 3555 N N . LEU B 1 109 ? 6.152 -8.516 3.438 1 98.81 109 LEU B N 1
ATOM 3556 C CA . LEU B 1 109 ? 6.223 -9.555 4.457 1 98.81 109 LEU B CA 1
ATOM 3557 C C . LEU B 1 109 ? 4.941 -9.602 5.281 1 98.81 109 LEU B C 1
ATOM 3559 O O . LEU B 1 109 ? 4.379 -8.555 5.617 1 98.81 109 LEU B O 1
ATOM 3563 N N . LEU B 1 110 ? 4.5 -10.758 5.598 1 98.81 110 LEU B N 1
ATOM 3564 C CA . LEU B 1 110 ? 3.287 -10.961 6.383 1 98.81 110 LEU B CA 1
ATOM 3565 C C . LEU B 1 110 ? 3.596 -11.734 7.664 1 98.81 110 LEU B C 1
ATOM 3567 O O . LEU B 1 110 ? 4.133 -12.844 7.609 1 98.81 110 LEU B O 1
ATOM 3571 N N . ASP B 1 111 ? 3.273 -11.156 8.742 1 98.19 111 ASP B N 1
ATOM 3572 C CA . ASP B 1 111 ? 3.342 -11.836 10.039 1 98.19 111 ASP B CA 1
ATOM 3573 C C . ASP B 1 111 ? 1.996 -12.453 10.406 1 98.19 111 ASP B C 1
ATOM 3575 O O . ASP B 1 111 ? 1.052 -11.742 10.75 1 98.19 111 ASP B O 1
ATOM 3579 N N . TRP B 1 112 ? 1.96 -13.695 10.422 1 97 112 TRP B N 1
ATOM 3580 C CA . TRP B 1 112 ? 0.712 -14.43 10.617 1 97 112 TRP B CA 1
ATOM 3581 C C . TRP B 1 112 ? 0.088 -14.094 11.969 1 97 112 TRP B C 1
ATOM 3583 O O . TRP B 1 112 ? -1.138 -14.094 12.109 1 97 112 TRP B O 1
ATOM 3593 N N . ASP B 1 113 ? 0.854 -13.734 12.914 1 95.81 113 ASP B N 1
ATOM 3594 C CA . ASP B 1 113 ? 0.383 -13.602 14.297 1 95.81 113 ASP B CA 1
ATOM 3595 C C . ASP B 1 113 ? -0.071 -12.172 14.586 1 95.81 113 ASP B C 1
ATOM 3597 O O . ASP B 1 113 ? -0.621 -11.898 15.648 1 95.81 113 ASP B O 1
ATOM 3601 N N . VAL B 1 114 ? 0.183 -11.281 13.68 1 96.5 114 VAL B N 1
ATOM 3602 C CA . VAL B 1 114 ? -0.215 -9.891 13.859 1 96.5 114 VAL B CA 1
ATOM 3603 C C . VAL B 1 114 ? -1.587 -9.656 13.234 1 96.5 114 VAL B C 1
ATOM 3605 O O . VAL B 1 114 ? -1.858 -10.133 12.125 1 96.5 114 VAL B O 1
ATOM 3608 N N . GLU B 1 115 ? -2.42 -8.938 13.875 1 93.75 115 GLU B N 1
ATOM 3609 C CA . GLU B 1 115 ? -3.812 -8.781 13.461 1 93.75 115 GLU B CA 1
ATOM 3610 C C . GLU B 1 115 ? -3.934 -7.805 12.297 1 93.75 115 GLU B C 1
ATOM 3612 O O . GLU B 1 115 ? -3.26 -6.773 12.266 1 93.75 115 GLU B O 1
ATOM 3617 N N . GLY B 1 116 ? -4.793 -8.172 11.383 1 93.62 116 GLY B N 1
ATOM 3618 C CA . GLY B 1 116 ? -5.172 -7.262 10.312 1 93.62 116 GLY B CA 1
ATOM 3619 C C . GLY B 1 116 ? -4.008 -6.852 9.438 1 93.62 116 GLY B C 1
ATOM 3620 O O . GLY B 1 116 ? -3.039 -7.602 9.289 1 93.62 116 GLY B O 1
ATOM 3621 N N . ASP B 1 117 ? -4.18 -5.699 8.852 1 97.19 117 ASP B N 1
ATOM 3622 C CA . ASP B 1 117 ? -3.186 -5.25 7.879 1 97.19 117 ASP B CA 1
ATOM 3623 C C . ASP B 1 117 ? -1.94 -4.707 8.578 1 97.19 117 ASP B C 1
ATOM 3625 O O . ASP B 1 117 ? -0.928 -4.434 7.926 1 97.19 117 ASP B O 1
ATOM 3629 N N . ASN B 1 118 ? -1.957 -4.602 9.945 1 95.38 118 ASN B N 1
ATOM 3630 C CA . ASN B 1 118 ? -0.731 -4.328 10.688 1 95.38 118 ASN B CA 1
ATOM 3631 C C . ASN B 1 118 ? 0.312 -5.418 10.469 1 95.38 118 ASN B C 1
ATOM 3633 O O . ASN B 1 118 ? 1.498 -5.211 10.727 1 95.38 118 ASN B O 1
ATOM 3637 N N . ALA B 1 119 ? -0.145 -6.523 9.977 1 97.62 119 ALA B N 1
ATOM 3638 C CA . ALA B 1 119 ? 0.719 -7.672 9.719 1 97.62 119 ALA B CA 1
ATOM 3639 C C . ALA B 1 119 ? 1.557 -7.461 8.461 1 97.62 119 ALA B C 1
ATOM 3641 O O . ALA B 1 119 ? 2.51 -8.203 8.211 1 97.62 119 ALA B O 1
ATOM 3642 N N . LEU B 1 120 ? 1.188 -6.508 7.645 1 98.44 120 LEU B N 1
ATOM 3643 C CA . LEU B 1 120 ? 1.841 -6.293 6.359 1 98.44 120 LEU B CA 1
ATOM 3644 C C . LEU B 1 120 ? 3.02 -5.336 6.496 1 98.44 120 LEU B C 1
ATOM 3646 O O . LEU B 1 120 ? 2.865 -4.227 7.012 1 98.44 120 LEU B O 1
ATOM 3650 N N . ARG B 1 121 ? 4.148 -5.73 6.074 1 98.38 121 ARG B N 1
ATOM 3651 C CA . ARG B 1 121 ? 5.332 -4.883 6 1 98.38 121 ARG B CA 1
ATOM 3652 C C . ARG B 1 121 ? 5.824 -4.75 4.559 1 98.38 121 ARG B C 1
ATOM 3654 O O . ARG B 1 121 ? 6.293 -5.723 3.967 1 98.38 121 ARG B O 1
ATOM 3661 N N . LEU B 1 122 ? 5.758 -3.578 3.967 1 98.5 122 LEU B N 1
ATOM 3662 C CA . LEU B 1 122 ? 5.992 -3.338 2.549 1 98.5 122 LEU B CA 1
ATOM 3663 C C . LEU B 1 122 ? 7.457 -3.574 2.193 1 98.5 122 LEU B C 1
ATOM 3665 O O . LEU B 1 122 ? 8.352 -3.064 2.867 1 98.5 122 LEU B O 1
ATOM 3669 N N . ILE B 1 123 ? 7.676 -4.305 1.191 1 98.44 123 ILE B N 1
ATOM 3670 C CA . ILE B 1 123 ? 9.008 -4.5 0.633 1 98.44 123 ILE B CA 1
ATOM 3671 C C . ILE B 1 123 ? 9.195 -3.596 -0.584 1 98.44 123 ILE B C 1
ATOM 3673 O O . ILE B 1 123 ? 10.109 -2.768 -0.617 1 98.44 123 ILE B O 1
ATOM 3677 N N . THR B 1 124 ? 8.242 -3.729 -1.552 1 97.94 124 THR B N 1
ATOM 3678 C CA . THR B 1 124 ? 8.359 -2.951 -2.781 1 97.94 124 THR B CA 1
ATOM 3679 C C . THR B 1 124 ? 7.031 -2.898 -3.523 1 97.94 124 THR B C 1
ATOM 3681 O O . THR B 1 124 ? 6.129 -3.689 -3.242 1 97.94 124 THR B O 1
ATOM 3684 N N . THR B 1 125 ? 6.883 -1.976 -4.414 1 98 125 THR B N 1
ATOM 3685 C CA . THR B 1 125 ? 5.758 -1.878 -5.336 1 98 125 THR B CA 1
ATOM 3686 C C . THR B 1 125 ? 6.219 -2.082 -6.777 1 98 125 THR B C 1
ATOM 3688 O O . THR B 1 125 ? 7.383 -1.84 -7.102 1 98 125 THR B O 1
ATOM 3691 N N . LEU B 1 126 ? 5.305 -2.551 -7.566 1 97.88 126 LEU B N 1
ATOM 3692 C CA . LEU B 1 126 ? 5.555 -2.766 -8.984 1 97.88 126 LEU B CA 1
ATOM 3693 C C . LEU B 1 126 ? 4.562 -1.981 -9.836 1 97.88 126 LEU B C 1
ATOM 3695 O O . LEU B 1 126 ? 3.479 -1.629 -9.367 1 97.88 126 LEU B O 1
ATOM 3699 N N . ASP B 1 127 ? 4.969 -1.722 -11.117 1 96.69 127 ASP B N 1
ATOM 3700 C CA . ASP B 1 127 ? 4.117 -1.09 -12.117 1 96.69 127 ASP B CA 1
ATOM 3701 C C . ASP B 1 127 ? 3.572 0.245 -11.617 1 96.69 127 ASP B C 1
ATOM 3703 O O . ASP B 1 127 ? 2.375 0.516 -11.727 1 96.69 127 ASP B O 1
ATOM 3707 N N . GLU B 1 128 ? 4.414 1.014 -10.969 1 92.62 128 GLU B N 1
ATOM 3708 C CA . GLU B 1 128 ? 3.982 2.34 -10.539 1 92.62 128 GLU B CA 1
ATOM 3709 C C . GLU B 1 128 ? 3.471 3.164 -11.719 1 92.62 128 GLU B C 1
ATOM 3711 O O . GLU B 1 128 ? 4.105 3.211 -12.773 1 92.62 128 GLU B O 1
ATOM 3716 N N . GLY B 1 129 ? 2.332 3.771 -11.523 1 94.31 129 GLY B N 1
ATOM 3717 C CA . GLY B 1 129 ? 1.677 4.504 -12.602 1 94.31 129 GLY B CA 1
ATOM 3718 C C . GLY B 1 129 ? 0.538 3.73 -13.234 1 94.31 129 GLY B C 1
ATOM 3719 O O . GLY B 1 129 ? -0.234 4.289 -14.023 1 94.31 129 GLY B O 1
ATOM 3720 N N . LEU B 1 130 ? 0.459 2.467 -12.906 1 95.19 130 LEU B N 1
ATOM 3721 C CA . LEU B 1 130 ? -0.624 1.599 -13.352 1 95.19 130 LEU B CA 1
ATOM 3722 C C . LEU B 1 130 ? -1.371 1 -12.172 1 95.19 130 LEU B C 1
ATOM 3724 O O . LEU B 1 130 ? -1.218 -0.186 -11.867 1 95.19 130 LEU B O 1
ATOM 3728 N N . PRO B 1 131 ? -2.27 1.726 -11.57 1 94.81 131 PRO B N 1
ATOM 3729 C CA . PRO B 1 131 ? -2.834 1.344 -10.273 1 94.81 131 PRO B CA 1
ATOM 3730 C C . PRO B 1 131 ? -3.801 0.167 -10.375 1 94.81 131 PRO B C 1
ATOM 3732 O O . PRO B 1 131 ? -4.18 -0.417 -9.352 1 94.81 131 PRO B O 1
ATOM 3735 N N . ASP B 1 132 ? -4.199 -0.167 -11.57 1 95.75 132 ASP B N 1
ATOM 3736 C CA . ASP B 1 132 ? -5.141 -1.273 -11.719 1 95.75 132 ASP B CA 1
ATOM 3737 C C . ASP B 1 132 ? -4.402 -2.594 -11.938 1 95.75 132 ASP B C 1
ATOM 3739 O O . ASP B 1 132 ? -5.02 -3.662 -11.922 1 95.75 132 ASP B O 1
ATOM 3743 N N . ASN B 1 133 ? -3.123 -2.539 -12.18 1 97.81 133 ASN B N 1
ATOM 3744 C CA . ASN B 1 133 ? -2.348 -3.773 -12.266 1 97.81 133 ASN B CA 1
ATOM 3745 C C . ASN B 1 133 ? -2.258 -4.465 -10.906 1 97.81 133 ASN B C 1
ATOM 3747 O O . ASN B 1 133 ? -2.309 -3.811 -9.867 1 97.81 133 ASN B O 1
ATOM 3751 N N . VAL B 1 134 ? -2.146 -5.738 -10.938 1 98.25 134 VAL B N 1
ATOM 3752 C CA . VAL B 1 134 ? -1.896 -6.527 -9.742 1 98.25 134 VAL B CA 1
ATOM 3753 C C . VAL B 1 134 ? -0.782 -7.539 -10.008 1 98.25 134 VAL B C 1
ATOM 3755 O O . VAL B 1 134 ? -0.52 -7.891 -11.164 1 98.25 134 VAL B O 1
ATOM 3758 N N . ILE B 1 135 ? -0.102 -7.93 -8.992 1 98.69 135 ILE B N 1
ATOM 3759 C CA . ILE B 1 135 ? 0.784 -9.086 -9.102 1 98.69 135 ILE B CA 1
ATOM 3760 C C . ILE B 1 135 ? -0.044 -10.359 -9.234 1 98.69 135 ILE B C 1
ATOM 3762 O O . ILE B 1 135 ? -0.966 -10.594 -8.445 1 98.69 135 ILE B O 1
ATOM 3766 N N . ASN B 1 136 ? 0.302 -11.125 -10.172 1 98.69 136 ASN B N 1
ATOM 3767 C CA . ASN B 1 136 ? -0.522 -12.297 -10.453 1 98.69 136 ASN B CA 1
ATOM 3768 C C . ASN B 1 136 ? 0.173 -13.586 -10.023 1 98.69 136 ASN B C 1
ATOM 3770 O O . ASN B 1 136 ? -0.487 -14.555 -9.648 1 98.69 136 ASN B O 1
ATOM 3774 N N . GLU B 1 137 ? 1.442 -13.602 -10.117 1 98.56 137 GLU B N 1
ATOM 3775 C CA . GLU B 1 137 ? 2.211 -14.812 -9.844 1 98.56 137 GLU B CA 1
ATOM 3776 C C . GLU B 1 137 ? 3.623 -14.477 -9.375 1 98.56 137 GLU B C 1
ATOM 3778 O O . GLU B 1 137 ? 4.148 -13.406 -9.688 1 98.56 137 GLU B O 1
ATOM 3783 N N . GLY B 1 138 ? 4.191 -15.398 -8.656 1 98.81 138 GLY B N 1
ATOM 3784 C CA . GLY B 1 138 ? 5.586 -15.25 -8.273 1 98.81 138 GLY B CA 1
ATOM 3785 C C . GLY B 1 138 ? 6.164 -16.5 -7.633 1 98.81 138 GLY B C 1
ATOM 3786 O O . GLY B 1 138 ? 5.426 -17.328 -7.094 1 98.81 138 GLY B O 1
ATOM 3787 N N . LYS B 1 139 ? 7.414 -16.609 -7.695 1 98.88 139 LYS B N 1
ATOM 3788 C CA . LYS B 1 139 ? 8.125 -17.766 -7.16 1 98.88 139 LYS B CA 1
ATOM 3789 C C . LYS B 1 139 ? 9.602 -17.438 -6.938 1 98.88 139 LYS B C 1
ATOM 3791 O O . LYS B 1 139 ? 10.234 -16.781 -7.766 1 98.88 139 LYS B O 1
ATOM 3796 N N . PRO B 1 140 ? 10.188 -17.953 -5.879 1 98.88 140 PRO B N 1
ATOM 3797 C CA . PRO B 1 140 ? 11.625 -17.75 -5.684 1 98.88 140 PRO B CA 1
ATOM 3798 C C . PRO B 1 140 ? 12.469 -18.719 -6.5 1 98.88 140 PRO B C 1
ATOM 3800 O O . PRO B 1 140 ? 12.086 -19.891 -6.672 1 98.88 140 PRO B O 1
ATOM 3803 N N . ASP B 1 141 ? 13.625 -18.25 -6.949 1 98.88 141 ASP B N 1
ATOM 3804 C CA . ASP B 1 141 ? 14.594 -19.172 -7.547 1 98.88 141 ASP B CA 1
ATOM 3805 C C . ASP B 1 141 ? 15.523 -19.766 -6.488 1 98.88 141 ASP B C 1
ATOM 3807 O O . ASP B 1 141 ? 15.367 -19.484 -5.297 1 98.88 141 ASP B O 1
ATOM 3811 N N . ALA B 1 142 ? 16.438 -20.531 -6.945 1 98.69 142 ALA B N 1
ATOM 3812 C CA . ALA B 1 142 ? 17.266 -21.297 -6.02 1 98.69 142 ALA B CA 1
ATOM 3813 C C . ALA B 1 142 ? 18.266 -20.406 -5.293 1 98.69 142 ALA B C 1
ATOM 3815 O O . ALA B 1 142 ? 18.844 -20.797 -4.277 1 98.69 142 ALA B O 1
ATOM 3816 N N . GLU B 1 143 ? 18.484 -19.203 -5.812 1 98.44 143 GLU B N 1
ATOM 3817 C CA . GLU B 1 143 ? 19.422 -18.266 -5.172 1 98.44 143 GLU B CA 1
ATOM 3818 C C . GLU B 1 143 ? 18.688 -17.328 -4.227 1 98.44 143 GLU B C 1
ATOM 3820 O O . GLU B 1 143 ? 19.297 -16.438 -3.621 1 98.44 143 GLU B O 1
ATOM 3825 N N . GLY B 1 144 ? 17.406 -17.469 -4.172 1 98.69 144 GLY B N 1
ATOM 3826 C CA . GLY B 1 144 ? 16.641 -16.703 -3.201 1 98.69 144 GLY B CA 1
ATOM 3827 C C . GLY B 1 144 ? 16.016 -15.438 -3.789 1 98.69 144 GLY B C 1
ATOM 3828 O O . GLY B 1 144 ? 15.414 -14.648 -3.068 1 98.69 144 GLY B O 1
ATOM 3829 N N . ARG B 1 145 ? 16.188 -15.195 -5.074 1 98.81 145 ARG B N 1
ATOM 3830 C CA . ARG B 1 145 ? 15.469 -14.117 -5.738 1 98.81 145 ARG B CA 1
ATOM 3831 C C . ARG B 1 145 ? 13.984 -14.43 -5.859 1 98.81 145 ARG B C 1
ATOM 3833 O O . ARG B 1 145 ? 13.602 -15.594 -5.988 1 98.81 145 ARG B O 1
ATOM 3840 N N . PHE B 1 146 ? 13.25 -13.406 -5.805 1 98.94 146 PHE B N 1
ATOM 3841 C CA . PHE B 1 146 ? 11.828 -13.602 -6.062 1 98.94 146 PHE B CA 1
ATOM 3842 C C . PHE B 1 146 ? 11.453 -13.07 -7.438 1 98.94 146 PHE B C 1
ATOM 3844 O O . PHE B 1 146 ? 11.586 -11.875 -7.711 1 98.94 146 PHE B O 1
ATOM 3851 N N . TRP B 1 147 ? 11.055 -13.945 -8.273 1 98.94 147 TRP B N 1
ATOM 3852 C CA . TRP B 1 147 ? 10.508 -13.594 -9.578 1 98.94 147 TRP B CA 1
ATOM 3853 C C . TRP B 1 147 ? 9 -13.359 -9.492 1 98.94 147 TRP B C 1
ATOM 3855 O O . TRP B 1 147 ? 8.273 -14.156 -8.883 1 98.94 147 TRP B O 1
ATOM 3865 N N . VAL B 1 148 ? 8.562 -12.281 -10.07 1 98.88 148 VAL B N 1
ATOM 3866 C CA . VAL B 1 148 ? 7.184 -11.867 -9.844 1 98.88 148 VAL B CA 1
ATOM 3867 C C . VAL B 1 148 ? 6.633 -11.195 -11.102 1 98.88 148 VAL B C 1
ATOM 3869 O O . VAL B 1 148 ? 7.289 -10.336 -11.688 1 98.88 148 VAL B O 1
ATOM 3872 N N . GLY B 1 149 ? 5.461 -11.648 -11.516 1 98.88 149 GLY B N 1
ATOM 3873 C CA . GLY B 1 149 ? 4.828 -11.117 -12.711 1 98.88 149 GLY B CA 1
ATOM 3874 C C . GLY B 1 149 ? 3.469 -10.5 -12.445 1 98.88 149 GLY B C 1
ATOM 3875 O O . GLY B 1 149 ? 2.715 -10.984 -11.602 1 98.88 149 GLY B O 1
ATOM 3876 N N . THR B 1 150 ? 3.148 -9.453 -13.242 1 98.75 150 THR B N 1
ATOM 3877 C CA . THR B 1 150 ? 1.907 -8.711 -13.039 1 98.75 150 THR B CA 1
ATOM 3878 C C . THR B 1 150 ? 0.893 -9.047 -14.125 1 98.75 150 THR B C 1
ATOM 3880 O O . THR B 1 150 ? 1.169 -9.867 -15.008 1 98.75 150 THR B O 1
ATOM 3883 N N . LYS B 1 151 ? -0.294 -8.57 -13.984 1 98.12 151 LYS B N 1
ATOM 3884 C CA . LYS B 1 151 ? -1.345 -8.578 -15 1 98.12 151 LYS B CA 1
ATOM 3885 C C . LYS B 1 151 ? -2.076 -7.238 -15.039 1 98.12 151 LYS B C 1
ATOM 3887 O O . LYS B 1 151 ? -2.172 -6.547 -14.023 1 98.12 151 LYS B O 1
ATOM 3892 N N . GLY B 1 152 ? -2.559 -6.938 -16.188 1 95.19 152 GLY B N 1
ATOM 3893 C CA . GLY B 1 152 ? -3.256 -5.676 -16.391 1 95.19 152 GLY B CA 1
ATOM 3894 C C . GLY B 1 152 ? -4.676 -5.691 -15.852 1 95.19 152 GLY B C 1
ATOM 3895 O O . GLY B 1 152 ? -5.117 -6.688 -15.273 1 95.19 152 GLY B O 1
ATOM 3896 N N . TYR B 1 153 ? -5.301 -4.609 -16.094 1 93.81 153 TYR B N 1
ATOM 3897 C CA . TYR B 1 153 ? -6.664 -4.406 -15.617 1 93.81 153 TYR B CA 1
ATOM 3898 C C . TYR B 1 153 ? -7.598 -5.477 -16.172 1 93.81 153 TYR B C 1
ATOM 3900 O O . TYR B 1 153 ? -7.555 -5.781 -17.375 1 93.81 153 TYR B O 1
ATOM 3908 N N . GLN B 1 154 ? -8.367 -5.988 -15.219 1 91.25 154 GLN B N 1
ATOM 3909 C CA . GLN B 1 154 ? -9.289 -7.059 -15.586 1 91.25 154 GLN B CA 1
ATOM 3910 C C . GLN B 1 154 ? -10.734 -6.617 -15.422 1 91.25 154 GLN B C 1
ATOM 3912 O O . GLN B 1 154 ? -11.109 -6.062 -14.391 1 91.25 154 GLN B O 1
ATOM 3917 N N . ILE B 1 155 ? -11.523 -6.828 -16.422 1 86.44 155 ILE B N 1
ATOM 3918 C CA . ILE B 1 155 ? -12.977 -6.668 -16.375 1 86.44 155 ILE B CA 1
ATOM 3919 C C . ILE B 1 155 ? -13.648 -8.008 -16.656 1 86.44 155 ILE B C 1
ATOM 3921 O O . ILE B 1 155 ? -13.594 -8.523 -17.766 1 86.44 155 ILE B O 1
ATOM 3925 N N . PHE B 1 156 ? -14.18 -8.586 -15.688 1 81.19 156 PHE B N 1
ATOM 3926 C CA . PHE B 1 156 ? -14.734 -9.938 -15.758 1 81.19 156 PHE B CA 1
ATOM 3927 C C . PHE B 1 156 ? -13.648 -10.945 -16.125 1 81.19 156 PHE B C 1
ATOM 3929 O O . PHE B 1 156 ? -12.68 -11.117 -15.383 1 81.19 156 PHE B O 1
ATOM 3936 N N . GLU B 1 157 ? -13.789 -11.453 -17.312 1 81.12 157 GLU B N 1
ATOM 3937 C CA . GLU B 1 157 ? -12.812 -12.469 -17.688 1 81.12 157 GLU B CA 1
ATOM 3938 C C . GLU B 1 157 ? -11.773 -11.906 -18.656 1 81.12 157 GLU B C 1
ATOM 3940 O O . GLU B 1 157 ? -10.828 -12.602 -19.031 1 81.12 157 GLU B O 1
ATOM 3945 N N . ASP B 1 158 ? -11.883 -10.617 -18.891 1 88.31 158 ASP B N 1
ATOM 3946 C CA . ASP B 1 158 ? -10.992 -10.016 -19.875 1 88.31 158 ASP B CA 1
ATOM 3947 C C . ASP B 1 158 ? -9.906 -9.18 -19.188 1 88.31 158 ASP B C 1
ATOM 3949 O O . ASP B 1 158 ? -10.195 -8.359 -18.328 1 88.31 158 ASP B O 1
ATOM 3953 N N . VAL B 1 159 ? -8.719 -9.484 -19.609 1 93.88 159 VAL B N 1
ATOM 3954 C CA . VAL B 1 159 ? -7.566 -8.727 -19.125 1 93.88 159 VAL B CA 1
ATOM 3955 C C . VAL B 1 159 ? -6.973 -7.898 -20.266 1 93.88 159 VAL B C 1
ATOM 3957 O O . VAL B 1 159 ? -6.809 -8.398 -21.391 1 93.88 159 VAL B O 1
ATOM 3960 N N . LEU B 1 160 ? -6.672 -6.609 -19.984 1 93.81 160 LEU B N 1
ATOM 3961 C CA . LEU B 1 160 ? -6.027 -5.77 -20.984 1 93.81 160 LEU B CA 1
ATOM 3962 C C . LEU B 1 160 ? -4.652 -6.32 -21.344 1 93.81 160 LEU B C 1
ATOM 3964 O O . LEU B 1 160 ? -3.811 -6.527 -20.469 1 93.81 160 LEU B O 1
ATOM 3968 N N . ASN B 1 161 ? -4.395 -6.488 -22.609 1 95.38 161 ASN B N 1
ATOM 3969 C CA . ASN B 1 161 ? -3.162 -7.121 -23.078 1 95.38 161 ASN B CA 1
ATOM 3970 C C . ASN B 1 161 ? -1.98 -6.156 -23 1 95.38 161 ASN B C 1
ATOM 3972 O O . ASN B 1 161 ? -2.154 -4.941 -23.125 1 95.38 161 ASN B O 1
ATOM 3976 N N . ASP B 1 162 ? -0.855 -6.688 -22.766 1 97 162 ASP B N 1
ATOM 3977 C CA . ASP B 1 162 ? 0.436 -6.027 -22.953 1 97 162 ASP B CA 1
ATOM 3978 C C . ASP B 1 162 ? 0.605 -4.879 -21.953 1 97 162 ASP B C 1
ATOM 3980 O O . ASP B 1 162 ? 1.163 -3.834 -22.297 1 97 162 ASP B O 1
ATOM 3984 N N . LYS B 1 163 ? 0.09 -5.09 -20.766 1 97.19 163 LYS B N 1
ATOM 3985 C CA . LYS B 1 163 ? 0.19 -4.047 -19.75 1 97.19 163 LYS B CA 1
ATOM 3986 C C . LYS B 1 163 ? 0.97 -4.535 -18.531 1 97.19 163 LYS B C 1
ATOM 3988 O O . LYS B 1 163 ? 1.07 -3.83 -17.516 1 97.19 163 LYS B O 1
ATOM 3993 N N . ALA B 1 164 ? 1.529 -5.707 -18.672 1 98.38 164 ALA B N 1
ATOM 3994 C CA . ALA B 1 164 ? 2.156 -6.336 -17.5 1 98.38 164 ALA B CA 1
ATOM 3995 C C . ALA B 1 164 ? 3.654 -6.52 -17.719 1 98.38 164 ALA B C 1
ATOM 3997 O O . ALA B 1 164 ? 4.18 -6.18 -18.781 1 98.38 164 ALA B O 1
ATOM 3998 N N . THR B 1 165 ? 4.316 -6.879 -16.688 1 98.69 165 THR B N 1
ATOM 3999 C CA . THR B 1 165 ? 5.77 -7.012 -16.672 1 98.69 165 THR B CA 1
ATOM 4000 C C . THR B 1 165 ? 6.195 -8.172 -15.773 1 98.69 165 THR B C 1
ATOM 4002 O O . THR B 1 165 ? 5.551 -8.445 -14.758 1 98.69 165 THR B O 1
ATOM 4005 N N . LEU B 1 166 ? 7.227 -8.898 -16.172 1 98.88 166 LEU B N 1
ATOM 4006 C CA . LEU B 1 166 ? 7.906 -9.852 -15.305 1 98.88 166 LEU B CA 1
ATOM 4007 C C . LEU B 1 166 ? 9.141 -9.234 -14.664 1 98.88 166 LEU B C 1
ATOM 4009 O O . LEU B 1 166 ? 10.031 -8.75 -15.367 1 98.88 166 LEU B O 1
ATOM 4013 N N . TYR B 1 167 ? 9.188 -9.273 -13.312 1 98.88 167 TYR B N 1
ATOM 4014 C CA . TYR B 1 167 ? 10.266 -8.695 -12.531 1 98.88 167 TYR B CA 1
ATOM 4015 C C . TYR B 1 167 ? 11 -9.758 -11.719 1 98.88 167 TYR B C 1
ATOM 4017 O O . TYR B 1 167 ? 10.516 -10.891 -11.594 1 98.88 167 TYR B O 1
ATOM 4025 N N . SER B 1 168 ? 12.141 -9.391 -11.234 1 98.88 168 SER B N 1
ATOM 4026 C CA . SER B 1 168 ? 12.727 -10.07 -10.086 1 98.88 168 SER B CA 1
ATOM 4027 C C . SER B 1 168 ? 13.266 -9.07 -9.07 1 98.88 168 SER B C 1
ATOM 4029 O O . SER B 1 168 ? 13.617 -7.945 -9.43 1 98.88 168 SER B O 1
ATOM 4031 N N . ILE B 1 169 ? 13.242 -9.508 -7.805 1 98.62 169 ILE B N 1
ATOM 4032 C CA . ILE B 1 169 ? 13.875 -8.75 -6.73 1 98.62 169 ILE B CA 1
ATOM 4033 C C . ILE B 1 169 ? 14.727 -9.68 -5.875 1 98.62 169 ILE B C 1
ATOM 4035 O O . ILE B 1 169 ? 14.531 -10.898 -5.879 1 98.62 169 ILE B O 1
ATOM 4039 N N . ASP B 1 170 ? 15.664 -9.141 -5.152 1 98.06 170 ASP B N 1
ATOM 4040 C CA . ASP B 1 170 ? 16.391 -9.805 -4.078 1 98.06 170 ASP B CA 1
ATOM 4041 C C . ASP B 1 170 ? 16.609 -8.859 -2.896 1 98.06 170 ASP B C 1
ATOM 4043 O O . ASP B 1 170 ? 16.109 -7.734 -2.896 1 98.06 170 ASP B O 1
ATOM 4047 N N . GLN B 1 171 ? 17.25 -9.375 -1.878 1 96.69 171 GLN B N 1
ATOM 4048 C CA . GLN B 1 171 ? 17.375 -8.602 -0.643 1 96.69 171 GLN B CA 1
ATOM 4049 C C . GLN B 1 171 ? 18.25 -7.375 -0.845 1 96.69 171 GLN B C 1
ATOM 4051 O O . GLN B 1 171 ? 18.219 -6.438 -0.043 1 96.69 171 GLN B O 1
ATOM 4056 N N . ASN B 1 172 ? 18.984 -7.305 -1.958 1 95.62 172 ASN B N 1
ATOM 4057 C CA . ASN B 1 172 ? 19.906 -6.199 -2.188 1 95.62 172 ASN B CA 1
ATOM 4058 C C . ASN B 1 172 ? 19.312 -5.172 -3.152 1 95.62 172 ASN B C 1
ATOM 4060 O O . ASN B 1 172 ? 19.781 -4.031 -3.211 1 95.62 172 ASN B O 1
ATOM 4064 N N . ASN B 1 173 ? 18.281 -5.551 -3.861 1 95.12 173 ASN B N 1
ATOM 4065 C CA . ASN B 1 173 ? 17.812 -4.637 -4.895 1 95.12 173 ASN B CA 1
ATOM 4066 C C . ASN B 1 173 ? 16.297 -4.48 -4.855 1 95.12 173 ASN B C 1
ATOM 4068 O O . ASN B 1 173 ? 15.688 -4.043 -5.832 1 95.12 173 ASN B O 1
ATOM 4072 N N . PHE B 1 174 ? 15.656 -4.836 -3.814 1 95.5 174 PHE B N 1
ATOM 4073 C CA . PHE B 1 174 ? 14.195 -4.855 -3.746 1 95.5 174 PHE B CA 1
ATOM 4074 C C . PHE B 1 174 ? 13.625 -3.459 -3.941 1 95.5 174 PHE B C 1
ATOM 4076 O O . PHE B 1 174 ? 12.438 -3.305 -4.246 1 95.5 174 PHE B O 1
ATOM 4083 N N . ARG B 1 175 ? 14.375 -2.404 -3.883 1 93.19 175 ARG B N 1
ATOM 4084 C CA . ARG B 1 175 ? 13.914 -1.038 -4.109 1 93.19 175 ARG B CA 1
ATOM 4085 C C . ARG B 1 175 ? 13.938 -0.693 -5.598 1 93.19 175 ARG B C 1
ATOM 4087 O O . ARG B 1 175 ? 13.383 0.323 -6.012 1 93.19 175 ARG B O 1
ATOM 4094 N N . ASN B 1 176 ? 14.664 -1.5 -6.324 1 94.88 176 ASN B N 1
ATOM 4095 C CA . ASN B 1 176 ? 14.789 -1.336 -7.766 1 94.88 176 ASN B CA 1
ATOM 4096 C C . ASN B 1 176 ? 14.57 -2.656 -8.5 1 94.88 176 ASN B C 1
ATOM 4098 O O . ASN B 1 176 ? 15.508 -3.219 -9.07 1 94.88 176 ASN B O 1
ATOM 4102 N N . PRO B 1 177 ? 13.352 -3.084 -8.586 1 97.69 177 PRO B N 1
ATOM 4103 C CA . PRO B 1 177 ? 13.07 -4.371 -9.219 1 97.69 177 PRO B CA 1
ATOM 4104 C C . PRO B 1 177 ? 13.602 -4.453 -10.648 1 97.69 177 PRO B C 1
ATOM 4106 O O . PRO B 1 177 ? 13.539 -3.473 -11.391 1 97.69 177 PRO B O 1
ATOM 4109 N N . VAL B 1 178 ? 14.102 -5.602 -11.039 1 98.5 178 VAL B N 1
ATOM 4110 C CA . VAL B 1 178 ? 14.695 -5.812 -12.359 1 98.5 178 VAL B CA 1
ATOM 4111 C C . VAL B 1 178 ? 13.625 -6.273 -13.344 1 98.5 178 VAL B C 1
ATOM 4113 O O . VAL B 1 178 ? 12.867 -7.199 -13.055 1 98.5 178 VAL B O 1
ATOM 4116 N N . ILE B 1 179 ? 13.57 -5.652 -14.477 1 98.56 179 ILE B N 1
ATOM 4117 C CA . ILE B 1 179 ? 12.633 -6.031 -15.523 1 98.56 179 ILE B CA 1
ATOM 4118 C C . ILE B 1 179 ? 13.258 -7.102 -16.422 1 98.56 179 ILE B C 1
ATOM 4120 O O . ILE B 1 179 ? 14.367 -6.926 -16.922 1 98.56 179 ILE B O 1
ATOM 4124 N N . HIS B 1 180 ? 12.508 -8.133 -16.641 1 98.81 180 HIS B N 1
ATOM 4125 C CA . HIS B 1 180 ? 13.023 -9.211 -17.469 1 98.81 180 HIS B CA 1
ATOM 4126 C C . HIS B 1 180 ? 12.25 -9.312 -18.781 1 98.81 180 HIS B C 1
ATOM 4128 O O . HIS B 1 180 ? 12.828 -9.602 -19.828 1 98.81 180 HIS B O 1
ATOM 4134 N N . LEU B 1 181 ? 10.914 -9.203 -18.719 1 98.5 181 LEU B N 1
ATOM 4135 C CA . LEU B 1 181 ? 10.047 -9.289 -19.891 1 98.5 181 LEU B CA 1
ATOM 4136 C C . LEU B 1 181 ? 8.984 -8.195 -19.844 1 98.5 181 LEU B C 1
ATOM 4138 O O . LEU B 1 181 ? 8.289 -8.023 -18.844 1 98.5 181 LEU B O 1
ATOM 4142 N N . ARG B 1 182 ? 8.859 -7.48 -20.875 1 97.06 182 ARG B N 1
ATOM 4143 C CA . ARG B 1 182 ? 7.793 -6.516 -21.141 1 97.06 182 ARG B CA 1
ATOM 4144 C C . ARG B 1 182 ? 7.75 -6.137 -22.609 1 97.06 182 ARG B C 1
ATOM 4146 O O . ARG B 1 182 ? 8.789 -6.074 -23.281 1 97.06 182 ARG B O 1
ATOM 4153 N N . PRO B 1 183 ? 6.539 -6.078 -23.109 1 96.62 183 PRO B N 1
ATOM 4154 C CA . PRO B 1 183 ? 5.254 -6.238 -22.422 1 96.62 183 PRO B CA 1
ATOM 4155 C C . PRO B 1 183 ? 4.809 -7.695 -22.344 1 96.62 183 PRO B C 1
ATOM 4157 O O . PRO B 1 183 ? 5.203 -8.516 -23.172 1 96.62 183 PRO B O 1
ATOM 4160 N N . ILE B 1 184 ? 4.152 -8.039 -21.375 1 97.56 184 ILE B N 1
ATOM 4161 C CA . ILE B 1 184 ? 3.383 -9.273 -21.266 1 97.56 184 ILE B CA 1
ATOM 4162 C C . ILE B 1 184 ? 1.95 -8.953 -20.844 1 97.56 184 ILE B C 1
ATOM 4164 O O . ILE B 1 184 ? 1.597 -7.789 -20.656 1 97.56 184 ILE B O 1
ATOM 4168 N N . SER B 1 185 ? 1.11 -10.031 -20.797 1 97.38 185 SER B N 1
ATOM 4169 C CA . SER B 1 185 ? -0.305 -9.766 -20.562 1 97.38 185 SER B CA 1
ATOM 4170 C C . SER B 1 185 ? -0.749 -10.32 -19.203 1 97.38 185 SER B C 1
ATOM 4172 O O . SER B 1 185 ? -1.185 -9.562 -18.344 1 97.38 185 SER B O 1
ATOM 4174 N N . ILE B 1 186 ? -0.693 -11.547 -19.016 1 98.25 186 ILE B N 1
ATOM 4175 C CA . ILE B 1 186 ? -1.024 -12.211 -17.766 1 98.25 186 ILE B CA 1
ATOM 4176 C C . ILE B 1 186 ? 0.128 -13.125 -17.344 1 98.25 186 ILE B C 1
ATOM 4178 O O . ILE B 1 186 ? 0.187 -14.289 -17.734 1 98.25 186 ILE B O 1
ATOM 4182 N N . SER B 1 187 ? 1.006 -12.531 -16.562 1 98.69 187 SER B N 1
ATOM 4183 C CA . SER B 1 187 ? 2.109 -13.344 -16.047 1 98.69 187 SER B CA 1
ATOM 4184 C C . SER B 1 187 ? 1.604 -14.453 -15.133 1 98.69 187 SER B C 1
ATOM 4186 O O . SER B 1 187 ? 0.92 -14.18 -14.141 1 98.69 187 SER B O 1
ATOM 4188 N N . ASN B 1 188 ? 1.971 -15.625 -15.414 1 98.38 188 ASN B N 1
ATOM 4189 C CA . ASN B 1 188 ? 1.476 -16.75 -14.633 1 98.38 188 ASN B CA 1
ATOM 4190 C C . ASN B 1 188 ? 2.592 -17.734 -14.305 1 98.38 188 ASN B C 1
ATOM 4192 O O . ASN B 1 188 ? 3.656 -17.344 -13.828 1 98.38 188 ASN B O 1
ATOM 4196 N N . GLY B 1 189 ? 2.438 -19.016 -14.461 1 98.62 189 GLY B N 1
ATOM 4197 C CA . GLY B 1 189 ? 3.314 -20.047 -13.953 1 98.62 189 GLY B CA 1
ATOM 4198 C C . GLY B 1 189 ? 4.766 -19.859 -14.336 1 98.62 189 GLY B C 1
ATOM 4199 O O . GLY B 1 189 ? 5.066 -19.484 -15.477 1 98.62 189 GLY B O 1
ATOM 4200 N N . LEU B 1 190 ? 5.617 -20.078 -13.414 1 98.44 190 LEU B N 1
ATOM 4201 C CA . LEU B 1 190 ? 7.051 -20.141 -13.688 1 98.44 190 LEU B CA 1
ATOM 4202 C C . LEU B 1 190 ? 7.734 -21.156 -12.781 1 98.44 190 LEU B C 1
ATOM 4204 O O . LEU B 1 190 ? 7.34 -21.328 -11.625 1 98.44 190 LEU B O 1
ATOM 4208 N N . VAL B 1 191 ? 8.68 -21.812 -13.258 1 98.81 191 VAL B N 1
ATOM 4209 C CA . VAL B 1 191 ? 9.508 -22.781 -12.531 1 98.81 191 VAL B CA 1
ATOM 4210 C C . VAL B 1 191 ? 10.852 -22.938 -13.242 1 98.81 191 VAL B C 1
ATOM 4212 O O . VAL B 1 191 ? 11.008 -22.516 -14.383 1 98.81 191 VAL B O 1
ATOM 4215 N N . TRP B 1 192 ? 11.758 -23.531 -12.57 1 98.88 192 TRP B N 1
ATOM 4216 C CA . TRP B 1 192 ? 13.094 -23.734 -13.125 1 98.88 192 TRP B CA 1
ATOM 4217 C C . TRP B 1 192 ? 13.383 -25.234 -13.266 1 98.88 192 TRP B C 1
ATOM 4219 O O . TRP B 1 192 ? 12.906 -26.047 -12.477 1 98.88 192 TRP B O 1
ATOM 4229 N N . ALA B 1 193 ? 14.195 -25.5 -14.25 1 98.81 193 ALA B N 1
ATOM 4230 C CA . ALA B 1 193 ? 14.719 -26.859 -14.359 1 98.81 193 ALA B CA 1
ATOM 4231 C C . ALA B 1 193 ? 15.492 -27.25 -13.102 1 98.81 193 ALA B C 1
ATOM 4233 O O . ALA B 1 193 ? 15.984 -26.391 -12.375 1 98.81 193 ALA B O 1
ATOM 4234 N N . LEU B 1 194 ? 15.602 -28.547 -12.891 1 98.56 194 LEU B N 1
ATOM 4235 C CA . LEU B 1 194 ? 16.219 -29.047 -11.664 1 98.56 194 LEU B CA 1
ATOM 4236 C C . LEU B 1 194 ? 17.656 -28.578 -11.547 1 98.56 194 LEU B C 1
ATOM 4238 O O . LEU B 1 194 ? 18.156 -28.375 -10.438 1 98.56 194 LEU B O 1
ATOM 4242 N N . ASN B 1 195 ? 18.344 -28.406 -12.664 1 98.31 195 ASN B N 1
ATOM 4243 C CA . ASN B 1 195 ? 19.734 -27.969 -12.648 1 98.31 195 ASN B CA 1
ATOM 4244 C C . ASN B 1 195 ? 19.844 -26.453 -12.742 1 98.31 195 ASN B C 1
ATOM 4246 O O . ASN B 1 195 ? 20.953 -25.906 -12.883 1 98.31 195 ASN B O 1
ATOM 4250 N N . ASN B 1 196 ? 18.703 -25.75 -12.852 1 98.56 196 ASN B N 1
ATOM 4251 C CA . ASN B 1 196 ? 18.594 -24.297 -12.844 1 98.56 196 ASN B CA 1
ATOM 4252 C C . ASN B 1 196 ? 19.141 -23.688 -14.133 1 98.56 196 ASN B C 1
ATOM 4254 O O . ASN B 1 196 ? 19.578 -22.531 -14.141 1 98.56 196 ASN B O 1
ATOM 4258 N N . SER B 1 197 ? 19.172 -24.422 -15.18 1 98.62 197 SER B N 1
ATOM 4259 C CA . SER B 1 197 ? 19.719 -23.891 -16.438 1 98.62 197 SER B CA 1
ATOM 4260 C C . SER B 1 197 ? 18.609 -23.344 -17.328 1 98.62 197 SER B C 1
ATOM 4262 O O . SER B 1 197 ? 18.891 -22.641 -18.297 1 98.62 197 SER B O 1
ATOM 4264 N N . VAL B 1 198 ? 17.391 -23.688 -17 1 98.88 198 VAL B N 1
ATOM 4265 C CA . VAL B 1 198 ? 16.25 -23.281 -17.812 1 98.88 198 VAL B CA 1
ATOM 4266 C C . VAL B 1 198 ? 15.156 -22.719 -16.891 1 98.88 198 VAL B C 1
ATOM 4268 O O . VAL B 1 198 ? 14.875 -23.281 -15.836 1 98.88 198 VAL B O 1
ATOM 4271 N N . MET B 1 199 ? 14.547 -21.609 -17.297 1 98.94 199 MET B N 1
ATOM 4272 C CA . MET B 1 199 ? 13.305 -21.125 -16.688 1 98.94 199 MET B CA 1
ATOM 4273 C C . MET B 1 199 ? 12.117 -21.391 -17.609 1 98.94 199 MET B C 1
ATOM 4275 O O . MET B 1 199 ? 12.141 -21.016 -18.781 1 98.94 199 MET B O 1
ATOM 4279 N N . TYR B 1 200 ? 11.156 -22.062 -17.141 1 98.94 200 TYR B N 1
ATOM 4280 C CA . TYR B 1 200 ? 9.883 -22.203 -17.828 1 98.94 200 TYR B CA 1
ATOM 4281 C C . TYR B 1 200 ? 8.891 -21.141 -17.406 1 98.94 200 TYR B C 1
ATOM 4283 O O . TYR B 1 200 ? 8.836 -20.766 -16.219 1 98.94 200 TYR B O 1
ATOM 4291 N N . TYR B 1 201 ? 8.109 -20.656 -18.406 1 98.94 201 TYR B N 1
ATOM 4292 C CA . TYR B 1 201 ? 7.301 -19.469 -18.109 1 98.94 201 TYR B CA 1
ATOM 4293 C C . TYR B 1 201 ? 6.031 -19.469 -18.953 1 98.94 201 TYR B C 1
ATOM 4295 O O . TYR B 1 201 ? 6.051 -19.875 -20.109 1 98.94 201 TYR B O 1
ATOM 4303 N N . ILE B 1 202 ? 5.012 -18.953 -18.328 1 98.88 202 ILE B N 1
ATOM 4304 C CA . ILE B 1 202 ? 3.723 -18.875 -19 1 98.88 202 ILE B CA 1
ATOM 4305 C C . ILE B 1 202 ? 3.223 -17.438 -18.984 1 98.88 202 ILE B C 1
ATOM 4307 O O . ILE B 1 202 ? 3.137 -16.812 -17.922 1 98.88 202 ILE B O 1
ATOM 4311 N N . ASP B 1 203 ? 2.957 -16.844 -20.094 1 98.75 203 ASP B N 1
ATOM 4312 C CA . ASP B 1 203 ? 2.059 -15.719 -20.312 1 98.75 203 ASP B CA 1
ATOM 4313 C C . ASP B 1 203 ? 0.72 -16.188 -20.875 1 98.75 203 ASP B C 1
ATOM 4315 O O . ASP B 1 203 ? 0.605 -16.453 -22.078 1 98.75 203 ASP B O 1
ATOM 4319 N N . SER B 1 204 ? -0.272 -16.25 -20.125 1 98.19 204 SER B N 1
ATOM 4320 C CA . SER B 1 204 ? -1.43 -17.125 -20.281 1 98.19 204 SER B CA 1
ATOM 4321 C C . SER B 1 204 ? -2.086 -16.922 -21.641 1 98.19 204 SER B C 1
ATOM 4323 O O . SER B 1 204 ? -2.412 -17.906 -22.328 1 98.19 204 SER B O 1
ATOM 4325 N N . PRO B 1 205 ? -2.291 -15.68 -22.094 1 97.25 205 PRO B N 1
ATOM 4326 C CA . PRO B 1 205 ? -3.051 -15.531 -23.344 1 97.25 205 PRO B CA 1
ATOM 4327 C C . PRO B 1 205 ? -2.293 -16.047 -24.562 1 97.25 205 PRO B C 1
ATOM 4329 O O . PRO B 1 205 ? -2.879 -16.203 -25.641 1 97.25 205 PRO B O 1
ATOM 4332 N N . THR B 1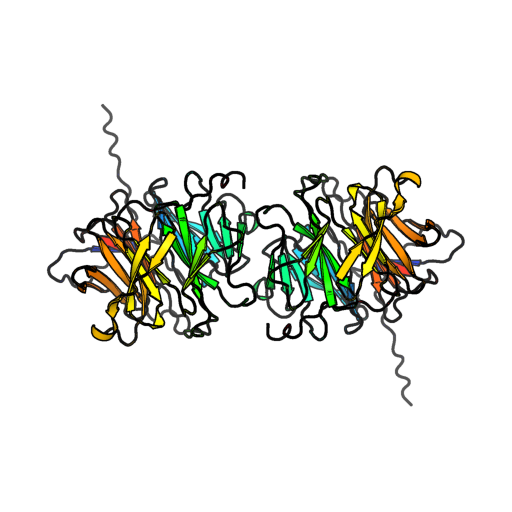 206 ? -0.997 -16.281 -24.422 1 97.75 206 THR B N 1
ATOM 4333 C CA . THR B 1 206 ? -0.231 -16.844 -25.531 1 97.75 206 THR B CA 1
ATOM 4334 C C . THR B 1 206 ? -0.572 -18.312 -25.75 1 97.75 206 THR B C 1
ATOM 4336 O O . THR B 1 206 ? -0.259 -18.891 -26.797 1 97.75 206 THR B O 1
ATOM 4339 N N . MET B 1 207 ? -1.067 -19.016 -24.672 1 98.56 207 MET B N 1
ATOM 4340 C CA . MET B 1 207 ? -1.441 -20.422 -24.656 1 98.56 207 MET B CA 1
ATOM 4341 C C . MET B 1 207 ? -0.209 -21.312 -24.766 1 98.56 207 MET B C 1
ATOM 4343 O O . MET B 1 207 ? -0.314 -22.484 -25.125 1 98.56 207 MET B O 1
ATOM 4347 N N . LYS B 1 208 ? 0.905 -20.719 -24.484 1 98.75 208 LYS B N 1
ATOM 4348 C CA . LYS B 1 208 ? 2.164 -21.438 -24.672 1 98.75 208 LYS B CA 1
ATOM 4349 C C . LYS B 1 208 ? 2.904 -21.594 -23.344 1 98.75 208 LYS B C 1
ATOM 4351 O O . LYS B 1 208 ? 2.82 -20.719 -22.469 1 98.75 208 LYS B O 1
ATOM 4356 N N . ILE B 1 209 ? 3.574 -22.672 -23.203 1 98.88 209 ILE B N 1
ATOM 4357 C CA . ILE B 1 209 ? 4.641 -22.844 -22.234 1 98.88 209 ILE B CA 1
ATOM 4358 C C . ILE B 1 209 ? 5.992 -22.547 -22.875 1 98.88 209 ILE B C 1
ATOM 4360 O O . ILE B 1 209 ? 6.391 -23.234 -23.828 1 98.88 209 ILE B O 1
ATOM 4364 N N . GLU B 1 210 ? 6.648 -21.547 -22.344 1 98.88 210 GLU B N 1
ATOM 4365 C CA . GLU B 1 210 ? 7.918 -21.094 -22.906 1 98.88 210 GLU B CA 1
ATOM 4366 C C . GLU B 1 210 ? 9.094 -21.516 -22.031 1 98.88 210 GLU B C 1
ATOM 4368 O O . GLU B 1 210 ? 8.922 -21.812 -20.844 1 98.88 210 GLU B O 1
ATOM 4373 N N . ALA B 1 211 ? 10.25 -21.562 -22.688 1 98.88 211 ALA B N 1
ATOM 4374 C CA . ALA B 1 211 ? 11.5 -21.797 -21.969 1 98.88 211 ALA B CA 1
ATOM 4375 C C . ALA B 1 211 ? 12.523 -20.703 -22.281 1 98.88 211 ALA B C 1
ATOM 4377 O O . ALA B 1 211 ? 12.57 -20.203 -23.406 1 98.88 211 ALA B O 1
ATOM 4378 N N . PHE B 1 212 ? 13.305 -20.391 -21.344 1 98.94 212 PHE B N 1
ATOM 4379 C CA . PHE B 1 212 ? 14.445 -19.5 -21.453 1 98.94 212 PHE B CA 1
ATOM 4380 C C . PHE B 1 212 ? 15.703 -20.156 -20.891 1 98.94 212 PHE B C 1
ATOM 4382 O O . PHE B 1 212 ? 15.648 -20.859 -19.891 1 98.94 212 PHE B O 1
ATOM 4389 N N . ASP B 1 213 ? 16.844 -19.891 -21.547 1 98.88 213 ASP B N 1
ATOM 4390 C CA . ASP B 1 213 ? 18.094 -20.125 -20.828 1 98.88 213 ASP B CA 1
ATOM 4391 C C . ASP B 1 213 ? 18.188 -19.25 -19.578 1 98.88 213 ASP B C 1
ATOM 4393 O O . ASP B 1 213 ? 17.828 -18.062 -19.625 1 98.88 213 ASP B O 1
ATOM 4397 N N . PHE B 1 214 ? 18.641 -19.875 -18.469 1 98.88 214 PHE B N 1
ATOM 4398 C CA . PHE B 1 214 ? 18.672 -19.156 -17.203 1 98.88 214 PHE B CA 1
ATOM 4399 C C . PHE B 1 214 ? 20.078 -19.125 -16.625 1 98.88 214 PHE B C 1
ATOM 4401 O O . PHE B 1 214 ? 20.688 -20.172 -16.422 1 98.88 214 PHE B O 1
ATOM 4408 N N . ASP B 1 215 ? 20.578 -17.969 -16.391 1 98.75 215 ASP B N 1
ATOM 4409 C CA . ASP B 1 215 ? 21.828 -17.766 -15.648 1 98.75 215 ASP B CA 1
ATOM 4410 C C . ASP B 1 215 ? 21.531 -17.562 -14.164 1 98.75 215 ASP B C 1
ATOM 4412 O O . ASP B 1 215 ? 21.203 -16.453 -13.734 1 98.75 215 ASP B O 1
ATOM 4416 N N . ILE B 1 216 ? 21.688 -18.562 -13.383 1 98.12 216 ILE B N 1
ATOM 4417 C CA . ILE B 1 216 ? 21.266 -18.547 -11.984 1 98.12 216 ILE B CA 1
ATOM 4418 C C . ILE B 1 216 ? 22.141 -17.562 -11.195 1 98.12 216 ILE B C 1
ATOM 4420 O O . ILE B 1 216 ? 21.688 -16.984 -10.211 1 98.12 216 ILE B O 1
ATOM 4424 N N . GLN B 1 217 ? 23.344 -17.359 -11.602 1 97.69 217 GLN B N 1
ATOM 4425 C CA . GLN B 1 217 ? 24.234 -16.453 -10.891 1 97.69 217 GLN B CA 1
ATOM 4426 C C . GLN B 1 217 ? 23.844 -14.992 -11.141 1 97.69 217 GLN B C 1
ATOM 4428 O O . GLN B 1 217 ? 23.781 -14.195 -10.203 1 97.69 217 GLN B O 1
ATOM 4433 N N . LYS B 1 218 ? 23.469 -14.703 -12.352 1 97.81 218 LYS B N 1
ATOM 4434 C CA . LYS B 1 218 ? 23.172 -13.32 -12.719 1 97.81 218 LYS B CA 1
ATOM 4435 C C . LYS B 1 218 ? 21.672 -13.031 -12.57 1 97.81 218 LYS B C 1
ATOM 4437 O O . LYS B 1 218 ? 21.266 -11.875 -12.531 1 97.81 218 LYS B O 1
ATOM 4442 N N . GLY B 1 219 ? 20.875 -14.078 -12.562 1 98.38 219 GLY B N 1
ATOM 4443 C CA . GLY B 1 219 ? 19.438 -13.906 -12.562 1 98.38 219 GLY B CA 1
ATOM 4444 C C . GLY B 1 219 ? 18.906 -13.375 -13.883 1 98.38 219 GLY B C 1
ATOM 4445 O O . GLY B 1 219 ? 18.031 -12.508 -13.898 1 98.38 219 GLY B O 1
ATOM 4446 N N . GLU B 1 220 ? 19.406 -13.867 -14.961 1 98.69 220 GLU B N 1
ATOM 4447 C CA . GLU B 1 220 ? 19.031 -13.367 -16.281 1 98.69 220 GLU B CA 1
ATOM 4448 C C . GLU B 1 220 ? 18.484 -14.492 -17.156 1 98.69 220 GLU B C 1
ATOM 4450 O O . GLU B 1 220 ? 18.859 -15.656 -16.984 1 98.69 220 GLU B O 1
ATOM 4455 N N . ILE B 1 221 ? 17.672 -14.117 -18.078 1 98.88 221 ILE B N 1
ATOM 4456 C CA . ILE B 1 221 ? 17.094 -15.094 -18.984 1 98.88 221 ILE B CA 1
ATOM 4457 C C . ILE B 1 221 ? 17.422 -14.695 -20.438 1 98.88 221 ILE B C 1
ATOM 4459 O O . ILE B 1 221 ? 17.562 -13.516 -20.734 1 98.88 221 ILE B O 1
ATOM 4463 N N . SER B 1 222 ? 17.562 -15.688 -21.281 1 98.69 222 SER B N 1
ATOM 4464 C CA . SER B 1 222 ? 17.797 -15.508 -22.719 1 98.69 222 SER B CA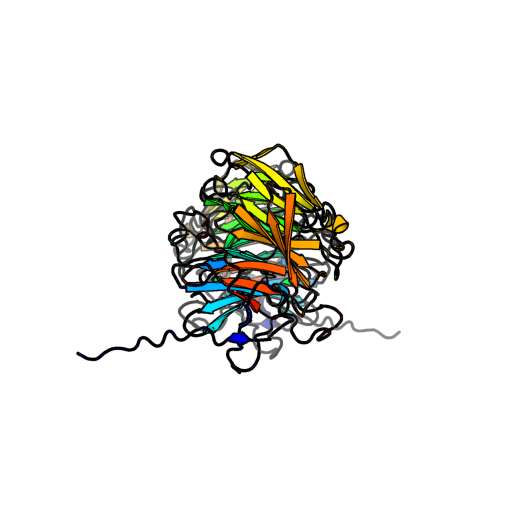 1
ATOM 4465 C C . SER B 1 222 ? 17.328 -16.734 -23.5 1 98.69 222 SER B C 1
ATOM 4467 O O . SER B 1 222 ? 16.859 -17.719 -22.922 1 98.69 222 SER B O 1
ATOM 4469 N N . GLY B 1 223 ? 17.219 -16.656 -24.75 1 98.5 223 GLY B N 1
ATOM 4470 C CA . GLY B 1 223 ? 16.969 -17.812 -25.609 1 98.5 223 GLY B CA 1
ATOM 4471 C C . GLY B 1 223 ? 15.547 -18.328 -25.5 1 98.5 223 GLY B C 1
ATOM 4472 O O . GLY B 1 223 ? 15.336 -19.531 -25.297 1 98.5 223 GLY B O 1
ATOM 4473 N N . ARG B 1 224 ? 14.625 -17.547 -25.703 1 98.5 224 ARG B N 1
ATOM 4474 C CA . ARG B 1 224 ? 13.227 -17.938 -25.625 1 98.5 224 ARG B CA 1
ATOM 4475 C C . ARG B 1 224 ? 12.891 -19 -26.672 1 98.5 224 ARG B C 1
ATOM 4477 O O . ARG B 1 224 ? 13.32 -18.906 -27.812 1 98.5 224 ARG B O 1
ATOM 4484 N N . ARG B 1 225 ? 12.172 -20.016 -26.266 1 98.62 225 ARG B N 1
ATOM 4485 C CA . ARG B 1 225 ? 11.664 -21.031 -27.172 1 98.62 225 ARG B CA 1
ATOM 4486 C C . ARG B 1 225 ? 10.367 -21.625 -26.656 1 98.62 225 ARG B C 1
ATOM 4488 O O . ARG B 1 225 ? 10.18 -21.766 -25.438 1 98.62 225 ARG B O 1
ATOM 4495 N N . THR B 1 226 ? 9.508 -22.047 -27.547 1 98.69 226 THR B N 1
ATOM 4496 C CA . THR B 1 226 ? 8.234 -22.656 -27.188 1 98.69 226 THR B CA 1
ATOM 4497 C C . THR B 1 226 ? 8.406 -24.141 -26.906 1 98.69 226 THR B C 1
ATOM 4499 O O . THR B 1 226 ? 8.961 -24.875 -27.719 1 98.69 226 THR B O 1
ATOM 4502 N N . ILE B 1 227 ? 7.926 -24.578 -25.797 1 98.38 227 ILE B N 1
ATOM 4503 C CA . ILE B 1 227 ? 7.938 -25.984 -25.422 1 98.38 227 ILE B CA 1
ATOM 4504 C C . ILE B 1 227 ? 6.641 -26.656 -25.891 1 98.38 227 ILE B C 1
ATOM 4506 O O . ILE B 1 227 ? 6.668 -27.672 -26.578 1 98.38 227 ILE B O 1
ATOM 4510 N N . ILE B 1 228 ? 5.555 -26.062 -25.5 1 98.19 228 ILE B N 1
ATOM 4511 C CA . ILE B 1 228 ? 4.23 -26.562 -25.844 1 98.19 228 ILE B CA 1
ATOM 4512 C C . ILE B 1 228 ? 3.297 -25.406 -26.172 1 98.19 228 ILE B C 1
ATOM 4514 O O . ILE B 1 228 ? 3.305 -24.375 -25.484 1 98.19 228 ILE B O 1
ATOM 4518 N N . ASP B 1 229 ? 2.545 -25.516 -27.188 1 98.62 229 ASP B N 1
ATOM 4519 C CA . ASP B 1 229 ? 1.352 -24.719 -27.469 1 98.62 229 ASP B CA 1
ATOM 4520 C C . ASP B 1 229 ? 0.082 -25.531 -27.219 1 98.62 229 ASP B C 1
ATOM 4522 O O . ASP B 1 229 ? -0.25 -26.438 -28 1 98.62 229 ASP B O 1
ATOM 4526 N N . ILE B 1 230 ? -0.635 -25.203 -26.234 1 98.25 230 ILE B N 1
ATOM 4527 C CA . ILE B 1 230 ? -1.701 -26.078 -25.766 1 98.25 230 ILE B CA 1
ATOM 4528 C C . ILE B 1 230 ? -2.873 -26.031 -26.75 1 98.25 230 ILE B C 1
ATOM 4530 O O . ILE B 1 230 ? -3.746 -26.906 -26.719 1 98.25 230 ILE B O 1
ATOM 4534 N N . SER B 1 231 ? -2.963 -24.984 -27.547 1 97.38 231 SER B N 1
ATOM 4535 C CA . SER B 1 231 ? -4.043 -24.891 -28.516 1 97.38 231 SER B CA 1
ATOM 4536 C C . SER B 1 231 ? -3.975 -26.047 -29.531 1 97.38 231 SER B C 1
ATOM 4538 O O . SER B 1 231 ? -4.969 -26.359 -30.188 1 97.38 231 SER B O 1
ATOM 4540 N N . ASN B 1 232 ? -2.855 -26.641 -29.656 1 96.88 232 ASN B N 1
ATOM 4541 C CA . ASN B 1 232 ? -2.666 -27.75 -30.578 1 96.88 232 ASN B CA 1
ATOM 4542 C C . ASN B 1 232 ? -3.129 -29.062 -29.953 1 96.88 232 ASN B C 1
ATOM 4544 O O . ASN B 1 232 ? -3.088 -30.109 -30.594 1 96.88 232 ASN B O 1
ATOM 4548 N N . TYR B 1 233 ? -3.537 -29.016 -28.781 1 96.06 233 TYR B N 1
ATOM 4549 C CA . TYR B 1 233 ? -3.877 -30.25 -28.062 1 96.06 233 TYR B CA 1
ATOM 4550 C C . TYR B 1 233 ? -5.324 -30.219 -27.594 1 96.06 233 TYR B C 1
ATOM 4552 O O . TYR B 1 233 ? -5.676 -30.875 -26.609 1 96.06 233 TYR B O 1
ATOM 4560 N N . GLY B 1 234 ? -6.148 -29.344 -28.156 1 95.62 234 GLY B N 1
ATOM 4561 C CA . GLY B 1 234 ? -7.574 -29.328 -27.891 1 95.62 234 GLY B CA 1
ATOM 4562 C C . GLY B 1 234 ? -7.965 -28.328 -26.812 1 95.62 234 GLY B C 1
ATOM 4563 O O . GLY B 1 234 ? -9.086 -28.359 -26.297 1 95.62 234 GLY B O 1
ATOM 4564 N N . TYR B 1 235 ? -7.062 -27.469 -26.484 1 97.44 235 TYR B N 1
ATOM 4565 C CA . TYR B 1 235 ? -7.336 -26.484 -25.438 1 97.44 235 TYR B CA 1
ATOM 4566 C C . TYR B 1 235 ? -7.43 -25.078 -26.031 1 97.44 235 TYR B C 1
ATOM 4568 O O . TYR B 1 235 ? -6.922 -24.125 -25.453 1 97.44 235 TYR B O 1
ATOM 4576 N N . GLU B 1 236 ? -8.07 -24.875 -27.109 1 95.62 236 GLU B N 1
ATOM 4577 C CA . GLU B 1 236 ? -8.125 -23.625 -27.844 1 95.62 236 GLU B CA 1
ATOM 4578 C C . GLU B 1 236 ? -8.93 -22.578 -27.078 1 95.62 236 GLU B C 1
ATOM 4580 O O . GLU B 1 236 ? -8.789 -21.375 -27.312 1 95.62 236 GLU B O 1
ATOM 4585 N N . ASP B 1 237 ? -9.773 -22.969 -26.203 1 95.69 237 ASP B N 1
ATOM 4586 C CA . ASP B 1 237 ? -10.602 -22.031 -25.453 1 95.69 237 ASP B CA 1
ATOM 4587 C C . ASP B 1 237 ? -10.125 -21.922 -24 1 95.69 237 ASP B C 1
ATOM 4589 O O . ASP B 1 237 ? -10.844 -21.406 -23.141 1 95.69 237 ASP B O 1
ATOM 4593 N N . ALA B 1 238 ? -8.984 -22.484 -23.703 1 97.81 238 ALA B N 1
ATOM 4594 C CA . ALA B 1 238 ? -8.422 -22.484 -22.344 1 97.81 238 ALA B CA 1
ATOM 4595 C C . ALA B 1 238 ? -7.09 -21.734 -22.312 1 97.81 238 ALA B C 1
ATOM 4597 O O . ALA B 1 238 ? -6.629 -21.219 -23.344 1 97.81 238 ALA B O 1
ATOM 4598 N N . ILE B 1 239 ? -6.559 -21.484 -21.156 1 98 239 ILE B N 1
ATOM 4599 C CA . ILE B 1 239 ? -5.25 -20.859 -21 1 98 239 ILE B CA 1
ATOM 4600 C C . ILE B 1 239 ? -4.449 -21.594 -19.922 1 98 239 ILE B C 1
ATOM 4602 O O . ILE B 1 239 ? -5.012 -22.062 -18.938 1 98 239 ILE B O 1
ATOM 4606 N N . PRO B 1 240 ? -3.139 -21.75 -20.188 1 98.81 240 PRO B N 1
ATOM 4607 C CA . PRO B 1 240 ? -2.309 -22.266 -19.094 1 98.81 240 PRO B CA 1
ATOM 4608 C C . PRO B 1 240 ? -2.17 -21.266 -17.938 1 98.81 240 PRO B C 1
ATOM 4610 O O . PRO B 1 240 ? -2.105 -20.062 -18.172 1 98.81 240 PRO B O 1
ATOM 4613 N N . ASP B 1 241 ? -2.146 -21.734 -16.734 1 98.56 241 ASP B N 1
ATOM 4614 C CA . ASP B 1 241 ? -2.156 -20.922 -15.523 1 98.56 241 ASP B CA 1
ATOM 4615 C C . ASP B 1 241 ? -0.986 -21.297 -14.609 1 98.56 241 ASP B C 1
ATOM 4617 O O . ASP B 1 241 ? 0.176 -21.172 -15.008 1 98.56 241 ASP B O 1
ATOM 4621 N N . GLY B 1 242 ? -1.142 -21.828 -13.414 1 98.81 242 GLY B N 1
ATOM 4622 C CA . GLY B 1 242 ? -0.061 -22.172 -12.508 1 98.81 242 GLY B CA 1
ATOM 4623 C C . GLY B 1 242 ? 0.746 -23.375 -12.969 1 98.81 242 GLY B C 1
ATOM 4624 O O . GLY B 1 242 ? 0.227 -24.234 -13.672 1 98.81 242 GLY B O 1
ATOM 4625 N N . MET B 1 243 ? 1.971 -23.484 -12.453 1 98.88 243 MET B N 1
ATOM 4626 C CA . MET B 1 243 ? 2.889 -24.516 -12.914 1 98.88 243 MET B CA 1
ATOM 4627 C C . MET B 1 243 ? 3.848 -24.922 -11.805 1 98.88 243 MET B C 1
ATOM 4629 O O . MET B 1 243 ? 4.242 -24.094 -10.977 1 98.88 243 MET B O 1
ATOM 4633 N N . THR B 1 244 ? 4.176 -26.172 -11.758 1 98.81 244 THR B N 1
ATOM 4634 C CA . THR B 1 244 ? 5.227 -26.703 -10.891 1 98.81 244 THR B CA 1
ATOM 4635 C C . THR B 1 244 ? 6.035 -27.781 -11.602 1 98.81 244 THR B C 1
ATOM 4637 O O . THR B 1 244 ? 5.816 -28.047 -12.781 1 98.81 244 THR B O 1
ATOM 4640 N N . ILE B 1 245 ? 7.008 -28.359 -10.945 1 98.88 245 ILE B N 1
ATOM 4641 C CA . ILE B 1 245 ? 7.922 -29.312 -11.547 1 98.88 245 ILE B CA 1
ATOM 4642 C C . ILE B 1 245 ? 8.078 -30.516 -10.625 1 98.88 245 ILE B C 1
ATOM 4644 O O . ILE B 1 245 ? 8 -30.391 -9.398 1 98.88 245 ILE B O 1
ATOM 4648 N N . ASP B 1 246 ? 8.242 -31.703 -11.172 1 98.75 246 ASP B N 1
ATOM 4649 C CA . ASP B 1 246 ? 8.484 -32.875 -10.352 1 98.75 246 ASP B CA 1
ATOM 4650 C C . ASP B 1 246 ? 9.969 -33.25 -10.328 1 98.75 246 ASP B C 1
ATOM 4652 O O . ASP B 1 246 ? 10.789 -32.562 -10.961 1 98.75 246 ASP B O 1
ATOM 4656 N N . ASP B 1 247 ? 10.32 -34.219 -9.562 1 98.25 247 ASP B N 1
ATOM 4657 C CA . ASP B 1 247 ? 11.727 -34.562 -9.336 1 98.25 247 ASP B CA 1
ATOM 4658 C C . ASP B 1 247 ? 12.328 -35.25 -10.547 1 98.25 247 ASP B C 1
ATOM 4660 O O . ASP B 1 247 ? 13.523 -35.562 -10.562 1 98.25 247 ASP B O 1
ATOM 4664 N N . GLY B 1 248 ? 11.562 -35.531 -11.555 1 98.12 248 GLY B N 1
ATOM 4665 C CA . GLY B 1 248 ? 12.055 -36 -12.828 1 98.12 248 GLY B CA 1
ATOM 4666 C C . GLY B 1 248 ? 12.273 -34.906 -13.852 1 98.12 248 GLY B C 1
ATOM 4667 O O . GLY B 1 248 ? 12.711 -35.188 -14.977 1 98.12 248 GLY B O 1
ATOM 4668 N N . GLY B 1 249 ? 11.93 -33.75 -13.523 1 98.69 249 GLY B N 1
ATOM 4669 C CA . GLY B 1 249 ? 12.125 -32.594 -14.398 1 98.69 249 GLY B CA 1
ATOM 4670 C C . GLY B 1 249 ? 10.938 -32.344 -15.305 1 98.69 249 GLY B C 1
ATOM 4671 O O . GLY B 1 249 ? 11.047 -31.578 -16.266 1 98.69 249 GLY B O 1
ATOM 4672 N N . HIS B 1 250 ? 9.867 -32.969 -15.031 1 98.88 250 HIS B N 1
ATOM 4673 C CA . HIS B 1 250 ? 8.672 -32.75 -15.836 1 98.88 250 HIS B CA 1
ATOM 4674 C C . HIS B 1 250 ? 7.824 -31.609 -15.266 1 98.88 250 HIS B C 1
ATOM 4676 O O . HIS B 1 250 ? 7.852 -31.359 -14.062 1 98.88 250 HIS B O 1
ATOM 4682 N N . LEU B 1 251 ? 7.086 -31.016 -16.156 1 98.88 251 LEU B N 1
ATOM 4683 C CA . LEU B 1 251 ? 6.242 -29.891 -15.781 1 98.88 251 LEU B CA 1
ATOM 4684 C C . LEU B 1 251 ? 4.809 -30.344 -15.531 1 98.88 251 LEU B C 1
ATOM 4686 O O . LEU B 1 251 ? 4.297 -31.219 -16.234 1 98.88 251 LEU B O 1
ATOM 4690 N N . TRP B 1 252 ? 4.199 -29.75 -14.562 1 98.94 252 TRP B N 1
ATOM 4691 C CA . TRP B 1 252 ? 2.779 -29.906 -14.258 1 98.94 252 TRP B CA 1
ATOM 4692 C C . TRP B 1 252 ? 2.062 -28.562 -14.328 1 98.94 252 TRP B C 1
ATOM 4694 O O . TRP B 1 252 ? 2.406 -27.625 -13.594 1 98.94 252 TRP B O 1
ATOM 4704 N N . VAL B 1 253 ? 1.07 -28.453 -15.219 1 98.94 253 VAL B N 1
ATOM 4705 C CA . VAL B 1 253 ? 0.5 -27.156 -15.547 1 98.94 253 VAL B CA 1
ATOM 4706 C C . VAL B 1 253 ? -1.018 -27.203 -15.383 1 98.94 253 VAL B C 1
ATOM 4708 O O . VAL B 1 253 ? -1.686 -28.078 -15.938 1 98.94 253 VAL B O 1
ATOM 4711 N N . ALA B 1 254 ? -1.536 -26.266 -14.633 1 98.94 254 ALA B N 1
ATOM 4712 C CA . ALA B 1 254 ? -2.98 -26.078 -14.531 1 98.94 254 ALA B CA 1
ATOM 4713 C C . ALA B 1 254 ? -3.533 -25.406 -15.781 1 98.94 254 ALA B C 1
ATOM 4715 O O . ALA B 1 254 ? -2.973 -24.406 -16.266 1 98.94 254 ALA B O 1
ATOM 4716 N N . ILE B 1 255 ? -4.629 -25.906 -16.266 1 98.75 255 ILE B N 1
ATOM 4717 C CA . ILE B 1 255 ? -5.258 -25.344 -17.438 1 98.75 255 ILE B CA 1
ATOM 4718 C C . ILE B 1 255 ? -6.594 -24.703 -17.062 1 98.75 255 ILE B C 1
ATOM 4720 O O . ILE B 1 255 ? -7.602 -25.406 -16.906 1 98.75 255 ILE B O 1
ATOM 4724 N N . MET B 1 256 ? -6.625 -23.406 -16.984 1 97.69 256 MET B N 1
ATOM 4725 C CA . MET B 1 256 ? -7.832 -22.625 -16.703 1 97.69 256 MET B CA 1
ATOM 4726 C C . MET B 1 256 ? -8.836 -22.75 -17.844 1 97.69 256 MET B C 1
ATOM 4728 O O . MET B 1 256 ? -8.461 -22.609 -19.016 1 97.69 256 MET B O 1
ATOM 4732 N N . PHE B 1 257 ? -10.047 -23.031 -17.547 1 96.19 257 PHE B N 1
ATOM 4733 C CA . PHE B 1 257 ? -11.164 -23.203 -18.469 1 96.19 257 PHE B CA 1
ATOM 4734 C C . PHE B 1 257 ? -11.07 -24.547 -19.172 1 96.19 257 PHE B C 1
ATOM 4736 O O . PHE B 1 257 ? -11.953 -24.891 -19.969 1 96.19 257 PHE B O 1
ATOM 4743 N N . GLY B 1 258 ? -10.078 -25.312 -18.891 1 96.94 258 GLY B N 1
ATOM 4744 C CA . GLY B 1 258 ? -9.891 -26.625 -19.5 1 96.94 258 GLY B CA 1
ATOM 4745 C C . GLY B 1 258 ? -10.156 -27.766 -18.531 1 96.94 258 GLY B C 1
ATOM 4746 O O . GLY B 1 258 ? -10.289 -28.922 -18.953 1 96.94 258 GLY B O 1
ATOM 4747 N N . GLY B 1 259 ? -10.188 -27.469 -17.281 1 97.19 259 GLY B N 1
ATOM 4748 C CA . GLY B 1 259 ? -10.5 -28.469 -16.266 1 97.19 259 GLY B CA 1
ATOM 4749 C C . GLY B 1 259 ? -9.484 -29.578 -16.188 1 97.19 259 GLY B C 1
ATOM 4750 O O . GLY B 1 259 ? -9.844 -30.75 -16.047 1 97.19 259 GLY B O 1
ATOM 4751 N N . THR B 1 260 ? -8.258 -29.25 -16.328 1 97.62 260 THR B N 1
ATOM 4752 C CA . THR B 1 260 ? -7.25 -30.297 -16.484 1 97.62 260 THR B CA 1
ATOM 4753 C C . THR B 1 260 ? -5.91 -29.844 -15.906 1 97.62 260 THR B C 1
ATOM 4755 O O . THR B 1 260 ? -5.621 -28.641 -15.867 1 97.62 260 THR B O 1
ATOM 4758 N N . VAL B 1 261 ? -5.121 -30.766 -15.391 1 98.75 261 VAL B N 1
ATOM 4759 C CA . VAL B 1 261 ? -3.691 -30.594 -15.156 1 98.75 261 VAL B CA 1
ATOM 4760 C C . VAL B 1 261 ? -2.896 -31.391 -16.172 1 98.75 261 VAL B C 1
ATOM 4762 O O . VAL B 1 261 ? -3.113 -32.594 -16.328 1 98.75 261 VAL B O 1
ATOM 4765 N N . LEU B 1 262 ? -2.008 -30.75 -16.844 1 98.69 262 LEU B N 1
ATOM 4766 C CA . LEU B 1 262 ? -1.175 -31.422 -17.828 1 98.69 262 LEU B CA 1
ATOM 4767 C C . LEU B 1 262 ? 0.165 -31.828 -17.219 1 98.69 262 LEU B C 1
ATOM 4769 O O . LEU B 1 262 ? 0.808 -31.031 -16.531 1 98.69 262 LEU B O 1
ATOM 4773 N N . HIS B 1 263 ? 0.532 -33.062 -17.406 1 98.69 263 HIS B N 1
ATOM 4774 C CA . HIS B 1 263 ? 1.874 -33.562 -17.156 1 98.69 263 HIS B CA 1
ATOM 4775 C C . HIS B 1 263 ? 2.709 -33.562 -18.438 1 98.69 263 HIS B C 1
ATOM 4777 O O . HIS B 1 263 ? 2.389 -34.25 -19.406 1 98.69 263 HIS B O 1
ATOM 4783 N N . ILE B 1 264 ? 3.82 -32.781 -18.422 1 98.75 264 ILE B N 1
ATOM 4784 C CA . ILE B 1 264 ? 4.543 -32.469 -19.641 1 98.75 264 ILE B CA 1
ATOM 4785 C C . ILE B 1 264 ? 6.016 -32.844 -19.484 1 98.75 264 ILE B C 1
ATOM 4787 O O . ILE B 1 264 ? 6.629 -32.562 -18.453 1 98.75 264 ILE B O 1
ATOM 4791 N N . ASP B 1 265 ? 6.551 -33.531 -20.453 1 98.56 265 ASP B N 1
ATOM 4792 C CA . ASP B 1 265 ? 7.996 -33.656 -20.625 1 98.56 265 ASP B CA 1
ATOM 4793 C C . ASP B 1 265 ? 8.57 -32.531 -21.484 1 98.56 265 ASP B C 1
ATOM 4795 O O . ASP B 1 265 ? 8.406 -32.562 -22.703 1 98.56 265 ASP B O 1
ATOM 4799 N N . PRO B 1 266 ? 9.195 -31.625 -20.875 1 98.56 266 PRO B N 1
ATOM 4800 C CA . PRO B 1 266 ? 9.625 -30.469 -21.656 1 98.56 266 PRO B CA 1
ATOM 4801 C C . PRO B 1 266 ? 10.766 -30.797 -22.609 1 98.56 266 PRO B C 1
ATOM 4803 O O . PRO B 1 266 ? 10.914 -30.141 -23.641 1 98.56 266 PRO B O 1
ATOM 4806 N N . ASP B 1 267 ? 11.586 -31.734 -22.297 1 97.5 267 ASP B N 1
ATOM 4807 C CA . ASP B 1 267 ? 12.672 -32.125 -23.188 1 97.5 267 ASP B CA 1
ATOM 4808 C C . ASP B 1 267 ? 12.133 -32.781 -24.469 1 97.5 267 ASP B C 1
ATOM 4810 O O . ASP B 1 267 ? 12.578 -32.469 -25.562 1 97.5 267 ASP B O 1
ATOM 4814 N N . ALA B 1 268 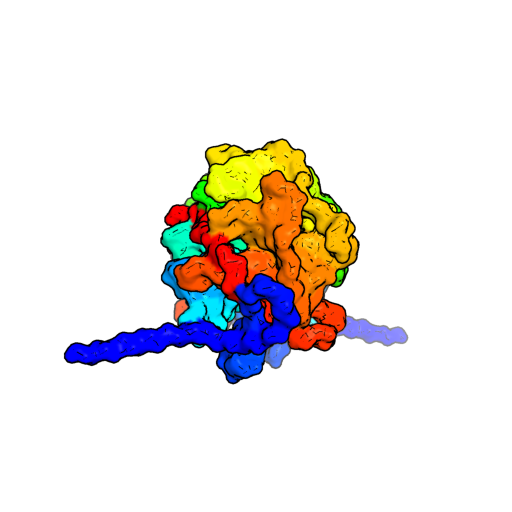? 11.148 -33.594 -24.234 1 97.75 268 ALA B N 1
ATOM 4815 C CA . ALA B 1 268 ? 10.539 -34.281 -25.375 1 97.75 268 ALA B CA 1
ATOM 4816 C C . ALA B 1 268 ? 9.477 -33.375 -26.031 1 97.75 268 ALA B C 1
ATOM 4818 O O . ALA B 1 268 ? 9 -33.688 -27.125 1 97.75 268 ALA B O 1
ATOM 4819 N N . LYS B 1 269 ? 9.094 -32.344 -25.344 1 97.69 269 LYS B N 1
ATOM 4820 C CA . LYS B 1 269 ? 8.023 -31.453 -25.781 1 97.69 269 LYS B CA 1
ATOM 4821 C C . LYS B 1 269 ? 6.73 -32.25 -26.016 1 97.69 269 LYS B C 1
ATOM 4823 O O . LYS B 1 269 ? 6.098 -32.094 -27.062 1 97.69 269 LYS B O 1
ATOM 4828 N N . LEU B 1 270 ? 6.383 -33.031 -25 1 96.94 270 LEU B N 1
ATOM 4829 C CA . LEU B 1 270 ? 5.211 -33.875 -25.109 1 96.94 270 LEU B CA 1
ATOM 4830 C C . LEU B 1 270 ? 4.355 -33.812 -23.844 1 96.94 270 LEU B C 1
ATOM 4832 O O . LEU B 1 270 ? 4.887 -33.75 -22.734 1 96.94 270 LEU B O 1
ATOM 4836 N N . ILE B 1 271 ? 3.1 -33.844 -24.109 1 97.56 271 ILE B N 1
ATOM 4837 C CA . ILE B 1 271 ? 2.182 -34.062 -23 1 97.56 271 ILE B CA 1
ATOM 4838 C C . ILE B 1 271 ? 2.123 -35.531 -22.656 1 97.56 271 ILE B C 1
ATOM 4840 O O . ILE B 1 271 ? 1.729 -36.375 -23.5 1 97.56 271 ILE B O 1
ATOM 4844 N N . ILE B 1 272 ? 2.492 -35.875 -21.469 1 96.81 272 ILE B N 1
ATOM 4845 C CA . ILE B 1 272 ? 2.568 -37.25 -21.031 1 96.81 272 ILE B CA 1
ATOM 4846 C C . ILE B 1 272 ? 1.188 -37.719 -20.578 1 96.81 272 ILE B C 1
ATOM 4848 O O . ILE B 1 272 ? 0.802 -38.875 -20.828 1 96.81 272 ILE B O 1
ATOM 4852 N N . HIS B 1 273 ? 0.499 -36.875 -19.844 1 96.31 273 HIS B N 1
ATOM 4853 C CA . HIS B 1 273 ? -0.805 -37.25 -19.297 1 96.31 273 HIS B CA 1
ATOM 4854 C C . HIS B 1 273 ? -1.643 -36 -19.016 1 96.31 273 HIS B C 1
ATOM 4856 O O . HIS B 1 273 ? -1.098 -34.938 -18.734 1 96.31 273 HIS B O 1
ATOM 4862 N N . SER B 1 274 ? -2.934 -36.156 -19.156 1 97.12 274 SER B N 1
ATOM 4863 C CA . SER B 1 274 ? -3.91 -35.125 -18.781 1 97.12 274 SER B CA 1
ATOM 4864 C C . SER B 1 274 ? -4.793 -35.594 -17.641 1 97.12 274 SER B C 1
ATOM 4866 O O . SER B 1 274 ? -5.539 -36.562 -17.781 1 97.12 274 SER B O 1
ATOM 4868 N N . TYR B 1 275 ? -4.691 -34.938 -16.516 1 97.12 275 TYR B N 1
ATOM 4869 C CA . TYR B 1 275 ? -5.523 -35.281 -15.367 1 97.12 275 TYR B CA 1
ATOM 4870 C C . TYR B 1 275 ? -6.781 -34.406 -15.344 1 97.12 275 TYR B C 1
ATOM 4872 O O . TYR B 1 275 ? -6.723 -33.219 -14.984 1 97.12 275 TYR B O 1
ATOM 4880 N N . LYS B 1 276 ? -7.883 -34.969 -15.648 1 96.44 276 LYS B N 1
ATOM 4881 C CA . LYS B 1 276 ? -9.133 -34.219 -15.711 1 96.44 276 LYS B CA 1
ATOM 4882 C C . LYS B 1 276 ? -9.742 -34.031 -14.328 1 96.44 276 LYS B C 1
ATOM 4884 O O . LYS B 1 276 ? -9.758 -34.969 -13.523 1 96.44 276 LYS B O 1
ATOM 4889 N N . LEU B 1 277 ? -10.203 -32.906 -14.047 1 96.06 277 LEU B N 1
ATOM 4890 C CA . LEU B 1 277 ? -10.898 -32.562 -12.805 1 96.06 277 LEU B CA 1
ATOM 4891 C C . LEU B 1 277 ? -12.367 -32.25 -13.078 1 96.06 277 LEU B C 1
ATOM 4893 O O . LEU B 1 277 ? -12.727 -31.859 -14.188 1 96.06 277 LEU B O 1
ATOM 4897 N N . PRO B 1 278 ? -13.242 -32.406 -12.117 1 94.5 278 PRO B N 1
ATOM 4898 C CA . PRO B 1 278 ? -14.672 -32.125 -12.289 1 94.5 278 PRO B CA 1
ATOM 4899 C C . PRO B 1 278 ? -15 -30.656 -12.133 1 94.5 278 PRO B C 1
ATOM 4901 O O . PRO B 1 278 ? -16 -30.312 -11.508 1 94.5 278 PRO B O 1
ATOM 4904 N N . THR B 1 279 ? -14.156 -29.828 -12.562 1 95.38 279 THR B N 1
ATOM 4905 C CA . THR B 1 279 ? -14.359 -28.375 -12.641 1 95.38 279 THR B CA 1
ATOM 4906 C C . THR B 1 279 ? -13.516 -27.766 -13.758 1 95.38 279 THR B C 1
ATOM 4908 O O . THR B 1 279 ? -12.414 -28.25 -14.047 1 95.38 279 THR B O 1
ATOM 4911 N N . SER B 1 280 ? -13.953 -26.734 -14.344 1 95.69 280 SER B N 1
ATOM 4912 C CA . SER B 1 280 ? -13.328 -26.188 -15.539 1 95.69 280 SER B CA 1
ATOM 4913 C C . SER B 1 280 ? -12.211 -25.203 -15.188 1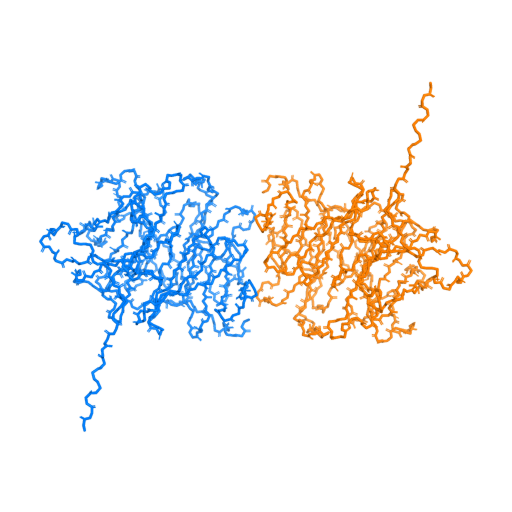 95.69 280 SER B C 1
ATOM 4915 O O . SER B 1 280 ? -11.312 -24.969 -15.992 1 95.69 280 SER B O 1
ATOM 4917 N N . ARG B 1 281 ? -12.25 -24.625 -13.969 1 97 281 ARG B N 1
ATOM 4918 C CA . ARG B 1 281 ? -11.359 -23.531 -13.648 1 97 281 ARG B CA 1
ATOM 4919 C C . ARG B 1 281 ? -10.242 -23.984 -12.711 1 97 281 ARG B C 1
ATOM 4921 O O . ARG B 1 281 ? -10.266 -23.703 -11.516 1 97 281 ARG B O 1
ATOM 4928 N N . VAL B 1 282 ? -9.312 -24.625 -13.305 1 98.44 282 VAL B N 1
ATOM 4929 C CA . VAL B 1 282 ? -8.117 -25.094 -12.609 1 98.44 282 VAL B CA 1
ATOM 4930 C C . VAL B 1 282 ? -7.055 -24 -12.633 1 98.44 282 VAL B C 1
ATOM 4932 O O . VAL B 1 282 ? -6.613 -23.562 -13.703 1 98.44 282 VAL B O 1
ATOM 4935 N N . THR B 1 283 ? -6.598 -23.531 -11.422 1 98.75 283 THR B N 1
ATOM 4936 C CA . THR B 1 283 ? -5.867 -22.281 -11.375 1 98.75 283 THR B CA 1
ATOM 4937 C C . THR B 1 283 ? -4.379 -22.516 -11.148 1 98.75 283 THR B C 1
ATOM 4939 O O . THR B 1 283 ? -3.537 -21.828 -11.719 1 98.75 283 THR B O 1
ATOM 4942 N N . SER B 1 284 ? -4.039 -23.453 -10.25 1 98.94 284 SER B N 1
ATOM 4943 C CA . SER B 1 284 ? -2.621 -23.656 -9.961 1 98.94 284 SER B CA 1
ATOM 4944 C C . SER B 1 284 ? -2.361 -25.016 -9.344 1 98.94 284 SER B C 1
ATOM 4946 O O . SER B 1 284 ? -3.297 -25.781 -9.109 1 98.94 284 SER B O 1
ATOM 4948 N N . VAL B 1 285 ? -1.053 -25.344 -9.148 1 98.88 285 VAL B N 1
ATOM 4949 C CA . VAL B 1 285 ? -0.626 -26.656 -8.664 1 98.88 285 VAL B CA 1
ATOM 4950 C C . VAL B 1 285 ? 0.64 -26.516 -7.824 1 98.88 285 VAL B C 1
ATOM 4952 O O . VAL B 1 285 ? 1.465 -25.641 -8.078 1 98.88 285 VAL B O 1
ATOM 4955 N N . ALA B 1 286 ? 0.789 -27.359 -6.879 1 98.88 286 ALA B N 1
ATOM 4956 C CA . ALA B 1 286 ? 2.008 -27.484 -6.086 1 98.88 286 ALA B CA 1
ATOM 4957 C C . ALA B 1 286 ? 2.125 -28.891 -5.48 1 98.88 286 ALA B C 1
ATOM 4959 O O . ALA B 1 286 ? 1.131 -29.453 -5.031 1 98.88 286 ALA B O 1
ATOM 4960 N N . TRP B 1 287 ? 3.285 -29.406 -5.516 1 98.81 287 TRP B N 1
ATOM 4961 C CA . TRP B 1 287 ? 3.541 -30.656 -4.797 1 98.81 287 TRP B CA 1
ATOM 4962 C C . TRP B 1 287 ? 3.598 -30.406 -3.291 1 98.81 287 TRP B C 1
ATOM 4964 O O . TRP B 1 287 ? 4.113 -29.391 -2.84 1 98.81 287 TRP B O 1
ATOM 4974 N N . GLY B 1 288 ? 3.105 -31.344 -2.559 1 98.62 288 GLY B N 1
ATOM 4975 C CA . GLY B 1 288 ? 3.131 -31.266 -1.106 1 98.62 288 GLY B CA 1
ATOM 4976 C C . GLY B 1 288 ? 2.998 -32.625 -0.427 1 98.62 288 GLY B C 1
ATOM 4977 O O . GLY B 1 288 ? 3.281 -33.656 -1.033 1 98.62 288 GLY B O 1
ATOM 4978 N N . GLY B 1 289 ? 2.668 -32.562 0.861 1 97.56 289 GLY B N 1
ATOM 4979 C CA . GLY B 1 289 ? 2.678 -33.781 1.68 1 97.56 289 GLY B CA 1
ATOM 4980 C C . GLY B 1 289 ? 4.051 -34.094 2.23 1 97.56 289 GLY B C 1
ATOM 4981 O O . GLY B 1 289 ? 5.066 -33.625 1.712 1 97.56 289 GLY B O 1
ATOM 4982 N N . PRO B 1 290 ? 4.027 -34.906 3.227 1 97.06 290 PRO B N 1
ATOM 4983 C CA . PRO B 1 290 ? 5.293 -35.188 3.904 1 97.06 290 PRO B CA 1
ATOM 4984 C C . PRO B 1 290 ? 6.344 -35.781 2.963 1 97.06 290 PRO B C 1
ATOM 4986 O O . PRO B 1 290 ? 7.543 -35.594 3.176 1 97.06 290 PRO B O 1
ATOM 4989 N N . ASN B 1 291 ? 5.906 -36.5 1.94 1 97.5 291 ASN B N 1
ATOM 4990 C CA . ASN B 1 291 ? 6.832 -37.156 1.017 1 97.5 291 ASN B CA 1
ATOM 4991 C C . ASN B 1 291 ? 6.895 -36.406 -0.321 1 97.5 291 ASN B C 1
ATOM 4993 O O . ASN B 1 291 ? 7.488 -36.906 -1.278 1 97.5 291 ASN B O 1
ATOM 4997 N N . LEU B 1 292 ? 6.172 -35.344 -0.47 1 98.44 292 LEU B N 1
ATOM 4998 C CA . LEU B 1 292 ? 6.078 -34.531 -1.67 1 98.44 292 LEU B CA 1
ATOM 4999 C C . LEU B 1 292 ? 5.512 -35.312 -2.838 1 98.44 292 LEU B C 1
ATOM 5001 O O . LEU B 1 292 ? 5.906 -35.125 -3.988 1 98.44 292 LEU B O 1
ATOM 5005 N N . ASP B 1 293 ? 4.656 -36.219 -2.551 1 98.12 293 ASP B N 1
ATOM 5006 C CA . ASP B 1 293 ? 4.086 -37.062 -3.592 1 98.12 293 ASP B CA 1
ATOM 5007 C C . ASP B 1 293 ? 2.582 -36.844 -3.729 1 98.12 293 ASP B C 1
ATOM 5009 O O . ASP B 1 293 ? 1.862 -37.688 -4.262 1 98.12 293 ASP B O 1
ATOM 5013 N N . GLU B 1 294 ? 2.139 -35.781 -3.217 1 98.06 294 GLU B N 1
ATOM 5014 C CA . GLU B 1 294 ? 0.758 -35.344 -3.355 1 98.06 294 GLU B CA 1
ATOM 5015 C C . GLU B 1 294 ? 0.687 -34 -4.094 1 98.06 294 GLU B C 1
ATOM 5017 O O . GLU B 1 294 ? 1.301 -33.031 -3.676 1 98.06 294 GLU B O 1
ATOM 5022 N N . LEU B 1 295 ? -0.03 -34 -5.223 1 98.69 295 LEU B N 1
ATOM 5023 C CA . LEU B 1 295 ? -0.19 -32.781 -5.984 1 98.69 295 LEU B CA 1
ATOM 5024 C C . LEU B 1 295 ? -1.446 -32.031 -5.555 1 98.69 295 LEU B C 1
ATOM 5026 O O . LEU B 1 295 ? -2.562 -32.5 -5.762 1 98.69 295 LEU B O 1
ATOM 5030 N N . PHE B 1 296 ? -1.255 -30.891 -4.957 1 98.81 296 PHE B N 1
ATOM 5031 C CA . PHE B 1 296 ? -2.379 -30.031 -4.602 1 98.81 296 PHE B CA 1
ATOM 5032 C C . PHE B 1 296 ? -2.775 -29.141 -5.773 1 98.81 296 PHE B C 1
ATOM 5034 O O . PHE B 1 296 ? -1.913 -28.625 -6.48 1 98.81 296 PHE B O 1
ATOM 5041 N N . ILE B 1 297 ? -4.086 -28.953 -5.949 1 98.88 297 ILE B N 1
ATOM 5042 C CA . ILE B 1 297 ? -4.641 -28.188 -7.066 1 98.88 297 ILE B CA 1
ATOM 5043 C C . ILE B 1 297 ? -5.656 -27.172 -6.551 1 98.88 297 ILE B C 1
ATOM 5045 O O . ILE B 1 297 ? -6.621 -27.531 -5.879 1 98.88 297 ILE B O 1
ATOM 5049 N N . THR B 1 298 ? -5.406 -25.922 -6.844 1 98.88 298 THR B N 1
ATOM 5050 C CA . THR B 1 298 ? -6.391 -24.891 -6.543 1 98.88 298 THR B CA 1
ATOM 5051 C C . THR B 1 298 ? -7.316 -24.656 -7.73 1 98.88 298 THR B C 1
ATOM 5053 O O . THR B 1 298 ? -6.914 -24.844 -8.883 1 98.88 298 THR B O 1
ATOM 5056 N N . THR B 1 299 ? -8.531 -24.297 -7.453 1 98.19 299 THR B N 1
ATOM 5057 C CA . THR B 1 299 ? -9.523 -24 -8.477 1 98.19 299 THR B CA 1
ATOM 5058 C C . THR B 1 299 ? -10.312 -22.734 -8.117 1 98.19 299 THR B C 1
ATOM 5060 O O . THR B 1 299 ? -10.133 -22.188 -7.027 1 98.19 299 THR B O 1
ATOM 5063 N N . ALA B 1 300 ? -11.133 -22.266 -9.055 1 97.19 300 ALA B N 1
ATOM 5064 C CA . ALA B 1 300 ? -11.898 -21.047 -8.844 1 97.19 300 ALA B CA 1
ATOM 5065 C C . ALA B 1 300 ? -13.359 -21.234 -9.227 1 97.19 300 ALA B C 1
ATOM 5067 O O . ALA B 1 300 ? -13.688 -22.125 -10.016 1 97.19 300 ALA B O 1
ATOM 5068 N N . GLN B 1 301 ? -14.148 -20.438 -8.633 1 95 301 GLN B N 1
ATOM 5069 C CA . GLN B 1 301 ? -15.555 -20.375 -9.023 1 95 301 GLN B CA 1
ATOM 5070 C C . GLN B 1 301 ? -15.75 -19.453 -10.219 1 95 301 GLN B C 1
ATOM 5072 O O . GLN B 1 301 ? -14.922 -18.578 -10.477 1 95 301 GLN B O 1
ATOM 5077 N N . ASP B 1 302 ? -16.797 -19.719 -10.898 1 85.06 302 ASP B N 1
ATOM 5078 C CA . ASP B 1 302 ? -17.203 -18.797 -11.961 1 85.06 302 ASP B CA 1
ATOM 5079 C C . ASP B 1 302 ? -17.719 -17.484 -11.375 1 85.06 302 ASP B C 1
ATOM 5081 O O . ASP B 1 302 ? -18.562 -17.484 -10.469 1 85.06 302 ASP B O 1
ATOM 5085 N N . LYS B 1 303 ? -17.281 -16.391 -11.828 1 77.12 303 LYS B N 1
ATOM 5086 C CA . LYS B 1 303 ? -17.641 -15.078 -11.297 1 77.12 303 LYS B CA 1
ATOM 5087 C C . LYS B 1 303 ? -19.062 -14.688 -11.695 1 77.12 303 LYS B C 1
ATOM 5089 O O . LYS B 1 303 ? -19.703 -13.883 -11.023 1 77.12 303 LYS B O 1
ATOM 5094 N N . VAL B 1 304 ? -19.438 -15.211 -12.836 1 74.81 304 VAL B N 1
ATOM 5095 C CA . VAL B 1 304 ? -20.719 -14.812 -13.406 1 74.81 304 VAL B CA 1
ATOM 5096 C C . VAL B 1 304 ? -21.797 -15.836 -13.047 1 74.81 304 VAL B C 1
ATOM 5098 O O . VAL B 1 304 ? -22.844 -15.484 -12.516 1 74.81 304 VAL B O 1
ATOM 5101 N N . LYS B 1 305 ? -21.5 -17.188 -13.359 1 73.12 305 LYS B N 1
ATOM 5102 C CA . LYS B 1 305 ? -22.453 -18.25 -13.07 1 73.12 305 LYS B CA 1
ATOM 5103 C C . LYS B 1 305 ? -22.109 -18.969 -11.766 1 73.12 305 LYS B C 1
ATOM 5105 O O . LYS B 1 305 ? -21.375 -19.953 -11.773 1 73.12 305 LYS B O 1
ATOM 5110 N N . ILE B 1 306 ? -22.641 -18.438 -10.797 1 68.69 306 ILE B N 1
ATOM 5111 C CA . ILE B 1 306 ? -22.344 -19 -9.477 1 68.69 306 ILE B CA 1
ATOM 5112 C C . ILE B 1 306 ? -22.938 -20.406 -9.367 1 68.69 306 ILE B C 1
ATOM 5114 O O . ILE B 1 306 ? -24.078 -20.641 -9.797 1 68.69 306 ILE B O 1
ATOM 5118 N N . ASN B 1 307 ? -22.125 -21.344 -9 1 70.56 307 ASN B N 1
ATOM 5119 C CA . ASN B 1 307 ? -22.516 -22.734 -8.75 1 70.56 307 ASN B CA 1
ATOM 5120 C C . ASN B 1 307 ? -22.797 -23.469 -10.055 1 70.56 307 ASN B C 1
ATOM 5122 O O . ASN B 1 307 ? -23.688 -24.312 -10.109 1 70.56 307 ASN B O 1
ATOM 5126 N N . ALA B 1 308 ? -22.078 -23.016 -11.016 1 78.5 308 ALA B N 1
ATOM 5127 C CA . ALA B 1 308 ? -22.25 -23.672 -12.305 1 78.5 308 ALA B CA 1
ATOM 5128 C C . ALA B 1 308 ? -21.734 -25.109 -12.25 1 78.5 308 ALA B C 1
ATOM 5130 O O . ALA B 1 308 ? -22.312 -26.016 -12.859 1 78.5 308 ALA B O 1
ATOM 5131 N N . GLU B 1 309 ? -20.625 -25.266 -11.477 1 89.31 309 GLU B N 1
ATOM 5132 C CA . GLU B 1 309 ? -20.047 -26.578 -11.258 1 89.31 309 GLU B CA 1
ATOM 5133 C C . GLU B 1 309 ? -19.969 -26.922 -9.773 1 89.31 309 GLU B C 1
ATOM 5135 O O . GLU B 1 309 ? -19.422 -26.156 -8.984 1 89.31 309 GLU B O 1
ATOM 5140 N N . PRO B 1 310 ? -20.422 -28 -9.43 1 88.5 310 PRO B N 1
ATOM 5141 C CA . PRO B 1 310 ? -20.641 -28.297 -8.016 1 88.5 310 PRO B CA 1
ATOM 5142 C C . PRO B 1 310 ? -19.359 -28.25 -7.195 1 88.5 310 PRO B C 1
ATOM 5144 O O . PRO B 1 310 ? -19.406 -27.984 -5.992 1 88.5 310 PRO B O 1
ATOM 5147 N N . LEU B 1 311 ? -18.203 -28.516 -7.809 1 93.19 311 LEU B N 1
ATOM 5148 C CA . LEU B 1 311 ? -16.984 -28.625 -7.012 1 93.19 311 LEU B CA 1
ATOM 5149 C C . LEU B 1 311 ? -16.031 -27.484 -7.344 1 93.19 311 LEU B C 1
ATOM 5151 O O . LEU B 1 311 ? -14.859 -27.531 -6.953 1 93.19 311 LEU B O 1
ATOM 5155 N N . GLU B 1 312 ? -16.531 -26.484 -8.055 1 95.44 312 GLU B N 1
ATOM 5156 C CA . GLU B 1 312 ? -15.68 -25.328 -8.344 1 95.44 312 GLU B CA 1
ATOM 5157 C C . GLU B 1 312 ? -15.234 -24.641 -7.059 1 95.44 312 GLU B C 1
ATOM 5159 O O . GLU B 1 312 ? -16.016 -24.516 -6.109 1 95.44 312 GLU B O 1
ATOM 5164 N N . GLY B 1 313 ? -13.961 -24.25 -7.055 1 96.81 313 GLY B N 1
ATOM 5165 C CA . GLY B 1 313 ? -13.43 -23.562 -5.887 1 96.81 313 GLY B CA 1
ATOM 5166 C C . GLY B 1 313 ? -12.852 -24.516 -4.855 1 96.81 313 GLY B C 1
ATOM 5167 O O . GLY B 1 313 ? -12.266 -24.078 -3.863 1 96.81 313 GLY B O 1
ATOM 5168 N N . ALA B 1 314 ? -12.945 -25.812 -5.09 1 97.12 314 ALA B N 1
ATOM 5169 C CA . ALA B 1 314 ? -12.367 -26.797 -4.172 1 97.12 314 ALA B CA 1
ATOM 5170 C C . ALA B 1 314 ? -10.852 -26.844 -4.309 1 97.12 314 ALA B C 1
ATOM 5172 O O . ALA B 1 314 ? -10.297 -26.406 -5.32 1 97.12 314 ALA B O 1
ATOM 5173 N N . ILE B 1 315 ? -10.219 -27.312 -3.256 1 98.38 315 ILE B N 1
ATOM 5174 C CA . ILE B 1 315 ? -8.82 -27.703 -3.33 1 98.38 315 ILE B CA 1
ATOM 5175 C C . ILE B 1 315 ? -8.719 -29.219 -3.551 1 98.38 315 ILE B C 1
ATOM 5177 O O . ILE B 1 315 ? -9.102 -30 -2.682 1 98.38 315 ILE B O 1
ATOM 5181 N N . PHE B 1 316 ? -8.188 -29.578 -4.703 1 97.88 316 PHE B N 1
ATOM 5182 C CA . PHE B 1 316 ? -8.039 -31 -5.027 1 97.88 316 PHE B CA 1
ATOM 5183 C C . PHE B 1 316 ? -6.637 -31.484 -4.703 1 97.88 316 PHE B C 1
ATOM 5185 O O . PHE B 1 316 ? -5.715 -30.672 -4.555 1 97.88 316 PHE B O 1
ATOM 5192 N N . THR B 1 317 ? -6.477 -32.781 -4.582 1 97.25 317 THR B N 1
ATOM 5193 C CA . THR B 1 317 ? -5.172 -33.438 -4.539 1 97.25 317 THR B CA 1
ATOM 5194 C C . THR B 1 317 ? -5.152 -34.656 -5.434 1 97.25 317 THR B C 1
ATOM 5196 O O . THR B 1 317 ? -6.164 -35.344 -5.574 1 97.25 317 THR B O 1
ATOM 5199 N N . ILE B 1 318 ? -4.117 -34.906 -6.043 1 97.5 318 ILE B N 1
ATOM 5200 C CA . ILE B 1 318 ? -3.873 -36.125 -6.797 1 97.5 318 ILE B CA 1
ATOM 5201 C C . ILE B 1 318 ? -2.723 -36.906 -6.16 1 97.5 318 ILE B C 1
ATOM 5203 O O . ILE B 1 318 ? -1.649 -36.344 -5.918 1 97.5 318 ILE B O 1
ATOM 5207 N N . ARG B 1 319 ? -2.947 -38.125 -5.93 1 96.44 319 ARG B N 1
ATOM 5208 C CA . ARG B 1 319 ? -1.94 -39.031 -5.391 1 96.44 319 ARG B CA 1
ATOM 5209 C C . ARG B 1 319 ? -1.741 -40.25 -6.309 1 96.44 319 ARG B C 1
ATOM 5211 O O . ARG B 1 319 ? -2.496 -40.438 -7.266 1 96.44 319 ARG B O 1
ATOM 5218 N N . ASP B 1 320 ? -0.638 -40.938 -6.039 1 95.75 320 ASP B N 1
ATOM 5219 C CA . ASP B 1 320 ? -0.319 -42.188 -6.719 1 95.75 320 ASP B CA 1
ATOM 5220 C C . ASP B 1 320 ? -0.073 -41.969 -8.211 1 95.75 320 ASP B C 1
ATOM 5222 O O . ASP B 1 320 ? -0.499 -42.75 -9.047 1 95.75 320 ASP B O 1
ATOM 5226 N N . THR B 1 321 ? 0.542 -40.844 -8.539 1 95.5 321 THR B N 1
ATOM 5227 C CA . THR B 1 321 ? 0.89 -40.531 -9.922 1 95.5 321 THR B CA 1
ATOM 5228 C C . THR B 1 321 ? 2.203 -41.219 -10.312 1 95.5 321 THR B C 1
ATOM 5230 O O . THR B 1 321 ? 2.549 -41.281 -11.492 1 95.5 321 THR B O 1
ATOM 5233 N N . GLY B 1 322 ? 2.949 -41.688 -9.312 1 95.38 322 GLY B N 1
ATOM 5234 C CA . GLY B 1 322 ? 4.289 -42.219 -9.523 1 95.38 322 GLY B CA 1
ATOM 5235 C C . GLY B 1 322 ? 5.355 -41.125 -9.555 1 95.38 322 GLY B C 1
ATOM 5236 O O . GLY B 1 322 ? 6.523 -41.406 -9.828 1 95.38 322 GLY B O 1
ATOM 5237 N N . ARG B 1 323 ? 4.926 -39.938 -9.305 1 96.56 323 ARG B N 1
ATOM 5238 C CA . ARG B 1 323 ? 5.844 -38.781 -9.32 1 96.56 323 ARG B CA 1
ATOM 5239 C C . ARG B 1 323 ? 5.871 -38.094 -7.965 1 96.56 323 ARG B C 1
ATOM 5241 O O . ARG B 1 323 ? 5.008 -38.344 -7.117 1 96.56 323 ARG B O 1
ATOM 5248 N N . ARG B 1 324 ? 6.945 -37.312 -7.754 1 97.94 324 ARG B N 1
ATOM 5249 C CA . ARG B 1 324 ? 7.121 -36.5 -6.559 1 97.94 324 ARG B CA 1
ATOM 5250 C C . ARG B 1 324 ? 7.645 -35.125 -6.918 1 97.94 324 ARG B C 1
ATOM 5252 O O . ARG B 1 324 ? 8.273 -34.938 -7.965 1 97.94 324 ARG B O 1
ATOM 5259 N N . GLY B 1 325 ? 7.297 -34.188 -6.004 1 98.5 325 GLY B N 1
ATOM 5260 C CA . GLY B 1 325 ? 7.848 -32.875 -6.184 1 98.5 325 GLY B CA 1
ATOM 5261 C C . GLY B 1 325 ? 9.266 -32.719 -5.652 1 98.5 325 GLY B C 1
ATOM 5262 O O . GLY B 1 325 ? 9.93 -33.719 -5.379 1 98.5 325 GLY B O 1
ATOM 5263 N N . VAL B 1 326 ? 9.734 -31.516 -5.641 1 98.19 326 VAL B N 1
ATOM 5264 C CA . VAL B 1 326 ? 11.031 -31.156 -5.066 1 98.19 326 VAL B CA 1
ATOM 5265 C C . VAL B 1 326 ? 10.836 -30.156 -3.93 1 98.19 326 VAL B C 1
ATOM 5267 O O . VAL B 1 326 ? 9.773 -29.531 -3.82 1 98.19 326 VAL B O 1
ATOM 5270 N N . SER B 1 327 ? 11.828 -30.062 -3.092 1 96.56 327 SER B N 1
ATOM 5271 C CA . SER B 1 327 ? 11.758 -29.078 -2.016 1 96.56 327 SER B CA 1
ATOM 5272 C C . SER B 1 327 ? 11.57 -27.672 -2.564 1 96.56 327 SER B C 1
ATOM 5274 O O . SER B 1 327 ? 12.172 -27.297 -3.574 1 96.56 327 SER B O 1
ATOM 5276 N N . PRO B 1 328 ? 10.734 -26.922 -1.894 1 97.5 328 PRO B N 1
ATOM 5277 C CA . PRO B 1 328 ? 10.5 -25.562 -2.398 1 97.5 328 PRO B CA 1
ATOM 5278 C C . PRO B 1 328 ? 11.703 -24.641 -2.221 1 97.5 328 PRO B C 1
ATOM 5280 O O . PRO B 1 328 ? 12.5 -24.828 -1.297 1 97.5 328 PRO B O 1
ATOM 5283 N N . ASN B 1 329 ? 11.852 -23.672 -3.125 1 98.44 329 ASN B N 1
ATOM 5284 C CA . ASN B 1 329 ? 12.742 -22.531 -2.91 1 98.44 329 ASN B CA 1
ATOM 5285 C C . ASN B 1 329 ? 12.133 -21.5 -1.971 1 98.44 329 ASN B C 1
ATOM 5287 O O . ASN B 1 329 ? 10.914 -21.469 -1.791 1 98.44 329 ASN B O 1
ATOM 5291 N N . TYR B 1 330 ? 13 -20.75 -1.369 1 98.69 330 TYR B N 1
ATOM 5292 C CA . TYR B 1 330 ? 12.602 -19.719 -0.424 1 98.69 330 TYR B CA 1
ATOM 5293 C C . TYR B 1 330 ? 13.102 -18.344 -0.874 1 98.69 330 TYR B C 1
ATOM 5295 O O . TYR B 1 330 ? 14.203 -18.234 -1.417 1 98.69 330 TYR B O 1
ATOM 5303 N N . PHE B 1 331 ? 12.297 -17.375 -0.682 1 98.88 331 PHE B N 1
ATOM 5304 C CA . PHE B 1 331 ? 12.805 -16.016 -0.827 1 98.88 331 PHE B CA 1
ATOM 5305 C C . PHE B 1 331 ? 13.82 -15.703 0.261 1 98.88 331 PHE B C 1
ATOM 5307 O O . PHE B 1 331 ? 13.562 -15.914 1.446 1 98.88 331 PHE B O 1
ATOM 5314 N N . GLN B 1 332 ? 14.914 -15.203 -0.158 1 98.81 332 GLN B N 1
ATOM 5315 C CA . GLN B 1 332 ? 15.945 -14.867 0.825 1 98.81 332 GLN B CA 1
ATOM 5316 C C . GLN B 1 332 ? 15.883 -13.398 1.215 1 98.81 332 GLN B C 1
ATOM 5318 O O . GLN B 1 332 ? 16.031 -12.516 0.365 1 98.81 332 GLN B O 1
ATOM 5323 N N . PHE B 1 333 ? 15.688 -13.148 2.447 1 98.44 333 PHE B N 1
ATOM 5324 C CA . PHE B 1 333 ? 15.688 -11.828 3.068 1 98.44 333 PHE B CA 1
ATOM 5325 C C . PHE B 1 333 ? 16.188 -11.906 4.504 1 98.44 333 PHE B C 1
ATOM 5327 O O . PHE B 1 333 ? 15.406 -12.086 5.434 1 98.44 333 PHE B O 1
ATOM 5334 N N . ASP B 1 334 ? 17.438 -11.703 4.699 1 97.5 334 ASP B N 1
ATOM 5335 C CA . ASP B 1 334 ? 18.125 -12.023 5.941 1 97.5 334 ASP B CA 1
ATOM 5336 C C . ASP B 1 334 ? 17.531 -11.258 7.121 1 97.5 334 ASP B C 1
ATOM 5338 O O . ASP B 1 334 ? 17.531 -11.75 8.25 1 97.5 334 ASP B O 1
ATOM 5342 N N . LYS B 1 335 ? 17.016 -10.102 6.859 1 95.38 335 LYS B N 1
ATOM 5343 C CA . LYS B 1 335 ? 16.5 -9.281 7.949 1 95.38 335 LYS B CA 1
ATOM 5344 C C . LYS B 1 335 ? 14.992 -9.438 8.086 1 95.38 335 LYS B C 1
ATOM 5346 O O . LYS B 1 335 ? 14.328 -8.586 8.68 1 95.38 335 LYS B O 1
ATOM 5351 N N . ALA B 1 336 ? 14.453 -10.469 7.582 1 98 336 ALA B N 1
ATOM 5352 C CA . ALA B 1 336 ? 13 -10.633 7.5 1 98 336 ALA B CA 1
ATOM 5353 C C . ALA B 1 336 ? 12.359 -10.562 8.883 1 98 336 ALA B C 1
ATOM 5355 O O . ALA B 1 336 ? 11.297 -9.961 9.055 1 98 336 ALA B O 1
ATOM 5356 N N . ASN B 1 337 ? 13.008 -11.125 9.875 1 96.94 337 ASN B N 1
ATOM 5357 C CA . ASN B 1 337 ? 12.422 -11.211 11.203 1 96.94 337 ASN B CA 1
ATOM 5358 C C . ASN B 1 337 ? 12.445 -9.859 11.914 1 96.94 337 ASN B C 1
ATOM 5360 O O . ASN B 1 337 ? 11.656 -9.625 12.836 1 96.94 337 ASN B O 1
ATOM 5364 N N . THR B 1 338 ? 13.367 -8.922 11.477 1 94.62 338 THR B N 1
ATOM 5365 C CA . THR B 1 338 ? 13.508 -7.633 12.148 1 94.62 338 THR B CA 1
ATOM 5366 C C . THR B 1 338 ? 13.141 -6.492 11.211 1 94.62 338 THR B C 1
ATOM 5368 O O . THR B 1 338 ? 13.289 -5.316 11.562 1 94.62 338 THR B O 1
ATOM 5371 N N . TYR B 1 339 ? 12.766 -6.973 10.148 1 94.25 339 TYR B N 1
ATOM 5372 C CA . TYR B 1 339 ? 12.453 -5.961 9.148 1 94.25 339 TYR B CA 1
ATOM 5373 C C . TYR B 1 339 ? 11.312 -5.059 9.625 1 94.25 339 TYR B C 1
ATOM 5375 O O . TYR B 1 339 ? 10.328 -5.539 10.18 1 94.25 339 TYR B O 1
#

pLDDT: mean 92.52, std 15.39, range [27.67, 98.94]

Solvent-accessible surface area (backbone atoms only — not comparable to full-atom values): 34099 Å² total; per-residue (Å²): 136,83,81,76,77,78,74,78,52,63,46,57,55,50,71,56,90,69,89,75,59,93,74,69,56,46,48,32,28,40,28,23,80,90,40,64,90,38,65,30,70,40,61,34,25,29,36,48,37,46,38,80,88,74,45,27,39,34,28,22,24,24,85,78,11,26,43,33,39,34,35,44,55,80,34,43,69,47,80,46,61,41,63,54,41,40,22,30,32,49,43,52,30,48,95,43,88,41,30,38,33,24,44,35,34,26,39,23,41,34,38,84,88,40,69,57,38,77,18,53,37,59,49,37,75,50,65,76,80,43,66,63,32,28,38,47,24,64,48,38,40,91,82,14,32,36,34,38,17,19,20,25,45,66,60,89,90,45,58,43,70,56,61,15,40,33,32,36,31,36,74,87,36,39,87,58,63,42,80,78,46,73,67,33,31,35,29,38,18,52,46,61,41,87,85,43,51,34,36,36,39,24,41,19,88,73,26,35,40,32,34,22,41,30,42,68,88,78,70,44,74,44,72,76,45,78,45,44,55,44,51,80,71,79,36,70,84,31,29,50,30,19,34,34,54,34,69,84,58,30,38,36,35,12,21,26,60,56,11,27,36,38,33,30,35,60,88,77,48,38,80,75,47,75,48,76,52,83,32,42,35,20,36,14,35,27,47,23,68,99,78,19,40,30,38,35,31,27,11,24,43,54,90,81,52,71,76,76,40,91,54,36,8,27,37,35,33,39,30,60,75,87,56,34,32,61,84,75,52,30,27,43,38,93,53,60,85,78,100,136,84,80,76,76,78,75,79,52,63,46,55,56,50,72,56,89,66,89,76,57,94,72,69,56,46,46,30,27,42,28,24,79,90,40,64,89,38,65,30,70,40,61,34,24,30,36,49,37,45,38,81,88,74,44,27,39,34,29,22,25,24,85,78,9,25,41,33,39,33,33,43,54,80,34,43,69,45,79,46,62,42,64,53,42,41,22,30,32,50,44,52,30,48,95,43,88,39,30,38,32,23,47,35,33,26,38,23,40,35,38,83,88,41,68,57,37,77,16,55,36,60,49,36,76,51,64,76,79,41,65,63,31,27,38,47,25,63,48,37,41,91,83,14,32,35,35,38,16,19,20,24,44,66,59,89,91,44,59,44,70,57,61,13,41,33,32,36,32,36,74,88,37,40,87,58,62,41,82,76,46,73,68,33,29,37,30,37,17,53,47,59,42,88,84,40,50,33,36,37,41,24,40,19,89,72,28,34,40,31,35,22,41,30,41,68,88,77,69,44,73,44,72,77,43,79,46,44,56,44,52,79,71,79,35,70,83,31,29,49,31,19,34,35,54,34,69,85,56,28,38,36,36,12,21,26,61,56,11,28,35,38,32,29,36,59,90,76,48,38,77,75,44,74,49,74,51,84,33,42,35,20,36,15,34,26,46,23,66,98,78,19,40,30,38,38,31,27,11,25,45,54,90,81,52,71,75,75,41,92,53,36,8,28,37,36,32,40,30,60,77,88,58,33,32,61,85,73,53,30,27,42,36,93,54,60,86,78,99

Radius of gyration: 29.26 Å; Cα contacts (8 Å, |Δi|>4): 1994; chains: 2; bounding box: 66×95×61 Å

Nearest PDB structures (foldseek):
  4gnc-assembly1_A  TM=9.541E-01  e=1.745E-29  Homo sapiens
  4gn9-assembly1_A  TM=9.475E-01  e=1.036E-28  Mus musculus
  5d9c-assembly1_A  TM=9.137E-01  e=8.689E-27  Photinus pyralis
  7ris-assembly1_A  TM=8.154E-01  e=5.624E-16  Rhodopseudomonas palustris CGA009
  2dso-assembly3_C  TM=7.891E-01  e=1.619E-14  Staphylococcus aureus

InterPro domains:
  IPR005511 Senescence marker protein-30 (SMP-30) [PR01790] (45-62)
  IPR005511 Senescence marker protein-30 (SMP-30) [PR01790] (126-147)
  IPR005511 Senescence marker protein-30 (SMP-30) [PR01790] (173-195)
  IPR005511 Senescence marker protein-30 (SMP-30) [PR01790] (196-216)
  IPR005511 Senescence marker protein-30 (SMP-30) [PR01790] (239-256)
  IPR005511 Senescence marker protein-30 (SMP-30) [PR01790] (282-300)
  IPR011042 Six-bladed beta-propeller, TolB-like [G3DSA:2.120.10.30] (31-332)
  IPR013658 SMP-30/Gluconolactonase/LRE-like region [PF08450] (45-301)